Protein AF-A0A924DGE6-F1 (afdb_monomer_lite)

Radius of gyration: 25.22 Å; chains: 1; bounding box: 65×56×65 Å

pLDDT: mean 83.7, std 12.79, range [40.59, 98.69]

Sequence (486 aa):
MSNLIYTFLFAPDWMQLTNEISLIDRFDASWGTIEKREGQTLKQLKSIATVRSVGASTRIEGSKMTDDEVAILIKNLTISKLEERDQQEVAGYYETLEQVAESFRDIEVTENNLKHLHNLLMKYSEKDAWHRGNYKQHSNVVEAQNPDGSKHVIFQTTDPGFPTEVAMANLVAWYKSDKQTHPLIKSAVFIYDFLSIHPFQDGNGRLSRLLGTLLLLKSGYSWIQYMSFEHEIESRKSEYYSILMQCQRQKPGEDVYPWVMFFLDCMKNIQKLLMDKLEVQTKSEKLSQREKKIYSFIENHPGSKSGEIAEKLNIPLSTVKRTLTDMVKNKLLALNGAGAGTSYNIEGTASIKKDVAMRFTNAERKKEFVIKNQSAFIQIKKIILTPLFDWSHPDEWGGRLARTGLYLQVTCSNNKGTMVKSSPYPISAGPHHYQPVFILSQPIDIPANFWDDTPYKSEYPIQVTIELLSSTPDFDFDVMLVYDEG

Secondary structure (DSSP, 8-state):
---EETTEE----HHHHHHHHHHHHHHHHHHHHHHHHHTHHHHHHHHHHHHHHHHHHHHHTT----HHHHHHHHHTTTT----SHHHHHHHHHHHHHHHHHHHTTT----HHHHHHHHHHHTTT-GGGTTTTTSB-SS--EEEEEPTTS-EEEEEEPPPTTHHHHHHHHHHHHHHHH--SS-HHHHHHHHHHHHHHH--BSS-HHHHHHHHHHHHHHHTT-GGGGGS-HHHHHHHTHHHHHHHHHHHHTT-SS-B-HHHHHHHHHHHHHHHHHHHHHHHHHHHHHTS-HHHHHHHHHHHHSTTB-HHHHHHHHT--HHHHHHHHHHHHHTTSEEEESSGGG-EEEETTTS--EEEEEEEE-SS--EEEEEE-STT--EEEEEEEEEESS---STTHHHHHHHHHTEEEEEEEE-TTS-EEEPPPEEE---TT--SSEEEEEEEEEETTTSSSSPPPGGGPSEEEEEEEE-SSSS-SEEEEEEEEE-

Structure (mmCIF, N/CA/C/O backbone):
data_AF-A0A924DGE6-F1
#
_entry.id   AF-A0A924DGE6-F1
#
loop_
_atom_site.group_PDB
_atom_site.id
_atom_site.type_symbol
_atom_site.label_atom_id
_atom_site.label_alt_id
_atom_site.label_comp_id
_atom_site.label_asym_id
_atom_site.label_entity_id
_atom_site.label_seq_id
_atom_site.pdbx_PDB_ins_code
_atom_site.Cartn_x
_atom_site.Cartn_y
_atom_site.Cartn_z
_atom_site.occupancy
_atom_site.B_iso_or_equiv
_atom_site.auth_seq_id
_atom_site.auth_comp_id
_atom_site.auth_asym_id
_atom_site.auth_atom_id
_atom_site.pdbx_PDB_model_num
ATOM 1 N N . MET A 1 1 ? 27.767 -17.157 -1.877 1.00 48.47 1 MET A N 1
ATOM 2 C CA . MET A 1 1 ? 26.411 -17.255 -2.460 1.00 48.47 1 MET A CA 1
ATOM 3 C C . MET A 1 1 ? 26.116 -15.911 -3.091 1.00 48.47 1 MET A C 1
ATOM 5 O O . MET A 1 1 ? 26.537 -14.915 -2.518 1.00 48.47 1 MET A O 1
ATOM 9 N N . SER A 1 2 ? 25.524 -15.858 -4.282 1.00 58.16 2 SER A N 1
ATOM 10 C CA . SER A 1 2 ? 25.160 -14.571 -4.882 1.00 58.16 2 SER A CA 1
ATOM 11 C C . SER A 1 2 ? 24.107 -13.897 -4.001 1.00 58.16 2 SER A C 1
ATOM 13 O O . SER A 1 2 ? 23.057 -14.489 -3.767 1.00 58.16 2 SER A O 1
ATOM 15 N N . ASN A 1 3 ? 24.371 -12.675 -3.534 1.00 83.50 3 ASN A N 1
ATOM 16 C CA . ASN A 1 3 ? 23.405 -11.839 -2.808 1.00 83.50 3 ASN A CA 1
ATOM 17 C C . ASN A 1 3 ? 22.381 -11.231 -3.783 1.00 83.50 3 ASN A C 1
ATOM 19 O O . ASN A 1 3 ? 22.140 -10.029 -3.753 1.00 83.50 3 ASN A O 1
ATOM 23 N N . LEU A 1 4 ? 21.869 -12.035 -4.717 1.00 91.44 4 LEU A N 1
ATOM 24 C CA . LEU A 1 4 ? 20.958 -11.591 -5.763 1.00 91.44 4 LEU A CA 1
ATOM 25 C C . LEU A 1 4 ? 19.598 -12.256 -5.598 1.00 91.44 4 LEU A C 1
ATOM 27 O O . LEU A 1 4 ? 19.518 -13.474 -5.433 1.00 91.44 4 LEU A O 1
ATOM 31 N N . ILE A 1 5 ? 18.543 -11.456 -5.717 1.00 92.38 5 ILE A N 1
ATOM 32 C CA . ILE A 1 5 ? 17.179 -11.925 -5.964 1.00 92.38 5 ILE A CA 1
ATOM 33 C C . ILE A 1 5 ? 16.762 -11.343 -7.310 1.00 92.38 5 ILE A C 1
ATOM 35 O O . ILE A 1 5 ? 16.781 -10.127 -7.488 1.00 92.38 5 ILE A O 1
ATOM 39 N N . TYR A 1 6 ? 16.408 -12.215 -8.260 1.00 93.06 6 TYR A N 1
ATOM 40 C CA . TYR A 1 6 ? 16.222 -11.845 -9.668 1.00 93.06 6 TYR A CA 1
ATOM 41 C C . TYR A 1 6 ? 17.490 -11.196 -10.253 1.00 93.06 6 TYR A C 1
ATOM 43 O O . TYR A 1 6 ? 18.483 -11.889 -10.465 1.00 93.06 6 TYR A O 1
ATOM 51 N N . THR A 1 7 ? 17.473 -9.884 -10.482 1.00 92.50 7 THR A N 1
ATOM 52 C CA . THR A 1 7 ? 18.604 -9.078 -10.961 1.00 92.50 7 THR A CA 1
ATOM 53 C C . THR A 1 7 ? 19.099 -8.074 -9.919 1.00 92.50 7 THR A C 1
ATOM 55 O O . THR A 1 7 ? 20.013 -7.308 -10.212 1.00 92.50 7 THR A O 1
ATOM 58 N N . PHE A 1 8 ? 18.514 -8.057 -8.718 1.00 95.00 8 PHE A N 1
ATOM 59 C CA . PHE A 1 8 ? 18.764 -7.035 -7.701 1.00 95.00 8 PHE A CA 1
ATOM 60 C C . PHE A 1 8 ? 19.683 -7.517 -6.598 1.00 95.00 8 PHE A C 1
ATOM 62 O O . PHE A 1 8 ? 19.608 -8.678 -6.189 1.00 95.00 8 PHE A O 1
ATOM 69 N N . LEU A 1 9 ? 20.490 -6.597 -6.068 1.00 93.81 9 LEU A N 1
ATOM 70 C CA . LEU A 1 9 ? 21.215 -6.829 -4.830 1.00 93.81 9 LEU A CA 1
ATOM 71 C C . LEU A 1 9 ? 20.210 -6.987 -3.685 1.00 93.81 9 LEU A C 1
ATOM 73 O O . LEU A 1 9 ? 19.231 -6.251 -3.566 1.00 93.81 9 LEU A O 1
ATOM 77 N N . PHE A 1 10 ? 20.464 -7.982 -2.847 1.00 93.00 10 PHE A N 1
ATOM 78 C CA . PHE A 1 10 ? 19.692 -8.259 -1.652 1.00 93.00 10 PHE A CA 1
ATOM 79 C C . PHE A 1 10 ? 20.643 -8.735 -0.558 1.00 93.00 10 PHE A C 1
ATOM 81 O O . PHE A 1 10 ? 20.986 -9.917 -0.466 1.00 93.00 10 PHE A O 1
ATOM 88 N N . ALA A 1 11 ? 21.109 -7.786 0.252 1.00 87.81 11 ALA A N 1
ATOM 89 C CA . ALA A 1 11 ? 22.023 -8.021 1.366 1.00 87.81 11 ALA A CA 1
ATOM 90 C C . ALA A 1 11 ? 21.324 -7.691 2.699 1.00 87.81 11 ALA A C 1
ATOM 92 O O . ALA A 1 11 ? 21.617 -6.664 3.311 1.00 87.81 11 ALA A O 1
ATOM 93 N N . PRO A 1 12 ? 20.364 -8.523 3.138 1.00 91.94 12 PRO A N 1
ATOM 94 C CA . PRO A 1 12 ? 19.537 -8.203 4.290 1.00 91.94 12 PRO A CA 1
ATOM 95 C C . PRO A 1 12 ? 20.300 -8.344 5.610 1.00 91.94 12 PRO A C 1
ATOM 97 O O . PRO A 1 12 ? 21.205 -9.174 5.745 1.00 91.94 12 PRO A O 1
ATOM 100 N N . ASP A 1 13 ? 19.827 -7.636 6.636 1.00 92.62 13 ASP A N 1
ATOM 101 C CA . ASP A 1 13 ? 19.986 -8.120 8.005 1.00 92.62 13 ASP A CA 1
ATOM 102 C C . ASP A 1 13 ? 19.075 -9.346 8.166 1.00 92.62 13 ASP A C 1
ATOM 104 O O . ASP A 1 13 ? 17.855 -9.237 8.306 1.00 92.62 13 ASP A O 1
ATOM 108 N N . TRP A 1 14 ? 19.669 -10.538 8.098 1.00 92.25 14 TRP A N 1
ATOM 109 C CA . TRP A 1 14 ? 18.931 -11.801 8.147 1.00 92.25 14 TRP A CA 1
ATOM 110 C C . TRP A 1 14 ? 18.116 -11.979 9.424 1.00 92.25 14 TRP A C 1
ATOM 112 O O . TRP A 1 14 ? 17.042 -12.581 9.375 1.00 92.25 14 TRP A O 1
ATOM 122 N N . MET A 1 15 ? 18.604 -11.475 10.560 1.00 92.81 15 MET A N 1
ATOM 123 C CA . MET A 1 15 ? 17.888 -11.585 11.827 1.00 92.81 15 MET A CA 1
ATOM 124 C C . MET A 1 15 ? 16.646 -10.700 11.797 1.00 92.81 15 MET A C 1
ATOM 126 O O . MET A 1 15 ? 15.553 -11.165 12.124 1.00 92.81 15 MET A O 1
ATOM 130 N N . GLN A 1 16 ? 16.801 -9.450 11.357 1.00 93.75 16 GLN A N 1
ATOM 131 C CA . GLN A 1 16 ? 15.684 -8.528 11.204 1.00 93.75 16 GLN A CA 1
ATOM 132 C C . GLN A 1 16 ? 14.656 -9.081 10.210 1.00 93.75 16 GLN A C 1
ATOM 134 O O . GLN A 1 16 ? 13.503 -9.290 10.579 1.00 93.75 16 GLN A O 1
ATOM 139 N N . LEU A 1 17 ? 15.079 -9.414 8.989 1.00 95.19 17 LEU A N 1
ATOM 140 C CA . LEU A 1 17 ? 14.206 -9.920 7.929 1.00 95.19 17 LEU A CA 1
ATOM 141 C C . LEU A 1 17 ? 13.421 -11.168 8.361 1.00 95.19 17 LEU A C 1
ATOM 143 O O . LEU A 1 17 ? 12.212 -11.254 8.141 1.00 95.19 17 LEU A O 1
ATOM 147 N N . THR A 1 18 ? 14.091 -12.128 9.006 1.00 94.88 18 THR A N 1
ATOM 148 C CA . THR A 1 18 ? 13.443 -13.363 9.474 1.00 94.88 18 THR A CA 1
ATOM 149 C C . THR A 1 18 ? 12.412 -13.070 10.562 1.00 94.88 18 THR A C 1
ATOM 151 O O . THR A 1 18 ? 11.341 -13.680 10.562 1.00 94.88 18 THR A O 1
ATOM 154 N N . ASN A 1 19 ? 12.692 -12.128 11.468 1.00 94.25 19 ASN A N 1
ATOM 155 C CA . ASN A 1 19 ? 11.744 -11.717 12.504 1.00 94.25 19 ASN A CA 1
ATOM 156 C C . ASN A 1 19 ? 10.493 -11.060 11.907 1.00 94.25 19 ASN A C 1
ATOM 158 O O . ASN A 1 19 ? 9.380 -11.396 12.316 1.00 94.25 19 ASN A O 1
ATOM 162 N N . GLU A 1 20 ? 10.671 -10.167 10.932 1.00 93.31 20 GLU A N 1
ATOM 163 C CA . GLU A 1 20 ? 9.579 -9.483 10.233 1.00 93.31 20 GLU A CA 1
ATOM 164 C C . GLU A 1 20 ? 8.658 -10.476 9.511 1.00 93.31 20 GLU A C 1
ATOM 166 O O . GLU A 1 20 ? 7.447 -10.485 9.740 1.00 93.31 20 GLU A O 1
ATOM 171 N N . ILE A 1 21 ? 9.235 -11.383 8.716 1.00 97.25 21 ILE A N 1
ATOM 172 C CA . ILE A 1 21 ? 8.487 -12.431 8.007 1.00 97.25 21 ILE A CA 1
ATOM 173 C C . ILE A 1 21 ? 7.773 -13.355 8.997 1.00 97.25 21 ILE A C 1
ATOM 175 O O . ILE A 1 21 ? 6.578 -13.606 8.862 1.00 97.25 21 ILE A O 1
ATOM 179 N N . SER A 1 22 ? 8.469 -13.795 10.050 1.00 95.56 22 SER A N 1
ATOM 180 C CA . SER A 1 22 ? 7.895 -14.699 11.054 1.00 95.56 22 SER A CA 1
ATOM 181 C C . SER A 1 22 ? 6.698 -14.089 11.786 1.00 95.56 22 SER A C 1
ATOM 183 O O . SER A 1 22 ? 5.782 -14.812 12.173 1.00 95.56 22 SER A O 1
ATOM 185 N N . LEU A 1 23 ? 6.691 -12.773 12.031 1.00 93.56 23 LEU A N 1
ATOM 186 C CA . LEU A 1 23 ? 5.531 -12.091 12.612 1.00 93.56 23 LEU A CA 1
ATOM 187 C C . LEU A 1 23 ? 4.331 -12.156 11.668 1.00 93.56 23 LEU A C 1
ATOM 189 O O . LEU A 1 23 ? 3.236 -12.512 12.111 1.00 93.56 23 LEU A O 1
ATOM 193 N N . ILE A 1 24 ? 4.566 -11.879 10.385 1.00 96.25 24 ILE A N 1
ATOM 194 C CA . ILE A 1 24 ? 3.520 -11.864 9.367 1.00 96.25 24 ILE A CA 1
ATOM 195 C C . ILE A 1 24 ? 2.929 -13.263 9.168 1.00 96.25 24 ILE A C 1
ATOM 197 O O . ILE A 1 24 ? 1.708 -13.415 9.195 1.00 96.25 24 ILE A O 1
ATOM 201 N N . ASP A 1 25 ? 3.776 -14.284 9.054 1.00 95.81 25 ASP A N 1
ATOM 202 C CA . ASP A 1 25 ? 3.349 -15.667 8.828 1.00 95.81 25 ASP A CA 1
ATOM 203 C C . ASP A 1 25 ? 2.638 -16.272 10.042 1.00 95.81 25 ASP A C 1
ATOM 205 O O . ASP A 1 25 ? 1.681 -17.029 9.892 1.00 95.81 25 ASP A O 1
ATOM 209 N N . ARG A 1 26 ? 3.051 -15.924 11.271 1.00 93.00 26 ARG A N 1
ATOM 210 C CA . ARG A 1 26 ? 2.330 -16.365 12.479 1.00 93.00 26 ARG A CA 1
ATOM 211 C C . ARG A 1 26 ? 0.905 -15.830 12.512 1.00 93.00 26 ARG A C 1
ATOM 213 O O . ARG A 1 26 ? -0.012 -16.558 12.895 1.00 93.00 26 ARG A O 1
ATOM 220 N N . PHE A 1 27 ? 0.722 -14.569 12.134 1.00 92.31 27 PHE A N 1
ATOM 221 C CA . PHE A 1 27 ? -0.608 -13.988 12.026 1.00 92.31 27 PHE A CA 1
ATOM 222 C C . PHE A 1 27 ? -1.422 -14.693 10.936 1.00 92.31 27 PHE A C 1
ATOM 224 O O . PHE A 1 27 ? -2.554 -15.098 11.202 1.00 92.31 27 PHE A O 1
ATOM 231 N N . ASP A 1 28 ? -0.835 -14.920 9.760 1.00 92.56 28 ASP A N 1
ATOM 232 C CA . ASP A 1 28 ? -1.485 -15.634 8.658 1.00 92.56 28 ASP A CA 1
ATOM 233 C C . ASP A 1 28 ? -1.937 -17.048 9.061 1.00 92.56 28 ASP A C 1
ATOM 235 O O . ASP A 1 28 ? -3.098 -17.416 8.884 1.00 92.56 28 ASP A O 1
ATOM 239 N N . ALA A 1 29 ? -1.076 -17.803 9.748 1.00 91.31 29 ALA A N 1
ATOM 240 C CA . ALA A 1 29 ? -1.413 -19.126 10.269 1.00 91.31 29 ALA A CA 1
ATOM 241 C C . ALA A 1 29 ? -2.596 -19.098 11.260 1.00 91.31 29 ALA A C 1
ATOM 243 O O . ALA A 1 29 ? -3.381 -20.047 11.336 1.00 91.31 29 ALA A O 1
ATOM 244 N N . SER A 1 30 ? -2.752 -18.006 12.016 1.00 89.88 30 SER A N 1
ATOM 245 C CA . SER A 1 30 ? -3.887 -17.804 12.926 1.00 89.88 30 SER A CA 1
ATOM 246 C C . SER A 1 30 ? -5.170 -17.356 12.211 1.00 89.88 30 SER A C 1
ATOM 248 O O . SER A 1 30 ? -6.276 -17.581 12.721 1.00 89.88 30 SER A O 1
ATOM 250 N N . TRP A 1 31 ? -5.040 -16.774 11.012 1.00 91.12 31 TRP A N 1
ATOM 251 C CA . TRP A 1 31 ? -6.129 -16.122 10.293 1.00 91.12 31 TRP A CA 1
ATOM 252 C C . TRP A 1 31 ? -7.283 -17.071 9.990 1.00 91.12 31 TRP A C 1
ATOM 254 O O . TRP A 1 31 ? -8.433 -16.718 10.222 1.00 91.12 31 TRP A O 1
ATOM 264 N N . GLY A 1 32 ? -7.006 -18.313 9.580 1.00 85.69 32 GLY A N 1
ATOM 265 C CA . GLY A 1 32 ? -8.062 -19.281 9.257 1.00 85.69 32 GLY A CA 1
ATOM 266 C C . GLY A 1 32 ? -9.019 -19.583 10.423 1.00 85.69 32 GLY A C 1
ATOM 267 O O . GLY A 1 32 ? -10.165 -19.979 10.201 1.00 85.69 32 GLY A O 1
ATOM 268 N N . THR A 1 33 ? -8.584 -19.381 11.672 1.00 86.31 33 THR A N 1
ATOM 269 C CA . THR A 1 33 ? -9.457 -19.488 12.856 1.00 86.31 33 THR A CA 1
ATOM 270 C C . THR A 1 33 ? -10.269 -18.211 13.069 1.00 86.31 33 THR A C 1
ATOM 272 O O . THR A 1 33 ? -11.462 -18.286 13.367 1.00 86.31 33 THR A O 1
ATOM 275 N N . ILE A 1 34 ? -9.640 -17.047 12.890 1.00 85.62 34 ILE A N 1
ATOM 276 C CA . ILE A 1 34 ? -10.291 -15.733 12.976 1.00 85.62 34 ILE A CA 1
ATOM 277 C C . ILE A 1 34 ? -11.382 -15.624 11.908 1.00 85.62 34 ILE A C 1
ATOM 279 O O . ILE A 1 34 ? -12.519 -15.287 12.219 1.00 85.62 34 ILE A O 1
ATOM 283 N N . GLU A 1 35 ? -11.079 -16.013 10.672 1.00 85.12 35 GLU A N 1
ATOM 284 C CA . GLU A 1 35 ? -12.003 -15.942 9.545 1.00 85.12 35 GLU A CA 1
ATOM 285 C C . GLU A 1 35 ? -13.293 -16.729 9.790 1.00 85.12 35 GLU A C 1
ATOM 287 O O . GLU A 1 35 ? -14.397 -16.221 9.585 1.00 85.12 35 GLU A O 1
ATOM 292 N N . LYS A 1 36 ? -13.164 -17.946 10.330 1.00 82.75 36 LYS A N 1
ATOM 293 C CA . LYS A 1 36 ? -14.313 -18.782 10.705 1.00 82.75 36 LYS A CA 1
ATOM 294 C C . LYS A 1 36 ? -15.138 -18.184 11.843 1.00 82.75 36 LYS A C 1
ATOM 296 O O . LYS A 1 36 ? -16.351 -18.379 11.864 1.00 82.75 36 LYS A O 1
ATOM 301 N N . ARG A 1 37 ? -14.494 -17.500 12.793 1.00 82.56 37 ARG A N 1
ATOM 302 C CA . ARG A 1 37 ? -15.157 -16.879 13.948 1.00 82.56 37 ARG A CA 1
ATOM 303 C C . ARG A 1 37 ? -15.943 -15.630 13.548 1.00 82.56 37 ARG A C 1
ATOM 305 O O . ARG A 1 37 ? -17.061 -15.455 14.014 1.00 82.56 37 ARG A O 1
ATOM 312 N N . GLU A 1 38 ? -15.356 -14.784 12.706 1.00 75.81 38 GLU A N 1
ATOM 313 C CA . GLU A 1 38 ? -15.843 -13.425 12.438 1.00 75.81 38 GLU A CA 1
ATOM 314 C C . GLU A 1 38 ? -16.861 -13.345 11.288 1.00 75.81 38 GLU A C 1
ATOM 316 O O . GLU A 1 38 ? -17.673 -12.428 11.261 1.00 75.81 38 GLU A O 1
ATOM 321 N N . GLY A 1 39 ? -16.871 -14.296 10.344 1.00 74.75 39 GLY A N 1
ATOM 322 C CA . GLY A 1 39 ? -17.947 -14.513 9.360 1.00 74.75 39 GLY A CA 1
ATOM 323 C C . GLY A 1 39 ? -18.608 -13.256 8.753 1.00 74.75 39 GLY A C 1
ATOM 324 O O . GLY A 1 39 ? -18.173 -12.743 7.724 1.00 74.75 39 GLY A O 1
ATOM 325 N N . GLN A 1 40 ? -19.719 -12.792 9.343 1.00 65.06 40 GLN A N 1
ATOM 326 C CA . GLN A 1 40 ? -20.481 -11.623 8.863 1.00 65.06 40 GLN A CA 1
ATOM 327 C C . GLN A 1 40 ? -19.739 -10.292 9.051 1.00 65.06 40 GLN A C 1
ATOM 329 O O . GLN A 1 40 ? -19.820 -9.421 8.184 1.00 65.06 40 GLN A O 1
ATOM 334 N N . THR A 1 41 ? -18.982 -10.149 10.135 1.00 69.06 41 THR A N 1
ATOM 335 C CA . THR A 1 41 ? -18.161 -8.973 10.455 1.00 69.06 41 THR A CA 1
ATOM 336 C C . THR A 1 41 ? -17.142 -8.699 9.354 1.00 69.06 41 THR A C 1
ATOM 338 O O . THR A 1 41 ? -16.959 -7.564 8.909 1.00 69.06 41 THR A O 1
ATOM 341 N N . LEU A 1 42 ? -16.563 -9.768 8.807 1.00 76.75 42 LEU A N 1
ATOM 342 C CA . LEU A 1 42 ? -15.616 -9.694 7.701 1.00 76.75 42 LEU A CA 1
ATOM 343 C C . LEU A 1 42 ? -16.238 -9.195 6.396 1.00 76.75 42 LEU A C 1
ATOM 345 O O . LEU A 1 42 ? -15.551 -8.536 5.623 1.00 76.75 42 LEU A O 1
ATOM 349 N N . LYS A 1 43 ? -17.537 -9.416 6.154 1.00 73.56 43 LYS A N 1
ATOM 350 C CA . LYS A 1 43 ? -18.208 -8.846 4.972 1.00 73.56 43 LYS A CA 1
ATOM 351 C C . LYS A 1 43 ? -18.295 -7.325 5.052 1.00 73.56 43 LYS A C 1
ATOM 353 O O . LYS A 1 43 ? -18.059 -6.645 4.057 1.00 73.56 43 LYS A O 1
ATOM 358 N N . GLN A 1 44 ? -18.613 -6.796 6.233 1.00 68.88 44 GLN A N 1
ATOM 359 C CA . GLN A 1 44 ? -18.654 -5.350 6.457 1.00 68.88 44 GLN A CA 1
ATOM 360 C C . GLN A 1 44 ? -17.254 -4.743 6.356 1.00 68.88 44 GLN A C 1
ATOM 362 O O . GLN A 1 44 ? -17.071 -3.747 5.659 1.00 68.88 44 GLN A O 1
ATOM 367 N N . LEU A 1 45 ? -16.256 -5.375 6.986 1.00 77.38 45 LEU A N 1
ATOM 368 C CA . LEU A 1 45 ? -14.864 -4.936 6.886 1.00 77.38 45 LEU A CA 1
ATOM 369 C C . LEU A 1 45 ? -14.356 -4.967 5.447 1.00 77.38 45 LEU A C 1
ATOM 371 O O . LEU A 1 45 ? -13.737 -3.997 5.026 1.00 77.38 45 LEU A O 1
ATOM 375 N N . LYS A 1 46 ? -14.682 -6.012 4.677 1.00 81.88 46 LYS A N 1
ATOM 376 C CA . LYS A 1 46 ? -14.349 -6.093 3.252 1.00 81.88 46 LYS A CA 1
ATOM 377 C C . LYS A 1 46 ? -14.967 -4.932 2.473 1.00 81.88 46 LYS A C 1
ATOM 379 O O . LYS A 1 46 ? -14.250 -4.246 1.763 1.00 81.88 46 LYS A O 1
ATOM 384 N N . SER A 1 47 ? -16.254 -4.633 2.669 1.00 75.38 47 SER A N 1
ATOM 385 C CA . SER A 1 47 ? -16.902 -3.496 1.996 1.00 75.38 47 SER A CA 1
ATOM 386 C C . SER A 1 47 ? -16.240 -2.151 2.326 1.00 75.38 47 SER A C 1
ATOM 388 O O . SER A 1 47 ? -16.035 -1.338 1.426 1.00 75.38 47 SER A O 1
ATOM 390 N N . ILE A 1 48 ? -15.888 -1.915 3.594 1.00 74.88 48 ILE A N 1
ATOM 391 C CA . ILE A 1 48 ? -15.193 -0.690 4.025 1.00 74.88 48 ILE A CA 1
ATOM 392 C C . ILE A 1 48 ? -13.776 -0.641 3.442 1.00 74.88 48 ILE A C 1
ATOM 394 O O . ILE A 1 48 ? -13.330 0.411 2.984 1.00 74.88 48 ILE A O 1
ATOM 398 N N . ALA A 1 49 ? -13.066 -1.770 3.460 1.00 79.25 49 ALA A N 1
ATOM 399 C CA . ALA A 1 49 ? -11.725 -1.890 2.908 1.00 79.25 49 ALA A CA 1
ATOM 400 C C . ALA A 1 49 ? -11.719 -1.616 1.403 1.00 79.25 49 ALA A C 1
ATOM 402 O O . ALA A 1 49 ? -10.880 -0.844 0.958 1.00 79.25 49 ALA A O 1
ATOM 403 N N . THR A 1 50 ? -12.692 -2.138 0.649 1.00 84.69 50 THR A N 1
ATOM 404 C CA . THR A 1 50 ? -12.837 -1.870 -0.787 1.00 84.69 50 THR A CA 1
ATOM 405 C C . THR A 1 50 ? -12.975 -0.375 -1.069 1.00 84.69 50 THR A C 1
ATOM 407 O O . THR A 1 50 ? -12.208 0.161 -1.866 1.00 84.69 50 THR A O 1
ATOM 410 N N . VAL A 1 51 ? -13.888 0.328 -0.384 1.00 77.31 51 VAL A N 1
ATOM 411 C CA . VAL A 1 51 ? -14.056 1.787 -0.553 1.00 77.31 51 VAL A CA 1
ATOM 412 C C . VAL A 1 51 ? -12.748 2.524 -0.258 1.00 77.31 51 VAL A C 1
ATOM 414 O O . VAL A 1 51 ? -12.306 3.341 -1.066 1.00 77.31 51 VAL A O 1
ATOM 417 N N . ARG A 1 52 ? -12.095 2.195 0.865 1.00 77.94 52 ARG A N 1
ATOM 418 C CA . ARG A 1 52 ? -10.823 2.815 1.260 1.00 77.94 52 ARG A CA 1
ATOM 419 C C . ARG A 1 52 ? -9.699 2.532 0.271 1.00 77.94 52 ARG A C 1
ATOM 421 O O . ARG A 1 52 ? -8.952 3.445 -0.046 1.00 77.94 52 ARG A O 1
ATOM 428 N N . SER A 1 53 ? -9.595 1.310 -0.245 1.00 90.38 53 SER A N 1
ATOM 429 C CA . SER A 1 53 ? -8.597 0.934 -1.251 1.00 90.38 53 SER A CA 1
ATOM 430 C C . SER A 1 53 ? -8.788 1.688 -2.554 1.00 90.38 53 SER A C 1
ATOM 432 O O . SER A 1 53 ? -7.824 2.230 -3.091 1.00 90.38 53 SER A O 1
ATOM 434 N N . VAL A 1 54 ? -10.027 1.785 -3.034 1.00 89.62 54 VAL A N 1
ATOM 435 C CA . VAL A 1 54 ? -10.345 2.525 -4.258 1.00 89.62 54 VAL A CA 1
ATOM 436 C C . VAL A 1 54 ? -10.033 4.016 -4.090 1.00 89.62 54 VAL A C 1
ATOM 438 O O . VAL A 1 54 ? -9.341 4.603 -4.927 1.00 89.62 54 VAL A O 1
ATOM 441 N N . GLY A 1 55 ? -10.483 4.621 -2.988 1.00 79.88 55 GLY A N 1
ATOM 442 C CA . GLY A 1 55 ? -10.211 6.023 -2.678 1.00 79.88 55 GLY A CA 1
ATOM 443 C C . GLY A 1 55 ? -8.717 6.305 -2.528 1.00 79.88 55 GLY A C 1
ATOM 444 O O . GLY A 1 55 ? -8.171 7.143 -3.239 1.00 79.88 55 GLY A O 1
ATOM 445 N N . ALA A 1 56 ? -8.024 5.557 -1.670 1.00 81.81 56 ALA A N 1
ATOM 446 C CA . ALA A 1 56 ? -6.605 5.766 -1.398 1.00 81.81 56 ALA A CA 1
ATOM 447 C C . ALA A 1 56 ? -5.738 5.576 -2.645 1.00 81.81 56 ALA A C 1
ATOM 449 O O . ALA A 1 56 ? -4.887 6.409 -2.961 1.00 81.81 56 ALA A O 1
ATOM 450 N N . SER A 1 57 ? -5.987 4.508 -3.407 1.00 94.69 57 SER A N 1
ATOM 451 C CA . SER A 1 57 ? -5.227 4.233 -4.621 1.00 94.69 57 SER A CA 1
ATOM 452 C C . SER A 1 57 ? -5.377 5.342 -5.658 1.00 94.69 57 SER A C 1
ATOM 454 O O . SER A 1 57 ? -4.396 5.710 -6.298 1.00 94.69 57 SER A O 1
ATOM 456 N N . THR A 1 58 ? -6.576 5.896 -5.834 1.00 89.75 58 THR A N 1
ATOM 457 C CA . THR A 1 58 ? -6.797 6.982 -6.801 1.00 89.75 58 THR A CA 1
ATOM 458 C C . THR A 1 58 ? -6.258 8.324 -6.295 1.00 89.75 58 THR A C 1
ATOM 460 O O . THR A 1 58 ? -5.686 9.086 -7.075 1.00 89.75 58 THR A O 1
ATOM 463 N N . ARG A 1 59 ? -6.326 8.611 -4.988 1.00 88.94 59 ARG A N 1
ATOM 464 C CA . ARG A 1 59 ? -5.745 9.828 -4.382 1.00 88.94 59 ARG A CA 1
ATOM 465 C C . ARG A 1 59 ? -4.215 9.845 -4.392 1.00 88.94 59 ARG A C 1
ATOM 467 O O . ARG A 1 59 ? -3.610 10.912 -4.541 1.00 88.94 59 ARG A O 1
ATOM 474 N N . ILE A 1 60 ? -3.554 8.684 -4.341 1.00 84.19 60 ILE A N 1
ATOM 475 C CA . ILE A 1 60 ? -2.103 8.596 -4.590 1.00 84.19 60 ILE A CA 1
ATOM 476 C C . ILE A 1 60 ? -1.753 9.176 -5.975 1.00 84.19 60 ILE A C 1
ATOM 478 O O . ILE A 1 60 ? -0.744 9.876 -6.086 1.00 84.19 60 ILE A O 1
ATOM 482 N N . GLU A 1 61 ? -2.622 8.988 -6.974 1.00 86.12 61 GLU A N 1
ATOM 483 C CA . GLU A 1 61 ? -2.480 9.515 -8.344 1.00 86.12 61 GLU A CA 1
ATOM 484 C C . GLU A 1 61 ? -3.109 10.913 -8.550 1.00 86.12 61 GLU A C 1
ATOM 486 O O . GLU A 1 61 ? -3.151 11.430 -9.671 1.00 86.12 61 GLU A O 1
ATOM 491 N N . GLY A 1 62 ? -3.591 11.546 -7.473 1.00 83.19 62 GLY A N 1
ATOM 492 C CA . GLY A 1 62 ? -4.077 12.928 -7.473 1.00 83.19 62 GLY A CA 1
ATOM 493 C C . GLY A 1 62 ? -5.594 13.119 -7.566 1.00 83.19 62 GLY A C 1
ATOM 494 O O . GLY A 1 62 ? -6.019 14.265 -7.715 1.00 83.19 62 GLY A O 1
ATOM 495 N N . SER A 1 63 ? -6.398 12.053 -7.460 1.00 82.19 63 SER A N 1
ATOM 496 C CA . SER A 1 63 ? -7.855 12.180 -7.270 1.00 82.19 63 SER A CA 1
ATOM 497 C C . SER A 1 63 ? -8.178 13.026 -6.035 1.00 82.19 63 SER A C 1
ATOM 499 O O . SER A 1 63 ? -7.414 13.049 -5.066 1.00 82.19 63 SER A O 1
ATOM 501 N N . LYS A 1 64 ? -9.319 13.718 -6.058 1.00 79.44 64 LYS A N 1
ATOM 502 C CA . LYS A 1 64 ? -9.812 14.535 -4.938 1.00 79.44 64 LYS A CA 1
ATOM 503 C C . LYS A 1 64 ? -11.013 13.922 -4.222 1.00 79.44 64 LYS A C 1
ATOM 505 O O . LYS A 1 64 ? -11.469 14.495 -3.236 1.00 79.44 64 LYS A O 1
ATOM 510 N N . MET A 1 65 ? -11.511 12.779 -4.694 1.00 78.56 65 MET A N 1
ATOM 511 C CA . MET A 1 65 ? -12.695 12.147 -4.117 1.00 78.56 65 MET A CA 1
ATOM 512 C C . MET A 1 65 ? -12.436 11.626 -2.697 1.00 78.56 65 MET A C 1
ATOM 514 O O . MET A 1 65 ? -11.474 10.898 -2.423 1.00 78.56 65 MET A O 1
ATOM 518 N N . THR A 1 66 ? -13.342 11.980 -1.793 1.00 74.75 66 THR A N 1
ATOM 519 C CA . THR A 1 66 ? -13.415 11.463 -0.424 1.00 74.75 66 THR A CA 1
ATOM 520 C C . THR A 1 66 ? -13.949 10.031 -0.398 1.00 74.75 66 THR A C 1
ATOM 522 O O . THR A 1 66 ? -14.591 9.573 -1.343 1.00 74.75 66 THR A O 1
ATOM 525 N N . ASP A 1 67 ? -13.716 9.306 0.698 1.00 73.25 67 ASP A N 1
ATOM 526 C CA . ASP A 1 67 ? -14.222 7.933 0.843 1.00 73.25 67 ASP A CA 1
ATOM 527 C C . ASP A 1 67 ? -15.764 7.866 0.768 1.00 73.25 67 ASP A C 1
ATOM 529 O O . ASP A 1 67 ? -16.306 6.910 0.214 1.00 73.25 67 ASP A O 1
ATOM 533 N N . ASP A 1 68 ? -16.476 8.895 1.244 1.00 64.25 68 ASP A N 1
ATOM 534 C CA . ASP A 1 68 ? -17.942 8.973 1.160 1.00 64.25 68 ASP A CA 1
ATOM 535 C C . ASP A 1 68 ? -18.423 9.137 -0.289 1.00 64.25 68 ASP A C 1
ATOM 537 O O . ASP A 1 68 ? -19.356 8.457 -0.726 1.00 64.25 68 ASP A O 1
ATOM 541 N N . GLU A 1 69 ? -17.762 9.997 -1.069 1.00 70.62 69 GLU A N 1
ATOM 542 C CA . GLU A 1 69 ? -18.059 10.177 -2.495 1.00 70.62 69 GLU A CA 1
ATOM 543 C C . GLU A 1 69 ? -17.758 8.904 -3.293 1.00 70.62 69 GLU A C 1
ATOM 545 O O . GLU A 1 69 ? -18.551 8.510 -4.151 1.00 70.62 69 GLU A O 1
ATOM 550 N N . VAL A 1 70 ? -16.653 8.220 -2.977 1.00 77.19 70 VAL A N 1
ATOM 551 C CA . VAL A 1 70 ? -16.304 6.917 -3.563 1.00 77.19 70 VAL A CA 1
ATOM 552 C C . VAL A 1 70 ? -17.376 5.875 -3.237 1.00 77.19 70 VAL A C 1
ATOM 554 O O . VAL A 1 70 ? -17.836 5.171 -4.137 1.00 77.19 70 VAL A O 1
ATOM 557 N N . ALA A 1 71 ? -17.834 5.797 -1.984 1.00 71.44 71 ALA A N 1
ATOM 558 C CA . ALA A 1 71 ? -18.885 4.866 -1.576 1.00 71.44 71 ALA A CA 1
ATOM 559 C C . ALA A 1 71 ? -20.213 5.124 -2.310 1.00 71.44 71 ALA A C 1
ATOM 561 O O . ALA A 1 71 ? -20.864 4.182 -2.773 1.00 71.44 71 ALA A O 1
ATOM 562 N N . ILE A 1 72 ? -20.611 6.395 -2.448 1.00 72.94 72 ILE A N 1
ATOM 563 C CA . ILE A 1 72 ? -21.812 6.794 -3.195 1.00 72.94 72 ILE A CA 1
ATOM 564 C C . ILE A 1 72 ? -21.678 6.422 -4.675 1.00 72.94 72 ILE A C 1
ATOM 566 O O . ILE A 1 72 ? -22.642 5.922 -5.262 1.00 72.94 72 ILE A O 1
ATOM 570 N N . LEU A 1 73 ? -20.504 6.641 -5.274 1.00 78.56 73 LEU A N 1
ATOM 571 C CA . LEU A 1 73 ? -20.263 6.320 -6.677 1.00 78.56 73 LEU A CA 1
ATOM 572 C C . LEU A 1 73 ? -20.330 4.811 -6.928 1.00 78.56 73 LEU A C 1
ATOM 574 O O . LEU A 1 73 ? -21.077 4.384 -7.805 1.00 78.56 73 LEU A O 1
ATOM 578 N N . ILE A 1 74 ? -19.624 4.008 -6.125 1.00 80.75 74 ILE A N 1
ATOM 579 C CA . ILE A 1 74 ? -19.627 2.540 -6.227 1.00 80.75 74 ILE A CA 1
ATOM 580 C C . ILE A 1 74 ? -21.055 1.994 -6.109 1.00 80.75 74 ILE A C 1
ATOM 582 O O . ILE A 1 74 ? -21.478 1.169 -6.917 1.00 80.75 74 ILE A O 1
ATOM 586 N N . LYS A 1 75 ? -21.842 2.499 -5.150 1.00 74.06 75 LYS A N 1
ATOM 587 C CA . LYS A 1 75 ? -23.231 2.064 -4.944 1.00 74.06 75 LYS A CA 1
ATOM 588 C C . LYS A 1 75 ? -24.137 2.335 -6.152 1.00 74.06 75 LYS A C 1
ATOM 590 O O . LYS A 1 75 ? -25.084 1.585 -6.376 1.00 74.06 75 LYS A O 1
ATOM 595 N N . ASN A 1 76 ? -23.870 3.402 -6.903 1.00 72.69 76 ASN A N 1
ATOM 596 C CA . ASN A 1 76 ? -24.697 3.844 -8.029 1.00 72.69 76 ASN A CA 1
ATOM 597 C C . ASN A 1 76 ? -24.052 3.570 -9.399 1.00 72.69 76 ASN A C 1
ATOM 599 O O . ASN A 1 76 ? -24.552 4.059 -10.411 1.00 72.69 76 ASN A O 1
ATOM 603 N N . LEU A 1 77 ? -22.964 2.794 -9.452 1.00 77.56 77 LEU A N 1
ATOM 604 C CA . LEU A 1 77 ? -22.098 2.683 -10.628 1.00 77.56 77 LEU A CA 1
ATOM 605 C C . LEU A 1 77 ? -22.844 2.278 -11.911 1.00 77.56 77 LEU A C 1
ATOM 607 O O . LEU A 1 77 ? -22.564 2.809 -12.978 1.00 77.56 77 LEU A O 1
ATOM 611 N N . THR A 1 78 ? -23.844 1.400 -11.802 1.00 68.56 78 THR A N 1
ATOM 612 C CA . THR A 1 78 ? -24.645 0.903 -12.936 1.00 68.56 78 THR A CA 1
ATOM 613 C C . THR A 1 78 ? -25.544 1.968 -13.579 1.00 68.56 78 THR A C 1
ATOM 615 O O . THR A 1 78 ? -26.029 1.769 -14.690 1.00 68.56 78 THR A O 1
ATOM 618 N N . ILE A 1 79 ? -25.821 3.072 -12.879 1.00 56.47 79 ILE A N 1
ATOM 619 C CA . ILE A 1 79 ? -26.792 4.102 -13.294 1.00 56.47 79 ILE A CA 1
ATOM 620 C C . ILE A 1 79 ? -26.104 5.466 -13.483 1.00 56.47 79 ILE A C 1
ATOM 622 O O . ILE A 1 79 ? -26.602 6.319 -14.218 1.00 56.47 79 ILE A O 1
ATOM 626 N N . SER A 1 80 ? -24.953 5.678 -12.847 1.00 67.56 80 SER A N 1
ATOM 627 C CA . SER A 1 80 ? -24.179 6.913 -12.945 1.00 67.56 80 SER A CA 1
ATOM 628 C C . SER A 1 80 ? -23.538 7.083 -14.321 1.00 67.56 80 SER A C 1
ATOM 630 O O . SER A 1 80 ? -22.865 6.188 -14.831 1.00 67.56 80 SER A O 1
ATOM 632 N N . LYS A 1 81 ? -23.670 8.281 -14.897 1.00 72.12 81 LYS A N 1
ATOM 633 C CA . LYS A 1 81 ? -22.831 8.706 -16.020 1.00 72.12 81 LYS A CA 1
ATOM 634 C C . LYS A 1 81 ? -21.484 9.182 -15.466 1.00 72.12 81 LYS A C 1
ATOM 636 O O . LYS A 1 81 ? -21.461 10.046 -14.596 1.00 72.12 81 LYS A O 1
ATOM 641 N N . LEU A 1 82 ? -20.385 8.597 -15.943 1.00 82.00 82 LEU A N 1
ATOM 642 C CA . LEU A 1 82 ? -19.024 8.908 -15.490 1.00 82.00 82 LEU A CA 1
ATOM 643 C C . LEU A 1 82 ? -18.430 10.020 -16.361 1.00 82.00 82 LEU A C 1
ATOM 645 O O . LEU A 1 82 ? -17.833 9.747 -17.402 1.00 82.00 82 LEU A O 1
ATOM 649 N N . GLU A 1 83 ? -18.644 11.271 -15.963 1.00 76.44 83 GLU A N 1
ATOM 650 C CA . GLU A 1 83 ? -18.199 12.440 -16.739 1.00 76.44 83 GLU A CA 1
ATOM 651 C C . GLU A 1 83 ? -16.806 12.914 -16.312 1.00 76.44 83 GLU A C 1
ATOM 653 O O . GLU A 1 83 ? -15.987 13.275 -17.154 1.00 76.44 83 GLU A O 1
ATOM 658 N N . GLU A 1 84 ? -16.516 12.861 -15.012 1.00 83.25 84 GLU A N 1
ATOM 659 C CA . GLU A 1 84 ? -15.263 13.367 -14.455 1.00 83.25 84 GLU A CA 1
ATOM 660 C C . GLU A 1 84 ? -14.166 12.298 -14.435 1.00 83.25 84 GLU A C 1
ATOM 662 O O . GLU A 1 84 ? -14.421 11.125 -14.144 1.00 83.25 84 GLU A O 1
ATOM 667 N N . ARG A 1 85 ? -12.913 12.726 -14.650 1.00 86.75 85 ARG A N 1
ATOM 668 C CA . ARG A 1 85 ? -11.726 11.852 -14.597 1.00 86.75 85 ARG A CA 1
ATOM 669 C C . ARG A 1 85 ? -11.701 11.022 -13.311 1.00 86.75 85 ARG A C 1
ATOM 671 O O . ARG A 1 85 ? -11.556 9.807 -13.377 1.00 86.75 85 ARG A O 1
ATOM 678 N N . ASP A 1 86 ? -11.864 11.663 -12.154 1.00 84.38 86 ASP A N 1
ATOM 679 C CA . ASP A 1 86 ? -11.770 10.990 -10.853 1.00 84.38 86 ASP A CA 1
ATOM 680 C C . ASP A 1 86 ? -12.829 9.880 -10.713 1.00 84.38 86 ASP A C 1
ATOM 682 O O . ASP A 1 86 ? -12.530 8.799 -10.206 1.00 84.38 86 ASP A O 1
ATOM 686 N N . GLN A 1 87 ? -14.039 10.093 -11.247 1.00 85.62 87 GLN A N 1
ATOM 687 C CA . GLN A 1 87 ? -15.109 9.090 -11.243 1.00 85.62 87 GLN A CA 1
ATOM 688 C C . GLN A 1 87 ? -14.762 7.888 -12.131 1.00 85.62 87 GLN A C 1
ATOM 690 O O . GLN A 1 87 ? -14.985 6.742 -11.739 1.00 85.62 87 GLN A O 1
ATOM 695 N N . GLN A 1 88 ? -14.197 8.138 -13.317 1.00 91.31 88 GLN A N 1
ATOM 696 C CA . GLN A 1 88 ? -13.749 7.092 -14.241 1.00 91.31 88 GLN A CA 1
ATOM 697 C C . GLN A 1 88 ? -12.621 6.248 -13.631 1.00 91.31 88 GLN A C 1
ATOM 699 O O . GLN A 1 88 ? -12.634 5.021 -13.742 1.00 91.31 88 GLN A O 1
ATOM 704 N N . GLU A 1 89 ? -11.666 6.890 -12.950 1.00 92.88 89 GLU A N 1
ATOM 705 C CA . GLU A 1 89 ? -10.564 6.200 -12.274 1.00 92.88 89 GLU A CA 1
ATOM 706 C C . GLU A 1 89 ? -11.050 5.358 -11.088 1.00 92.88 89 GLU A C 1
ATOM 708 O O . GLU A 1 89 ? -10.622 4.212 -10.943 1.00 92.88 89 GLU A O 1
ATOM 713 N N . VAL A 1 90 ? -11.971 5.890 -10.276 1.00 91.19 90 VAL A N 1
ATOM 714 C CA . VAL A 1 90 ? -12.611 5.158 -9.170 1.00 91.19 90 VAL A CA 1
ATOM 715 C C . VAL A 1 90 ? -13.366 3.935 -9.689 1.00 91.19 90 VAL A C 1
ATOM 717 O O . VAL A 1 90 ? -13.186 2.837 -9.162 1.00 91.19 90 VAL A O 1
ATOM 720 N N . ALA A 1 91 ? -14.156 4.095 -10.753 1.00 92.25 91 ALA A N 1
ATOM 721 C CA . ALA A 1 91 ? -14.916 3.013 -11.371 1.00 92.25 91 ALA A CA 1
ATOM 722 C C . ALA A 1 91 ? -14.016 1.888 -11.903 1.00 92.25 91 ALA A C 1
ATOM 724 O O . ALA A 1 91 ? -14.231 0.715 -11.592 1.00 92.25 91 ALA A O 1
ATOM 725 N N . GLY A 1 92 ? -12.990 2.242 -12.684 1.00 96.38 92 GLY A N 1
ATOM 726 C CA . GLY A 1 92 ? -12.072 1.268 -13.276 1.00 96.38 92 GLY A CA 1
ATOM 727 C C . GLY A 1 92 ? -11.249 0.531 -12.221 1.00 96.38 92 GLY A C 1
ATOM 728 O O . GLY A 1 92 ? -11.071 -0.688 -12.303 1.00 96.38 92 GLY A O 1
ATOM 729 N N . TYR A 1 93 ? -10.798 1.245 -11.186 1.00 97.81 93 TYR A N 1
ATOM 730 C CA . TYR A 1 93 ? -10.072 0.632 -10.079 1.00 97.81 93 TYR A CA 1
ATOM 731 C C . TYR A 1 93 ? -10.960 -0.322 -9.273 1.00 97.81 93 TYR A C 1
ATOM 733 O O . TYR A 1 93 ? -10.537 -1.442 -8.996 1.00 97.81 93 TYR A O 1
ATOM 741 N N . TYR A 1 94 ? -12.190 0.087 -8.941 1.00 96.12 94 TYR A N 1
ATOM 742 C CA . TYR A 1 94 ? -13.150 -0.750 -8.219 1.00 96.12 94 TYR A CA 1
ATOM 743 C C . TYR A 1 94 ? -13.456 -2.054 -8.965 1.00 96.12 94 TYR A C 1
ATOM 745 O O . TYR A 1 94 ? -13.280 -3.125 -8.391 1.00 96.12 94 TYR A O 1
ATOM 753 N N . GLU A 1 95 ? -13.828 -1.991 -10.250 1.00 95.56 95 GLU A N 1
ATOM 754 C CA . GLU A 1 95 ? -14.133 -3.201 -11.032 1.00 95.56 95 GLU A CA 1
ATOM 755 C C . GLU A 1 95 ? -12.934 -4.153 -11.120 1.00 95.56 95 GLU A C 1
ATOM 757 O O . GLU A 1 95 ? -13.089 -5.372 -11.039 1.00 95.56 95 GLU A O 1
ATOM 762 N N . THR A 1 96 ? -11.725 -3.604 -11.254 1.00 98.19 96 THR A N 1
ATOM 763 C CA . THR A 1 96 ? -10.508 -4.418 -11.332 1.00 98.19 96 THR A CA 1
ATOM 764 C C . THR A 1 96 ? -10.161 -5.042 -9.979 1.00 98.19 96 THR A C 1
ATOM 766 O O . THR A 1 96 ? -9.764 -6.207 -9.930 1.00 98.19 96 THR A O 1
ATOM 769 N N . LEU A 1 97 ? -10.334 -4.305 -8.876 1.00 97.25 97 LEU A N 1
ATOM 770 C CA . LEU A 1 97 ? -10.127 -4.820 -7.521 1.00 97.25 97 LEU A CA 1
ATOM 771 C C . LEU A 1 97 ? -11.105 -5.953 -7.199 1.00 97.25 97 LEU A C 1
ATOM 773 O O . LEU A 1 97 ? -10.675 -6.983 -6.684 1.00 97.25 97 LEU A O 1
ATOM 777 N N . GLU A 1 98 ? -12.385 -5.800 -7.542 1.00 94.12 98 GLU A N 1
ATOM 778 C CA . GLU A 1 98 ? -13.385 -6.856 -7.352 1.00 94.12 98 GLU A CA 1
ATOM 779 C C . GLU A 1 98 ? -13.029 -8.095 -8.180 1.00 94.12 98 GLU A C 1
ATOM 781 O O . GLU A 1 98 ? -13.017 -9.204 -7.646 1.00 94.12 98 GLU A O 1
ATOM 786 N N . GLN A 1 99 ? -12.618 -7.923 -9.444 1.00 96.25 99 GLN A N 1
ATOM 787 C CA . GLN A 1 99 ? -12.185 -9.053 -10.266 1.00 96.25 99 GLN A CA 1
ATOM 788 C C . GLN A 1 99 ? -10.982 -9.786 -9.651 1.00 96.25 99 GLN A C 1
ATOM 790 O O . GLN A 1 99 ? -10.957 -11.019 -9.618 1.00 96.25 99 GLN A O 1
ATOM 795 N N . VAL A 1 100 ? -9.991 -9.047 -9.139 1.00 96.94 100 VAL A N 1
ATOM 796 C CA . VAL A 1 100 ? -8.853 -9.632 -8.417 1.00 96.94 100 VAL A CA 1
ATOM 797 C C . VAL A 1 100 ? -9.343 -10.377 -7.177 1.00 96.94 100 VAL A C 1
ATOM 799 O O . VAL A 1 100 ? -9.000 -11.543 -7.005 1.00 96.94 100 VAL A O 1
ATOM 802 N N . ALA A 1 101 ? -10.169 -9.758 -6.336 1.00 91.62 101 ALA A N 1
ATOM 803 C CA . ALA A 1 101 ? -10.634 -10.354 -5.087 1.00 91.62 101 ALA A CA 1
ATOM 804 C C . ALA A 1 101 ? -11.481 -11.623 -5.299 1.00 91.62 101 ALA A C 1
ATOM 806 O O . ALA A 1 101 ? -11.384 -12.563 -4.509 1.00 91.62 101 ALA A O 1
ATOM 807 N N . GLU A 1 102 ? -12.295 -11.672 -6.354 1.00 93.38 102 GLU A N 1
ATOM 808 C CA . GLU A 1 102 ? -13.173 -12.809 -6.653 1.00 93.38 102 GLU A CA 1
ATOM 809 C C . GLU A 1 102 ? -12.462 -13.933 -7.413 1.00 93.38 102 GLU A C 1
ATOM 811 O O . GLU A 1 102 ? -12.730 -15.108 -7.165 1.00 93.38 102 GLU A O 1
ATOM 816 N N . SER A 1 103 ? -11.539 -13.587 -8.316 1.00 96.06 103 SER A N 1
ATOM 817 C CA . SER A 1 103 ? -10.956 -14.530 -9.283 1.00 96.06 103 SER A CA 1
ATOM 818 C C . SER A 1 103 ? -9.443 -14.740 -9.124 1.00 96.06 103 SER A C 1
ATOM 820 O O . SER A 1 103 ? -8.819 -15.351 -9.991 1.00 96.06 103 SER A O 1
ATOM 822 N N . PHE A 1 104 ? -8.810 -14.287 -8.029 1.00 96.75 104 PHE A N 1
ATOM 823 C CA . PHE A 1 104 ? -7.345 -14.379 -7.844 1.00 96.75 104 PHE A CA 1
ATOM 824 C C . PHE A 1 104 ? -6.765 -15.789 -8.036 1.00 96.75 104 PHE A C 1
ATOM 826 O O . PHE A 1 104 ? -5.599 -15.940 -8.416 1.00 96.75 104 PHE A O 1
ATOM 833 N N . ARG A 1 105 ? -7.548 -16.837 -7.747 1.00 96.19 105 ARG A N 1
ATOM 834 C CA . ARG A 1 105 ? -7.122 -18.235 -7.910 1.00 96.19 105 ARG A CA 1
ATOM 835 C C . ARG A 1 105 ? -6.861 -18.558 -9.380 1.00 96.19 105 ARG A C 1
ATOM 837 O O . ARG A 1 105 ? -5.806 -19.116 -9.682 1.00 96.19 105 ARG A O 1
ATOM 844 N N . ASP A 1 106 ? -7.741 -18.093 -10.260 1.00 96.62 106 ASP A N 1
ATOM 845 C CA . ASP A 1 106 ? -7.729 -18.370 -11.699 1.00 96.62 106 ASP A CA 1
ATOM 846 C C . ASP A 1 106 ? -6.883 -17.363 -12.495 1.00 96.62 106 ASP A C 1
ATOM 848 O O . ASP A 1 106 ? -6.420 -17.654 -13.597 1.00 96.62 106 ASP A O 1
ATOM 852 N N . ILE A 1 107 ? -6.613 -16.180 -11.932 1.00 97.25 107 ILE A N 1
ATOM 853 C CA . ILE A 1 107 ? -5.738 -15.184 -12.561 1.00 97.25 107 ILE A CA 1
ATOM 854 C C . ILE A 1 107 ? -4.275 -15.624 -12.418 1.00 97.25 107 ILE A C 1
ATOM 856 O O . ILE A 1 107 ? -3.631 -15.420 -11.386 1.00 97.25 107 ILE A O 1
ATOM 860 N N . GLU A 1 108 ? -3.712 -16.241 -13.454 1.00 97.44 108 GLU A N 1
ATOM 861 C CA . GLU A 1 108 ? -2.272 -16.510 -13.520 1.00 97.44 108 GLU A CA 1
ATOM 862 C C . GLU A 1 108 ? -1.458 -15.222 -13.711 1.00 97.44 108 GLU A C 1
ATOM 864 O O . GLU A 1 108 ? -1.867 -14.317 -14.438 1.00 97.44 108 GLU A O 1
ATOM 869 N N . VAL A 1 109 ? -0.259 -15.154 -13.128 1.00 97.88 109 VAL A N 1
ATOM 870 C CA . VAL A 1 109 ? 0.665 -14.029 -13.346 1.00 97.88 109 VAL A CA 1
ATOM 871 C C . VAL A 1 109 ? 1.334 -14.210 -14.708 1.00 97.88 109 VAL A C 1
ATOM 873 O O . VAL A 1 109 ? 2.361 -14.873 -14.831 1.00 97.88 109 VAL A O 1
ATOM 876 N N . THR A 1 110 ? 0.697 -13.694 -15.757 1.00 98.50 110 THR A N 1
ATOM 877 C CA . THR A 1 110 ? 1.168 -13.718 -17.150 1.00 98.50 110 THR A CA 1
ATOM 878 C C . THR A 1 110 ? 1.100 -12.316 -17.744 1.00 98.50 110 THR A C 1
ATOM 880 O O . THR A 1 110 ? 0.257 -11.523 -17.330 1.00 98.50 110 THR A O 1
ATOM 883 N N . GLU A 1 111 ? 1.923 -12.004 -18.747 1.00 98.44 111 GLU A N 1
ATOM 884 C CA . GLU A 1 111 ? 1.847 -10.704 -19.431 1.00 98.44 111 GLU A CA 1
ATOM 885 C C . GLU A 1 111 ? 0.440 -10.417 -19.976 1.00 98.44 111 GLU A C 1
ATOM 887 O O . GLU A 1 111 ? -0.059 -9.304 -19.834 1.00 98.44 111 GLU A O 1
ATOM 892 N N . ASN A 1 112 ? -0.238 -11.436 -20.516 1.00 98.31 112 ASN A N 1
ATOM 893 C CA . ASN A 1 112 ? -1.609 -11.315 -21.013 1.00 98.31 112 ASN A CA 1
ATOM 894 C C . ASN A 1 112 ? -2.596 -10.930 -19.907 1.00 98.31 112 ASN A C 1
ATOM 896 O O . ASN A 1 112 ? -3.401 -10.025 -20.104 1.00 98.31 112 ASN A O 1
ATOM 900 N N . ASN A 1 113 ? -2.517 -11.563 -18.734 1.00 98.44 113 ASN A N 1
ATOM 901 C CA . ASN A 1 113 ? -3.406 -11.223 -17.622 1.00 98.44 113 ASN A CA 1
ATOM 902 C C . ASN A 1 113 ? -3.075 -9.851 -17.027 1.00 98.44 113 ASN A C 1
ATOM 904 O O . ASN A 1 113 ? -3.985 -9.113 -16.670 1.00 98.44 113 ASN A O 1
ATOM 908 N N . LEU A 1 114 ? -1.799 -9.464 -16.979 1.00 98.56 114 LEU A N 1
ATOM 909 C CA . LEU A 1 114 ? -1.389 -8.117 -16.570 1.00 98.56 114 LEU A CA 1
ATOM 910 C C . LEU A 1 114 ? -1.954 -7.050 -17.522 1.00 98.56 114 LEU A C 1
ATOM 912 O O . LEU A 1 114 ? -2.502 -6.047 -17.073 1.00 98.56 114 LEU A O 1
ATOM 916 N N . LYS A 1 115 ? -1.876 -7.290 -18.836 1.00 98.62 115 LYS A N 1
ATOM 917 C CA . LYS A 1 115 ? -2.483 -6.443 -19.874 1.00 98.62 115 LYS A CA 1
ATOM 918 C C . LYS A 1 115 ? -4.011 -6.416 -19.777 1.00 98.62 115 LYS A C 1
ATOM 920 O O . LYS A 1 115 ? -4.609 -5.354 -19.923 1.00 98.62 115 LYS A O 1
ATOM 925 N N . HIS A 1 116 ? -4.647 -7.548 -19.479 1.00 98.31 116 HIS A N 1
ATOM 926 C CA . HIS A 1 116 ? -6.095 -7.632 -19.262 1.00 98.31 116 HIS A CA 1
ATOM 927 C C . HIS A 1 116 ? -6.545 -6.807 -18.051 1.00 98.31 116 HIS A C 1
ATOM 929 O O . HIS A 1 116 ? -7.462 -5.996 -18.170 1.00 98.31 116 HIS A O 1
ATOM 935 N N . LEU A 1 117 ? -5.861 -6.948 -16.912 1.00 98.56 117 LEU A N 1
ATOM 936 C CA . LEU A 1 117 ? -6.126 -6.144 -15.717 1.00 98.56 117 LEU A CA 1
ATOM 937 C C . LEU A 1 117 ? -5.902 -4.652 -15.991 1.00 98.56 117 LEU A C 1
ATOM 939 O O . LEU A 1 117 ? -6.717 -3.831 -15.584 1.00 98.56 117 LEU A O 1
ATOM 943 N N . HIS A 1 118 ? -4.857 -4.292 -16.746 1.00 98.62 118 HIS A N 1
ATOM 944 C CA . HIS A 1 118 ? -4.653 -2.911 -17.188 1.00 98.62 118 HIS A CA 1
ATOM 945 C C . HIS A 1 118 ? -5.809 -2.402 -18.067 1.00 98.62 118 HIS A C 1
ATOM 947 O O . HIS A 1 118 ? -6.280 -1.279 -17.902 1.00 98.62 118 HIS A O 1
ATOM 953 N N . ASN A 1 119 ? -6.291 -3.224 -19.001 1.00 97.81 119 ASN A N 1
ATOM 954 C CA . ASN A 1 119 ? -7.414 -2.869 -19.863 1.00 97.81 119 ASN A CA 1
ATOM 955 C C . ASN A 1 119 ? -8.703 -2.612 -19.063 1.00 97.81 119 ASN A C 1
ATOM 957 O O . ASN A 1 119 ? -9.430 -1.673 -19.380 1.00 97.81 119 ASN A O 1
ATOM 961 N N . LEU A 1 120 ? -8.970 -3.406 -18.023 1.00 97.44 120 LEU A N 1
ATOM 962 C CA . LEU A 1 120 ? -10.105 -3.184 -17.124 1.00 97.44 120 LEU A CA 1
ATOM 963 C C . LEU A 1 120 ? -9.930 -1.935 -16.263 1.00 97.44 120 LEU A C 1
ATOM 965 O O . LEU A 1 120 ? -10.845 -1.116 -16.191 1.00 97.44 120 LEU A O 1
ATOM 969 N N . LEU A 1 121 ? -8.737 -1.738 -15.702 1.00 97.88 121 LEU A N 1
ATOM 970 C CA . LEU A 1 121 ? -8.408 -0.570 -14.889 1.00 97.88 121 LEU A CA 1
ATOM 971 C C . LEU A 1 121 ? -8.660 0.740 -15.646 1.00 97.88 121 LEU A C 1
ATOM 973 O O . LEU A 1 121 ? -9.177 1.698 -15.078 1.00 97.88 121 LEU A O 1
ATOM 977 N N . MET A 1 122 ? -8.323 0.767 -16.936 1.00 96.12 122 MET A N 1
ATOM 978 C CA . MET A 1 122 ? -8.437 1.955 -17.785 1.00 96.12 122 MET A CA 1
ATOM 979 C C . MET A 1 122 ? -9.740 2.001 -18.599 1.00 96.12 122 MET A C 1
ATOM 981 O O . MET A 1 122 ? -9.907 2.889 -19.433 1.00 96.12 122 MET A O 1
ATOM 985 N N . LYS A 1 123 ? -10.675 1.063 -18.384 1.00 94.56 123 LYS A N 1
ATOM 986 C CA . LYS A 1 123 ? -11.890 0.866 -19.201 1.00 94.56 123 LYS A CA 1
ATOM 987 C C . LYS A 1 123 ? -12.701 2.144 -19.420 1.00 94.56 123 LYS A C 1
ATOM 989 O O . LYS A 1 123 ? -13.190 2.353 -20.530 1.00 94.56 123 LYS A O 1
ATOM 994 N N . TYR A 1 124 ? -12.829 2.967 -18.380 1.00 93.12 124 TYR A N 1
ATOM 995 C CA . TYR A 1 124 ? -13.649 4.180 -18.375 1.00 93.12 124 TYR A CA 1
ATOM 996 C C . TYR A 1 124 ? -12.884 5.457 -18.726 1.00 93.12 124 TYR A C 1
ATOM 998 O O . TYR A 1 124 ? -13.514 6.489 -18.919 1.00 93.12 124 TYR A O 1
ATOM 1006 N N . SER A 1 125 ? -11.552 5.407 -18.820 1.00 90.12 125 SER A N 1
ATOM 1007 C CA . SER A 1 125 ? -10.748 6.586 -19.139 1.00 90.12 125 SER A CA 1
ATOM 1008 C C . SER A 1 125 ? -10.690 6.800 -20.651 1.00 90.12 125 SER A C 1
ATOM 1010 O O . SER A 1 125 ? -9.938 6.131 -21.365 1.00 90.12 125 SER A O 1
ATOM 1012 N N . GLU A 1 126 ? -11.480 7.747 -21.159 1.00 83.69 126 GLU A N 1
ATOM 1013 C CA . GLU A 1 126 ? -11.544 8.042 -22.598 1.00 83.69 126 GLU A CA 1
ATOM 1014 C C . GLU A 1 126 ? -10.191 8.516 -23.151 1.00 83.69 126 GLU A C 1
ATOM 1016 O O . GLU A 1 126 ? -9.776 8.086 -24.230 1.00 83.69 126 GLU A O 1
ATOM 1021 N N . LYS A 1 127 ? -9.453 9.332 -22.380 1.00 87.06 127 LYS A N 1
ATOM 1022 C CA . LYS A 1 127 ? -8.121 9.842 -22.761 1.00 87.06 127 LYS A CA 1
ATOM 1023 C C . LYS A 1 127 ? -7.081 8.725 -22.946 1.00 87.06 127 LYS A C 1
ATOM 1025 O O . LYS A 1 127 ? -6.115 8.902 -23.685 1.00 87.06 127 LYS A O 1
ATOM 1030 N N . ASP A 1 128 ? -7.278 7.587 -22.281 1.00 89.94 128 ASP A N 1
ATOM 1031 C CA . ASP A 1 128 ? -6.326 6.472 -22.220 1.00 89.94 128 ASP A CA 1
ATOM 1032 C C . ASP A 1 128 ? -6.725 5.296 -23.124 1.00 89.94 128 ASP A C 1
ATOM 1034 O O . ASP A 1 128 ? -6.012 4.292 -23.215 1.00 89.94 128 ASP A O 1
ATOM 1038 N N . ALA A 1 129 ? -7.847 5.415 -23.841 1.00 90.44 129 ALA A N 1
ATOM 1039 C CA . ALA A 1 129 ? -8.391 4.347 -24.674 1.00 90.44 129 ALA A CA 1
ATOM 1040 C C . ALA A 1 129 ? -7.420 3.859 -25.764 1.00 90.44 129 ALA A C 1
ATOM 1042 O O . ALA A 1 129 ? -7.488 2.699 -26.166 1.00 90.44 129 ALA A O 1
ATOM 1043 N N . TRP A 1 130 ? -6.509 4.717 -26.230 1.00 92.69 130 TRP A N 1
ATOM 1044 C CA . TRP A 1 130 ? -5.552 4.392 -27.290 1.00 92.69 130 TRP A CA 1
ATOM 1045 C C . TRP A 1 130 ? -4.403 3.478 -26.832 1.00 92.69 130 TRP A C 1
ATOM 1047 O O . TRP A 1 130 ? -3.820 2.787 -27.665 1.00 92.69 130 TRP A O 1
ATOM 1057 N N . HIS A 1 131 ? -4.078 3.449 -25.532 1.00 92.62 131 HIS A N 1
ATOM 1058 C CA . HIS A 1 131 ? -2.964 2.651 -24.990 1.00 92.62 131 HIS A CA 1
ATOM 1059 C C . HIS A 1 131 ? -3.397 1.547 -24.026 1.00 92.62 131 HIS A C 1
ATOM 1061 O O . HIS A 1 131 ? -2.596 0.657 -23.732 1.00 92.62 131 HIS A O 1
ATOM 1067 N N . ARG A 1 132 ? -4.648 1.563 -23.544 1.00 93.75 132 ARG A N 1
ATOM 1068 C CA . ARG A 1 132 ? -5.140 0.572 -22.577 1.00 93.75 132 ARG A CA 1
ATOM 1069 C C . ARG A 1 132 ? -4.841 -0.864 -23.022 1.00 93.75 132 ARG A C 1
ATOM 1071 O O . ARG A 1 132 ? -4.962 -1.224 -24.190 1.00 93.75 132 ARG A O 1
ATOM 1078 N N . GLY A 1 133 ? -4.418 -1.684 -22.065 1.00 96.44 133 GLY A N 1
ATOM 1079 C CA . GLY A 1 133 ? -3.982 -3.064 -22.295 1.00 96.44 133 GLY A CA 1
ATOM 1080 C C . GLY A 1 133 ? -2.678 -3.260 -23.085 1.00 96.44 133 GLY A C 1
ATOM 1081 O O . GLY A 1 133 ? -2.258 -4.402 -23.240 1.00 96.44 133 GLY A O 1
ATOM 1082 N N . ASN A 1 134 ? -1.997 -2.206 -23.545 1.00 97.56 134 ASN A N 1
ATOM 1083 C CA . ASN A 1 134 ? -0.769 -2.322 -24.336 1.00 97.56 134 ASN A CA 1
ATOM 1084 C C . ASN A 1 134 ? 0.420 -1.651 -23.645 1.00 97.56 134 ASN A C 1
ATOM 1086 O O . ASN A 1 134 ? 0.266 -0.651 -22.947 1.00 97.56 134 ASN A O 1
ATOM 1090 N N . TYR A 1 135 ? 1.622 -2.196 -23.847 1.00 98.19 135 TYR A N 1
ATOM 1091 C CA . TYR A 1 135 ? 2.835 -1.572 -23.324 1.00 98.19 135 TYR A CA 1
ATOM 1092 C C . TYR A 1 135 ? 3.134 -0.250 -24.028 1.00 98.19 135 TYR A C 1
ATOM 1094 O O . TYR A 1 135 ? 2.787 -0.047 -25.197 1.00 98.19 135 TYR A O 1
ATOM 1102 N N . LYS A 1 136 ? 3.784 0.648 -23.290 1.00 96.69 136 LYS A N 1
ATOM 1103 C CA . LYS A 1 136 ? 4.079 2.009 -23.724 1.00 96.69 136 LYS A CA 1
ATOM 1104 C C . LYS A 1 136 ? 4.910 2.024 -25.008 1.00 96.69 136 LYS A C 1
ATOM 1106 O O . LYS A 1 136 ? 5.891 1.295 -25.160 1.00 96.69 136 LYS A O 1
ATOM 1111 N N . GLN A 1 137 ? 4.510 2.912 -25.911 1.00 92.62 137 GLN A N 1
ATOM 1112 C CA . GLN A 1 137 ? 5.228 3.221 -27.153 1.00 92.62 137 GLN A CA 1
ATOM 1113 C C . GLN A 1 137 ? 5.945 4.575 -27.072 1.00 92.62 137 GLN A C 1
ATOM 1115 O O . GLN A 1 137 ? 6.766 4.906 -27.925 1.00 92.62 137 GLN A O 1
ATOM 1120 N N . HIS A 1 138 ? 5.671 5.349 -26.021 1.00 91.25 138 HIS A N 1
ATOM 1121 C CA . HIS A 1 138 ? 6.333 6.611 -25.729 1.00 91.25 138 HIS A CA 1
ATOM 1122 C C . HIS A 1 138 ? 7.002 6.544 -24.362 1.00 91.25 138 HIS A C 1
ATOM 1124 O O . HIS A 1 138 ? 6.566 5.808 -23.473 1.00 91.25 138 HIS A O 1
ATOM 1130 N N . SER A 1 139 ? 8.081 7.309 -24.204 1.00 89.56 139 SER A N 1
ATOM 1131 C CA . SER A 1 139 ? 8.751 7.415 -22.913 1.00 89.56 139 SER A CA 1
ATOM 1132 C C . SER A 1 139 ? 7.796 8.012 -21.881 1.00 89.56 139 SER A C 1
ATOM 1134 O O . SER A 1 139 ? 7.003 8.906 -22.187 1.00 89.56 139 SER A O 1
ATOM 1136 N N . ASN A 1 140 ? 7.864 7.496 -20.661 1.00 86.69 140 ASN A N 1
ATOM 1137 C CA . ASN A 1 140 ? 7.189 8.065 -19.513 1.00 86.69 140 ASN A CA 1
ATOM 1138 C C . ASN A 1 140 ? 8.144 8.106 -18.325 1.00 86.69 140 ASN A C 1
ATOM 1140 O O . ASN A 1 140 ? 9.071 7.307 -18.204 1.00 86.69 140 ASN A O 1
ATOM 1144 N N . VAL A 1 141 ? 7.914 9.065 -17.449 1.00 80.38 141 VAL A N 1
ATOM 1145 C CA . VAL A 1 141 ? 8.664 9.236 -16.210 1.00 80.38 141 VAL A CA 1
ATOM 1146 C C . VAL A 1 141 ? 7.667 9.315 -15.074 1.00 80.38 141 VAL A C 1
ATOM 1148 O O . VAL A 1 141 ? 6.534 9.765 -15.258 1.00 80.38 141 VAL A O 1
ATOM 1151 N N . VAL A 1 142 ? 8.079 8.856 -13.901 1.00 74.06 142 VAL A N 1
ATOM 1152 C CA . VAL A 1 142 ? 7.301 9.100 -12.691 1.00 74.06 142 VAL A CA 1
ATOM 1153 C C . VAL A 1 142 ? 7.752 10.452 -12.158 1.00 74.06 142 VAL A C 1
ATOM 1155 O O . VAL A 1 142 ? 8.924 10.618 -11.830 1.00 74.06 142 VAL A O 1
ATOM 1158 N N . GLU A 1 143 ? 6.846 11.422 -12.097 1.00 72.25 143 GLU A N 1
ATOM 1159 C CA . GLU A 1 143 ? 7.136 12.789 -11.655 1.00 72.25 143 GLU A CA 1
ATOM 1160 C C . GLU A 1 143 ? 6.384 13.090 -10.357 1.00 72.25 143 GLU A C 1
ATOM 1162 O O . GLU A 1 143 ? 5.188 12.817 -10.248 1.00 72.25 143 GLU A O 1
ATOM 1167 N N . ALA A 1 144 ? 7.067 13.691 -9.385 1.00 59.03 144 ALA A N 1
ATOM 1168 C CA . ALA A 1 144 ? 6.427 14.308 -8.232 1.00 59.03 144 ALA A CA 1
ATOM 1169 C C . ALA A 1 144 ? 6.307 15.799 -8.506 1.00 59.03 144 ALA A C 1
ATOM 1171 O O . ALA A 1 144 ? 7.277 16.452 -8.896 1.00 59.03 144 ALA A O 1
ATOM 1172 N N . GLN A 1 145 ? 5.114 16.334 -8.268 1.00 48.88 145 GLN A N 1
ATOM 1173 C CA . GLN A 1 145 ? 4.897 17.767 -8.257 1.00 48.88 145 GLN A CA 1
ATOM 1174 C C . GLN A 1 145 ? 5.119 18.291 -6.838 1.00 48.88 145 GLN A C 1
ATOM 1176 O O . GLN A 1 145 ? 4.464 17.860 -5.888 1.00 48.88 145 GLN A O 1
ATOM 1181 N N . ASN A 1 146 ? 6.060 19.213 -6.700 1.00 53.25 146 ASN A N 1
ATOM 1182 C CA . ASN A 1 146 ? 6.294 19.953 -5.475 1.00 53.25 146 ASN A CA 1
ATOM 1183 C C . ASN A 1 146 ? 5.132 20.938 -5.223 1.00 53.25 146 ASN A C 1
ATOM 1185 O O . ASN A 1 146 ? 4.435 21.327 -6.164 1.00 53.25 146 ASN A O 1
ATOM 1189 N N . PRO A 1 147 ? 4.922 21.396 -3.973 1.00 42.44 147 PRO A N 1
ATOM 1190 C CA . PRO A 1 147 ? 3.880 22.378 -3.650 1.00 42.44 147 PRO A CA 1
ATOM 1191 C C . PRO A 1 147 ? 3.996 23.709 -4.411 1.00 42.44 147 PRO A C 1
ATOM 1193 O O . PRO A 1 147 ? 3.008 24.422 -4.547 1.00 42.44 147 PRO A O 1
ATOM 1196 N N . ASP A 1 148 ? 5.189 24.037 -4.911 1.00 47.00 148 ASP A N 1
ATOM 1197 C CA . ASP A 1 148 ? 5.468 25.215 -5.741 1.00 47.00 148 ASP A CA 1
ATOM 1198 C C . ASP A 1 148 ? 5.154 25.003 -7.238 1.00 47.00 148 ASP A C 1
ATOM 1200 O O . ASP A 1 148 ? 5.340 25.905 -8.053 1.00 47.00 148 ASP A O 1
ATOM 1204 N N . GLY A 1 149 ? 4.675 23.811 -7.610 1.00 46.72 149 GLY A N 1
ATOM 1205 C CA . GLY A 1 149 ? 4.347 23.426 -8.979 1.00 46.72 149 GLY A CA 1
ATOM 1206 C C . GLY A 1 149 ? 5.521 22.874 -9.789 1.00 46.72 149 GLY A C 1
ATOM 1207 O O . GLY A 1 149 ? 5.279 22.364 -10.887 1.00 46.72 149 GLY A O 1
ATOM 1208 N N . SER A 1 150 ? 6.755 22.920 -9.271 1.00 56.59 150 SER A N 1
ATOM 1209 C CA . SER A 1 150 ? 7.923 22.318 -9.921 1.00 56.59 150 SER A CA 1
ATOM 1210 C C . SER A 1 150 ? 7.817 20.794 -9.933 1.00 56.59 150 SER A C 1
ATOM 1212 O O . SER A 1 150 ? 7.216 20.181 -9.050 1.00 56.59 150 SER A O 1
ATOM 1214 N N . LYS A 1 151 ? 8.376 20.164 -10.966 1.00 55.06 151 LYS A N 1
ATOM 1215 C CA . LYS A 1 151 ? 8.371 18.711 -11.120 1.00 55.06 151 LYS A CA 1
ATOM 1216 C C . LYS A 1 151 ? 9.784 18.181 -10.973 1.00 55.06 151 LYS A C 1
ATOM 1218 O O . LYS A 1 151 ? 10.696 18.710 -11.601 1.00 55.06 151 LYS A O 1
ATOM 1223 N N . HIS A 1 152 ? 9.953 17.125 -10.190 1.00 66.19 152 HIS A N 1
ATOM 1224 C CA . HIS A 1 152 ? 11.190 16.354 -10.184 1.00 66.19 152 HIS A CA 1
ATOM 1225 C C . HIS A 1 152 ? 10.902 14.904 -10.561 1.00 66.19 152 HIS A C 1
ATOM 1227 O O . HIS A 1 152 ? 9.857 14.344 -10.215 1.00 66.19 152 HIS A O 1
ATOM 1233 N N . VAL A 1 153 ? 11.830 14.311 -11.311 1.00 68.00 153 VAL A N 1
ATOM 1234 C CA . VAL A 1 153 ? 11.753 12.909 -11.717 1.00 68.00 153 VAL A CA 1
ATOM 1235 C C . VAL A 1 153 ? 11.983 12.046 -10.479 1.00 68.00 153 VAL A C 1
ATOM 1237 O O . VAL A 1 153 ? 13.049 12.099 -9.870 1.00 68.00 153 VAL A O 1
ATOM 1240 N N . ILE A 1 154 ? 10.971 11.266 -10.106 1.00 66.38 154 ILE A N 1
ATOM 1241 C CA . ILE A 1 154 ? 11.050 10.244 -9.058 1.00 66.38 154 ILE A CA 1
ATOM 1242 C C . ILE A 1 154 ? 11.750 9.004 -9.621 1.00 66.38 154 ILE A C 1
ATOM 1244 O O . ILE A 1 154 ? 12.601 8.422 -8.960 1.00 66.38 154 ILE A O 1
ATOM 1248 N N . PHE A 1 155 ? 11.414 8.606 -10.854 1.00 72.81 155 PHE A N 1
ATOM 1249 C CA . PHE A 1 155 ? 11.968 7.405 -11.476 1.00 72.81 155 PHE A CA 1
ATOM 1250 C C . PHE A 1 155 ? 12.320 7.588 -12.946 1.00 72.81 155 PHE A C 1
ATOM 1252 O O . PHE A 1 155 ? 11.500 8.065 -13.738 1.00 72.81 155 PHE A O 1
ATOM 1259 N N . GLN A 1 156 ? 13.484 7.060 -13.321 1.00 82.25 156 GLN A N 1
ATOM 1260 C CA . GLN A 1 156 ? 13.804 6.747 -14.706 1.00 82.25 156 GLN A CA 1
ATOM 1261 C C . GLN A 1 156 ? 13.236 5.368 -15.051 1.00 82.25 156 GLN A C 1
ATOM 1263 O O . GLN A 1 156 ? 13.601 4.358 -14.444 1.00 82.25 156 GLN A O 1
ATOM 1268 N N . THR A 1 157 ? 12.336 5.314 -16.026 1.00 91.81 157 THR A N 1
ATOM 1269 C CA . THR A 1 157 ? 11.679 4.064 -16.418 1.00 91.81 157 THR A CA 1
ATOM 1270 C C . THR A 1 157 ? 12.410 3.393 -17.580 1.00 91.81 157 THR A C 1
ATOM 1272 O O . THR A 1 157 ? 13.266 4.003 -18.224 1.00 91.81 157 THR A O 1
ATOM 1275 N N . THR A 1 158 ? 12.100 2.123 -17.843 1.00 93.50 158 THR A N 1
ATOM 1276 C CA . THR A 1 158 ? 12.639 1.404 -19.007 1.00 93.50 158 THR A CA 1
ATOM 1277 C C . THR A 1 158 ? 12.181 2.060 -20.310 1.00 93.50 158 THR A C 1
ATOM 1279 O O . THR A 1 158 ? 11.044 2.520 -20.403 1.00 93.50 158 THR A O 1
ATOM 1282 N N . ASP A 1 159 ? 13.037 2.076 -21.331 1.00 95.25 159 ASP A N 1
ATOM 1283 C CA . ASP A 1 159 ? 12.694 2.632 -22.643 1.00 95.25 159 ASP A CA 1
ATOM 1284 C C . ASP A 1 159 ? 11.471 1.930 -23.277 1.00 95.25 159 ASP A C 1
ATOM 1286 O O . ASP A 1 159 ? 11.267 0.722 -23.084 1.00 95.25 159 ASP A O 1
ATOM 1290 N N . PRO A 1 160 ? 10.631 2.664 -24.033 1.00 96.69 160 PRO A N 1
ATOM 1291 C CA . PRO A 1 160 ? 9.442 2.105 -24.673 1.00 96.69 160 PRO A CA 1
ATOM 1292 C C . PRO A 1 160 ? 9.778 1.062 -25.750 1.00 96.69 160 PRO A C 1
ATOM 1294 O O . PRO A 1 160 ? 10.880 1.032 -26.296 1.00 96.69 160 PRO A O 1
ATOM 1297 N N . GLY A 1 161 ? 8.793 0.229 -26.098 1.00 96.06 161 GLY A N 1
ATOM 1298 C CA . GLY A 1 161 ? 8.941 -0.818 -27.113 1.00 96.06 161 GLY A CA 1
ATOM 1299 C C . GLY A 1 161 ? 9.728 -2.034 -26.615 1.00 96.06 161 GLY A C 1
ATOM 1300 O O . GLY A 1 161 ? 9.500 -2.518 -25.504 1.00 96.06 161 GLY A O 1
ATOM 1301 N N . PHE A 1 162 ? 10.660 -2.526 -27.437 1.00 97.25 162 PHE A N 1
ATOM 1302 C CA . PHE A 1 162 ? 11.382 -3.783 -27.199 1.00 97.25 162 PHE A CA 1
ATOM 1303 C C . PHE A 1 162 ? 12.047 -3.895 -25.808 1.00 97.25 162 PHE A C 1
ATOM 1305 O O . PHE A 1 162 ? 11.915 -4.950 -25.187 1.00 97.25 162 PHE A O 1
ATOM 1312 N N . PRO A 1 163 ? 12.698 -2.852 -25.247 1.00 97.50 163 PRO A N 1
ATOM 1313 C CA . PRO A 1 163 ? 13.272 -2.935 -23.902 1.00 97.50 163 PRO A CA 1
ATOM 1314 C C . PRO A 1 163 ? 12.225 -3.206 -22.811 1.00 97.50 163 PRO A C 1
ATOM 1316 O O . PRO A 1 163 ? 12.456 -4.032 -21.929 1.00 97.50 163 PRO A O 1
ATOM 1319 N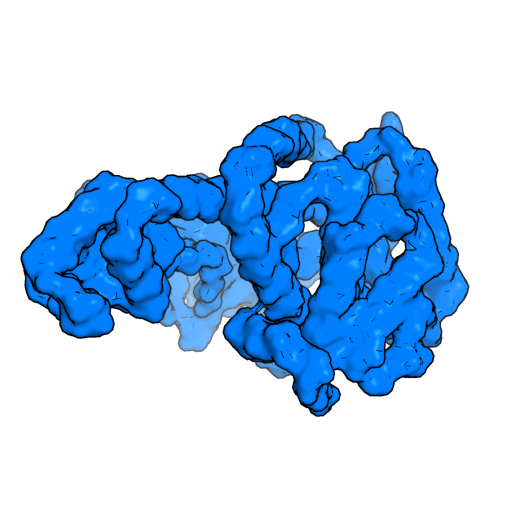 N . THR A 1 164 ? 11.057 -2.556 -22.888 1.00 98.12 164 THR A N 1
ATOM 1320 C CA . THR A 1 164 ? 9.942 -2.785 -21.955 1.00 98.12 164 THR A CA 1
ATOM 1321 C C . THR A 1 164 ? 9.368 -4.195 -22.102 1.00 98.12 164 THR A C 1
ATOM 1323 O O . THR A 1 164 ? 9.120 -4.856 -21.095 1.00 98.12 164 THR A O 1
ATOM 1326 N N . GLU A 1 165 ? 9.192 -4.681 -23.335 1.00 98.12 165 GLU A N 1
ATOM 1327 C CA . GLU A 1 165 ? 8.705 -6.043 -23.606 1.00 98.12 165 GLU A CA 1
ATOM 1328 C C . GLU A 1 165 ? 9.633 -7.106 -23.009 1.00 98.12 165 GLU A C 1
ATOM 1330 O O . GLU A 1 165 ? 9.181 -7.990 -22.283 1.00 98.12 165 GLU A O 1
ATOM 1335 N N . VAL A 1 166 ? 10.943 -6.984 -23.241 1.00 98.38 166 VAL A N 1
ATOM 1336 C CA . VAL A 1 166 ? 11.941 -7.912 -22.694 1.00 98.38 166 VAL A CA 1
ATOM 1337 C C . VAL A 1 166 ? 11.971 -7.859 -21.167 1.00 98.38 166 VAL A C 1
ATOM 1339 O O . VAL A 1 166 ? 12.010 -8.906 -20.519 1.00 98.38 166 VAL A O 1
ATOM 1342 N N . ALA A 1 167 ? 11.930 -6.663 -20.574 1.00 98.19 167 ALA A N 1
ATOM 1343 C CA . ALA A 1 167 ? 11.944 -6.515 -19.121 1.00 98.19 167 ALA A CA 1
ATOM 1344 C C . ALA A 1 167 ? 10.713 -7.169 -18.469 1.00 98.19 167 ALA A C 1
ATOM 1346 O O . ALA A 1 167 ? 10.855 -7.916 -17.501 1.00 98.19 167 ALA A O 1
ATOM 1347 N N . MET A 1 168 ? 9.519 -6.965 -19.036 1.00 98.69 168 MET A N 1
ATOM 1348 C CA . MET A 1 168 ? 8.289 -7.589 -18.543 1.00 98.69 168 MET A CA 1
ATOM 1349 C C . MET A 1 168 ? 8.280 -9.108 -18.718 1.00 98.69 168 MET A C 1
ATOM 1351 O O . MET A 1 168 ? 7.882 -9.821 -17.792 1.00 98.69 168 MET A O 1
ATOM 1355 N N . ALA A 1 169 ? 8.754 -9.611 -19.861 1.00 98.62 169 ALA A N 1
ATOM 1356 C CA . ALA A 1 169 ? 8.884 -11.044 -20.102 1.00 98.62 169 ALA A CA 1
ATOM 1357 C C . ALA A 1 169 ? 9.824 -11.699 -19.075 1.00 98.62 169 ALA A C 1
ATOM 1359 O O . ALA A 1 169 ? 9.481 -12.727 -18.486 1.00 98.62 169 ALA A O 1
ATOM 1360 N N . ASN A 1 170 ? 10.972 -11.072 -18.795 1.00 98.56 170 ASN A N 1
ATOM 1361 C CA . ASN A 1 170 ? 11.934 -11.556 -17.805 1.00 98.56 170 ASN A CA 1
ATOM 1362 C C . ASN A 1 170 ? 11.362 -11.536 -16.381 1.00 98.56 170 ASN A C 1
ATOM 1364 O O . ASN A 1 170 ? 11.486 -12.533 -15.666 1.00 98.56 170 ASN A O 1
ATOM 1368 N N . LEU A 1 171 ? 10.684 -10.452 -15.991 1.00 98.69 171 LEU A N 1
ATOM 1369 C CA . LEU A 1 171 ? 10.059 -10.318 -14.675 1.00 98.69 171 LEU A CA 1
ATOM 1370 C C . LEU A 1 171 ? 8.996 -11.404 -14.443 1.00 98.69 171 LEU A C 1
ATOM 1372 O O . LEU A 1 171 ? 8.998 -12.091 -13.416 1.00 98.69 171 LEU A O 1
ATOM 1376 N N . VAL A 1 172 ? 8.104 -11.610 -15.416 1.00 98.62 172 VAL A N 1
ATOM 1377 C CA . VAL A 1 172 ? 7.065 -12.649 -15.345 1.00 98.62 172 VAL A CA 1
ATOM 1378 C C . VAL A 1 172 ? 7.684 -14.050 -15.353 1.00 98.62 172 VAL A C 1
ATOM 1380 O O . VAL A 1 172 ? 7.250 -14.914 -14.585 1.00 98.62 172 VAL A O 1
ATOM 1383 N N . ALA A 1 173 ? 8.707 -14.292 -16.178 1.00 98.50 173 ALA A N 1
ATOM 1384 C CA . ALA A 1 173 ? 9.402 -15.576 -16.229 1.00 98.50 173 ALA A CA 1
ATOM 1385 C C . ALA A 1 173 ? 10.085 -15.908 -14.896 1.00 98.50 173 ALA A C 1
ATOM 1387 O O . ALA A 1 173 ? 9.917 -17.022 -14.391 1.00 98.50 173 ALA A O 1
ATOM 1388 N N . TRP A 1 174 ? 10.787 -14.944 -14.292 1.00 98.31 174 TRP A N 1
ATOM 1389 C CA . TRP A 1 174 ? 11.386 -15.089 -12.965 1.00 98.31 174 TRP A CA 1
ATOM 1390 C C . TRP A 1 174 ? 10.327 -15.367 -11.898 1.00 98.31 174 TRP A C 1
ATOM 1392 O O . TRP A 1 174 ? 10.454 -16.329 -11.137 1.00 98.31 174 TRP A O 1
ATOM 1402 N N . TYR A 1 175 ? 9.233 -14.598 -11.879 1.00 98.00 175 TYR A N 1
ATOM 1403 C CA . TYR A 1 175 ? 8.161 -14.825 -10.914 1.00 98.00 175 TYR A CA 1
ATOM 1404 C C . TYR A 1 175 ? 7.565 -16.234 -11.041 1.00 98.00 175 TYR A C 1
ATOM 1406 O O . TYR A 1 175 ? 7.208 -16.858 -10.043 1.00 98.00 175 TYR A O 1
ATOM 1414 N N . LYS A 1 176 ? 7.471 -16.799 -12.245 1.00 96.69 176 LYS A N 1
ATOM 1415 C CA . LYS A 1 176 ? 6.975 -18.172 -12.414 1.00 96.69 176 LYS A CA 1
ATOM 1416 C C . LYS A 1 176 ? 7.987 -19.232 -11.975 1.00 96.69 176 LYS A C 1
ATOM 1418 O O . LYS A 1 176 ? 7.589 -20.206 -11.324 1.00 96.69 176 LYS A O 1
ATOM 1423 N N . SER A 1 177 ? 9.257 -19.064 -12.341 1.00 97.06 177 SER A N 1
ATOM 1424 C CA . SER A 1 177 ? 10.293 -20.092 -12.189 1.00 97.06 177 SER A CA 1
ATOM 1425 C C . SER A 1 177 ? 10.877 -20.161 -10.781 1.00 97.06 177 SER A C 1
ATOM 1427 O O . SER A 1 177 ? 11.148 -21.258 -10.298 1.00 97.06 177 SER A O 1
ATOM 1429 N N . ASP A 1 178 ? 11.016 -19.027 -10.096 1.00 96.75 178 ASP A N 1
ATOM 1430 C CA . ASP A 1 178 ? 11.647 -18.986 -8.784 1.00 96.75 178 ASP A CA 1
ATOM 1431 C C . ASP A 1 178 ? 10.778 -19.667 -7.716 1.00 96.75 178 ASP A C 1
ATOM 1433 O O . ASP A 1 178 ? 9.603 -19.341 -7.536 1.00 96.75 178 ASP A O 1
ATOM 1437 N N . LYS A 1 179 ? 11.349 -20.632 -6.996 1.00 94.00 179 LYS A N 1
ATOM 1438 C CA . LYS A 1 179 ? 10.694 -21.348 -5.886 1.00 94.00 179 LYS A CA 1
ATOM 1439 C C . LYS A 1 179 ? 11.438 -21.177 -4.563 1.00 94.00 179 LYS A C 1
ATOM 1441 O O . LYS A 1 179 ? 11.007 -21.745 -3.567 1.00 94.00 179 LYS A O 1
ATOM 1446 N N . GLN A 1 180 ? 12.554 -20.447 -4.565 1.00 93.38 180 GLN A N 1
ATOM 1447 C CA . GLN A 1 180 ? 13.427 -20.314 -3.402 1.00 93.38 180 GLN A CA 1
ATOM 1448 C C . GLN A 1 180 ? 13.115 -19.048 -2.605 1.00 93.38 180 GLN A C 1
ATOM 1450 O O . GLN A 1 180 ? 13.175 -19.075 -1.378 1.00 93.38 180 GLN A O 1
ATOM 1455 N N . THR A 1 181 ? 12.752 -17.951 -3.277 1.00 96.12 181 THR A N 1
ATOM 1456 C CA . THR A 1 181 ? 12.426 -16.699 -2.586 1.00 96.12 181 THR A CA 1
ATOM 1457 C C . THR A 1 181 ? 11.108 -16.814 -1.828 1.00 96.12 181 THR A C 1
ATOM 1459 O O . THR A 1 181 ? 10.095 -17.265 -2.369 1.00 96.12 181 THR A O 1
ATOM 1462 N N . HIS A 1 182 ? 11.109 -16.339 -0.580 1.00 97.19 182 HIS A N 1
ATOM 1463 C CA . HIS A 1 182 ? 9.911 -16.267 0.252 1.00 97.19 182 HIS A CA 1
ATOM 1464 C C . HIS A 1 182 ? 8.785 -15.482 -0.455 1.00 97.19 182 HIS A C 1
ATOM 1466 O O . HIS A 1 182 ? 9.069 -14.413 -1.004 1.00 97.19 182 HIS A O 1
ATOM 1472 N N . PRO A 1 183 ? 7.511 -15.925 -0.418 1.00 97.56 183 PRO A N 1
ATOM 1473 C CA . PRO A 1 183 ? 6.422 -15.286 -1.165 1.00 97.56 183 PRO A CA 1
ATOM 1474 C C . PRO A 1 183 ? 6.240 -13.782 -0.908 1.00 97.56 183 PRO A C 1
ATOM 1476 O O . PRO A 1 183 ? 5.982 -13.033 -1.852 1.00 97.56 183 PRO A O 1
ATOM 1479 N N . LEU A 1 184 ? 6.432 -13.315 0.333 1.00 98.00 184 LEU A N 1
ATOM 1480 C CA . LEU A 1 184 ? 6.382 -11.881 0.669 1.00 98.00 184 LEU A CA 1
ATOM 1481 C C . LEU A 1 184 ? 7.494 -11.082 -0.021 1.00 98.00 184 LEU A C 1
ATOM 1483 O O . LEU A 1 184 ? 7.215 -10.070 -0.660 1.00 98.00 184 LEU A O 1
ATOM 1487 N N . ILE A 1 185 ? 8.740 -11.565 0.053 1.00 98.25 185 ILE A N 1
ATOM 1488 C CA . ILE A 1 185 ? 9.893 -10.926 -0.601 1.00 98.25 185 ILE A CA 1
ATOM 1489 C C . ILE A 1 185 ? 9.678 -10.929 -2.113 1.00 98.25 185 ILE A C 1
ATOM 1491 O O . ILE A 1 185 ? 9.852 -9.913 -2.776 1.00 98.25 185 ILE A O 1
ATOM 1495 N N . LYS A 1 186 ? 9.239 -12.063 -2.658 1.00 98.12 186 LYS A N 1
ATOM 1496 C CA . LYS A 1 186 ? 8.994 -12.232 -4.085 1.00 98.12 186 LYS A CA 1
ATOM 1497 C C . LYS A 1 186 ? 7.909 -11.291 -4.605 1.00 98.12 186 LYS A C 1
ATOM 1499 O O . LYS A 1 186 ? 8.069 -10.713 -5.676 1.00 98.12 186 LYS A O 1
ATOM 1504 N N . SER A 1 187 ? 6.831 -11.115 -3.840 1.00 98.38 187 SER A N 1
ATOM 1505 C CA . SER A 1 187 ? 5.764 -10.162 -4.159 1.00 98.38 187 SER A CA 1
ATOM 1506 C C . SER A 1 187 ? 6.287 -8.729 -4.109 1.00 98.38 187 SER A C 1
ATOM 1508 O O . SER A 1 187 ? 6.104 -7.991 -5.071 1.00 98.38 187 SER A O 1
ATOM 1510 N N . ALA A 1 188 ? 7.014 -8.357 -3.051 1.00 98.31 188 ALA A N 1
ATOM 1511 C CA . ALA A 1 188 ? 7.614 -7.033 -2.932 1.00 98.31 188 ALA A CA 1
ATOM 1512 C C . ALA A 1 188 ? 8.556 -6.730 -4.110 1.00 98.31 188 ALA A C 1
ATOM 1514 O O . ALA A 1 188 ? 8.389 -5.710 -4.775 1.00 98.31 188 ALA A O 1
ATOM 1515 N N . VAL A 1 189 ? 9.494 -7.627 -4.426 1.00 98.19 189 VAL A N 1
ATOM 1516 C CA . VAL A 1 189 ? 10.441 -7.457 -5.542 1.00 98.19 189 VAL A CA 1
ATOM 1517 C C . VAL A 1 189 ? 9.718 -7.368 -6.887 1.00 98.19 189 VAL A C 1
ATOM 1519 O O . VAL A 1 189 ? 10.076 -6.528 -7.707 1.00 98.19 189 VAL A O 1
ATOM 1522 N N . PHE A 1 190 ? 8.661 -8.160 -7.099 1.00 98.69 190 PHE A N 1
ATOM 1523 C CA . PHE A 1 190 ? 7.860 -8.064 -8.320 1.00 98.69 190 PHE A CA 1
ATOM 1524 C C . PHE A 1 190 ? 7.214 -6.684 -8.481 1.00 98.69 190 PHE A C 1
ATOM 1526 O O . PHE A 1 190 ? 7.252 -6.109 -9.565 1.00 98.69 190 PHE A O 1
ATOM 1533 N N . ILE A 1 191 ? 6.636 -6.140 -7.405 1.00 98.31 191 ILE A N 1
ATOM 1534 C CA . ILE A 1 191 ? 6.017 -4.809 -7.423 1.00 98.31 191 ILE A CA 1
ATOM 1535 C C . ILE A 1 191 ? 7.054 -3.710 -7.645 1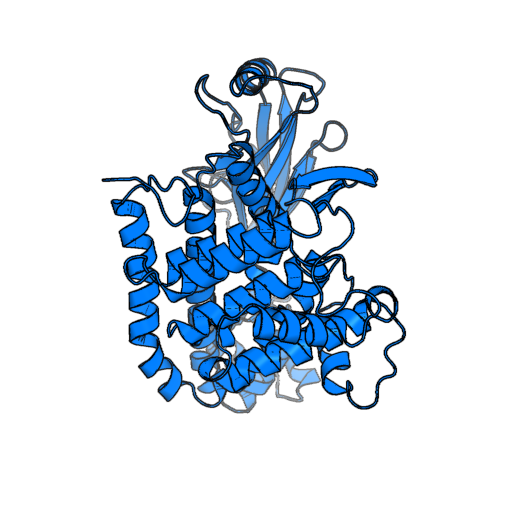.00 98.31 191 ILE A C 1
ATOM 1537 O O . ILE A 1 191 ? 6.793 -2.792 -8.423 1.00 98.31 191 ILE A O 1
ATOM 1541 N N . TYR A 1 192 ? 8.227 -3.818 -7.018 1.00 97.38 192 TYR A N 1
ATOM 1542 C CA . TYR A 1 192 ? 9.324 -2.880 -7.246 1.00 97.38 192 TYR A CA 1
ATOM 1543 C C . TYR A 1 192 ? 9.750 -2.854 -8.711 1.00 97.38 192 TYR A C 1
ATOM 1545 O O . TYR A 1 192 ? 9.781 -1.786 -9.319 1.00 97.38 192 TYR A O 1
ATOM 1553 N N . ASP A 1 193 ? 10.042 -4.017 -9.296 1.00 97.19 193 ASP A N 1
ATOM 1554 C CA . ASP A 1 193 ? 10.527 -4.068 -10.674 1.00 97.19 193 ASP A CA 1
ATOM 1555 C C . ASP A 1 193 ? 9.442 -3.658 -11.669 1.00 97.19 193 ASP A C 1
ATOM 1557 O O . ASP A 1 193 ? 9.704 -2.887 -12.584 1.00 97.19 193 ASP A O 1
ATOM 1561 N N . PHE A 1 194 ? 8.186 -4.054 -11.441 1.00 98.31 194 PHE A N 1
ATOM 1562 C CA . PHE A 1 194 ? 7.061 -3.578 -12.246 1.00 98.31 194 PHE A CA 1
ATOM 1563 C C . PHE A 1 194 ? 6.973 -2.041 -12.259 1.00 98.31 194 PHE A C 1
ATOM 1565 O O . PHE A 1 194 ? 6.775 -1.438 -13.316 1.00 98.31 194 PHE A O 1
ATOM 1572 N N . LEU A 1 195 ? 7.151 -1.396 -11.101 1.00 95.69 195 LEU A N 1
ATOM 1573 C CA . LEU A 1 195 ? 7.184 0.065 -10.988 1.00 95.69 195 LEU A CA 1
ATOM 1574 C C . LEU A 1 195 ? 8.438 0.679 -11.630 1.00 95.69 195 LEU A C 1
ATOM 1576 O O . LEU A 1 195 ? 8.328 1.728 -12.258 1.00 95.69 195 LEU A O 1
ATOM 1580 N N . SER A 1 196 ? 9.599 0.025 -11.519 1.00 94.38 196 SER A N 1
ATOM 1581 C CA . SER A 1 196 ? 10.863 0.456 -12.144 1.00 94.38 196 SER A CA 1
ATOM 1582 C C . SER A 1 196 ? 10.817 0.353 -13.675 1.00 94.38 196 SER A C 1
ATOM 1584 O O . SER A 1 196 ? 11.329 1.229 -14.376 1.00 94.38 196 SER A O 1
ATOM 1586 N N . ILE A 1 197 ? 10.172 -0.687 -14.213 1.00 96.44 197 ILE A N 1
ATOM 1587 C CA . ILE A 1 197 ? 9.925 -0.864 -15.650 1.00 96.44 197 ILE A CA 1
ATOM 1588 C C . ILE A 1 197 ? 8.896 0.160 -16.136 1.00 96.44 197 ILE A C 1
ATOM 1590 O O . ILE A 1 197 ? 9.097 0.800 -17.173 1.00 96.44 197 ILE A O 1
ATOM 1594 N N . HIS A 1 198 ? 7.811 0.327 -15.374 1.00 96.81 198 HIS A N 1
ATOM 1595 C CA . HIS A 1 198 ? 6.689 1.214 -15.678 1.00 96.81 198 HIS A CA 1
ATOM 1596 C C . HIS A 1 198 ? 6.107 0.937 -17.083 1.00 96.81 198 HIS A C 1
ATOM 1598 O O . HIS A 1 198 ? 6.230 1.770 -17.988 1.00 96.81 198 HIS A O 1
ATOM 1604 N N . PRO A 1 199 ? 5.558 -0.271 -17.316 1.00 98.00 199 PRO A N 1
ATOM 1605 C CA . PRO A 1 199 ? 5.368 -0.814 -18.661 1.00 98.00 199 PRO A CA 1
ATOM 1606 C C . PRO A 1 199 ? 4.208 -0.211 -19.462 1.00 98.00 199 PRO A C 1
ATOM 1608 O O . PRO A 1 199 ? 4.199 -0.331 -20.684 1.00 98.00 199 PRO A O 1
ATOM 1611 N N . PHE A 1 200 ? 3.226 0.419 -18.820 1.00 97.94 200 PHE A N 1
ATOM 1612 C CA . PHE A 1 200 ? 2.065 1.034 -19.475 1.00 97.94 200 PHE A CA 1
ATOM 1613 C C . PHE A 1 200 ? 2.231 2.550 -19.589 1.00 97.94 200 PHE A C 1
ATOM 1615 O O . PHE A 1 200 ? 3.057 3.129 -18.886 1.00 97.94 200 PHE A O 1
ATOM 1622 N N . GLN A 1 201 ? 1.467 3.212 -20.463 1.00 96.06 201 GLN A N 1
ATOM 1623 C CA . GLN A 1 201 ? 1.592 4.663 -20.650 1.00 96.06 201 GLN A CA 1
ATOM 1624 C C . GLN A 1 201 ? 1.123 5.457 -19.414 1.00 96.06 201 GLN A C 1
ATOM 1626 O O . GLN A 1 201 ? 1.811 6.393 -19.011 1.00 96.06 201 GLN A O 1
ATOM 1631 N N . ASP A 1 202 ? 0.004 5.051 -18.808 1.00 94.50 202 ASP A N 1
ATOM 1632 C CA . ASP A 1 202 ? -0.567 5.544 -17.541 1.00 94.50 202 ASP A CA 1
ATOM 1633 C C . ASP A 1 202 ? -1.074 4.322 -16.739 1.00 94.50 202 ASP A C 1
ATOM 1635 O O . ASP A 1 202 ? -1.094 3.207 -17.251 1.00 94.50 202 ASP A O 1
ATOM 1639 N N . GLY A 1 203 ? -1.454 4.496 -15.475 1.00 95.62 203 GLY A N 1
ATOM 1640 C CA . GLY A 1 203 ? -2.102 3.464 -14.663 1.00 95.62 203 GLY A CA 1
ATOM 1641 C C . GLY A 1 203 ? -1.150 2.512 -13.937 1.00 95.62 203 GLY A C 1
ATOM 1642 O O . GLY A 1 203 ? -1.618 1.691 -13.151 1.00 95.62 203 GLY A O 1
ATOM 1643 N N . ASN A 1 204 ? 0.170 2.633 -14.116 1.00 97.00 204 ASN A N 1
ATOM 1644 C CA . ASN A 1 204 ? 1.147 1.718 -13.509 1.00 97.00 204 ASN A CA 1
ATOM 1645 C C . ASN A 1 204 ? 1.086 1.698 -11.977 1.00 97.00 204 ASN A C 1
ATOM 1647 O O . ASN A 1 204 ? 1.082 0.619 -11.399 1.00 97.00 204 ASN A O 1
ATOM 1651 N N . GLY A 1 205 ? 1.000 2.856 -11.310 1.00 95.44 205 GLY A N 1
ATOM 1652 C CA . GLY A 1 205 ? 0.901 2.908 -9.845 1.00 95.44 205 GLY A CA 1
ATOM 1653 C C . GLY A 1 205 ? -0.353 2.201 -9.320 1.00 95.44 205 GLY A C 1
ATOM 1654 O O . GLY A 1 205 ? -0.291 1.387 -8.402 1.00 95.44 205 GLY A O 1
ATOM 1655 N N . ARG A 1 206 ? -1.500 2.447 -9.959 1.00 97.50 206 ARG A N 1
ATOM 1656 C CA . ARG A 1 206 ? -2.773 1.785 -9.632 1.00 97.50 206 ARG A CA 1
ATOM 1657 C C . ARG A 1 206 ? -2.699 0.280 -9.874 1.00 97.50 206 ARG A C 1
ATOM 1659 O O . ARG A 1 206 ? -3.073 -0.502 -9.000 1.00 97.50 206 ARG A O 1
ATOM 1666 N N . LEU A 1 207 ? -2.180 -0.130 -11.028 1.00 98.50 207 LEU A N 1
ATOM 1667 C CA . LEU A 1 207 ? -2.056 -1.540 -11.370 1.00 98.50 207 LEU A CA 1
ATOM 1668 C C . LEU A 1 207 ? -1.052 -2.263 -10.471 1.00 98.50 207 LEU A C 1
ATOM 1670 O O . LEU A 1 207 ? -1.315 -3.396 -10.092 1.00 98.50 207 LEU A O 1
ATOM 1674 N N . SER A 1 208 ? 0.053 -1.630 -10.073 1.00 98.06 208 SER A N 1
ATOM 1675 C CA . SER A 1 208 ? 1.030 -2.253 -9.175 1.00 98.06 208 SER A CA 1
ATOM 1676 C C . SER A 1 208 ? 0.412 -2.575 -7.814 1.00 98.06 208 SER A C 1
ATOM 1678 O O . SER A 1 208 ? 0.625 -3.662 -7.291 1.00 98.06 208 SER A O 1
ATOM 1680 N N . ARG A 1 209 ? -0.435 -1.695 -7.271 1.00 97.69 209 ARG A N 1
ATOM 1681 C CA . ARG A 1 209 ? -1.151 -1.948 -6.009 1.00 97.69 209 ARG A CA 1
ATOM 1682 C C . ARG A 1 209 ? -2.162 -3.096 -6.138 1.00 97.69 209 ARG A C 1
ATOM 1684 O O . ARG A 1 209 ? -2.172 -3.998 -5.303 1.00 97.69 209 ARG A O 1
ATOM 1691 N N . LEU A 1 210 ? -2.909 -3.144 -7.247 1.00 98.44 210 LEU A N 1
ATOM 1692 C CA . LEU A 1 210 ? -3.805 -4.268 -7.572 1.00 98.44 210 LEU A CA 1
ATOM 1693 C C . LEU A 1 210 ? -3.045 -5.592 -7.731 1.00 98.44 210 LEU A C 1
ATOM 1695 O O . LEU A 1 210 ? -3.480 -6.626 -7.224 1.00 98.44 210 LEU A O 1
ATOM 1699 N N . LEU A 1 211 ? -1.890 -5.562 -8.401 1.00 98.56 211 LEU A N 1
ATOM 1700 C CA . LEU A 1 211 ? -1.002 -6.714 -8.520 1.00 98.56 211 LEU A CA 1
ATOM 1701 C C . LEU A 1 211 ? -0.452 -7.113 -7.150 1.00 98.56 211 LEU A C 1
ATOM 1703 O O . LEU A 1 211 ? -0.424 -8.299 -6.857 1.00 98.56 211 LEU A O 1
ATOM 1707 N N . GLY A 1 212 ? -0.098 -6.166 -6.280 1.00 97.69 212 GLY A N 1
ATOM 1708 C CA . GLY A 1 212 ? 0.346 -6.445 -4.913 1.00 97.69 212 GLY A CA 1
ATOM 1709 C C . GLY A 1 212 ? -0.694 -7.268 -4.156 1.00 97.69 212 GLY A C 1
ATOM 1710 O O . GLY A 1 212 ? -0.385 -8.347 -3.650 1.00 97.69 212 GLY A O 1
ATOM 1711 N N . THR A 1 213 ? -1.951 -6.823 -4.198 1.00 97.06 213 THR A N 1
ATOM 1712 C CA . THR A 1 213 ? -3.097 -7.555 -3.644 1.00 97.06 213 THR A CA 1
ATOM 1713 C C . THR A 1 213 ? -3.257 -8.940 -4.279 1.00 97.06 213 THR A C 1
ATOM 1715 O O . THR A 1 213 ? -3.363 -9.933 -3.558 1.00 97.06 213 THR A O 1
ATOM 1718 N N . LEU A 1 214 ? -3.201 -9.051 -5.612 1.00 98.25 214 LEU A N 1
ATOM 1719 C CA . LEU A 1 214 ? -3.271 -10.335 -6.318 1.00 98.25 214 LEU A CA 1
ATOM 1720 C C . LEU A 1 214 ? -2.171 -11.304 -5.854 1.00 98.25 214 LEU A C 1
ATOM 1722 O O . LEU A 1 214 ? -2.458 -12.458 -5.543 1.00 98.25 214 LEU A O 1
ATOM 1726 N N . LEU A 1 215 ? -0.916 -10.853 -5.802 1.00 98.44 215 LEU A N 1
ATOM 1727 C CA . LEU A 1 215 ? 0.227 -11.691 -5.441 1.00 98.44 215 LEU A CA 1
ATOM 1728 C C . LEU A 1 215 ? 0.152 -12.167 -3.986 1.00 98.44 215 LEU A C 1
ATOM 1730 O O . LEU A 1 215 ? 0.434 -13.337 -3.712 1.00 98.44 215 LEU A O 1
ATOM 1734 N N . LEU A 1 216 ? -0.280 -11.298 -3.070 1.00 97.44 216 LEU A N 1
ATOM 1735 C CA . LEU A 1 216 ? -0.498 -11.645 -1.665 1.00 97.44 216 LEU A CA 1
ATOM 1736 C C . LEU A 1 216 ? -1.619 -12.677 -1.510 1.00 97.44 216 LEU A C 1
ATOM 1738 O O . LEU A 1 216 ? -1.424 -13.693 -0.842 1.00 97.44 216 LEU A O 1
ATOM 1742 N N . LEU A 1 217 ? -2.745 -12.480 -2.202 1.00 96.75 217 LEU A N 1
ATOM 1743 C CA . LEU A 1 217 ? -3.859 -13.428 -2.209 1.00 96.75 217 LEU A CA 1
ATOM 1744 C C . LEU A 1 217 ? -3.451 -14.798 -2.754 1.00 96.75 217 LEU A C 1
ATOM 1746 O O . LEU A 1 217 ? -3.748 -15.825 -2.143 1.00 96.75 217 LEU A O 1
ATOM 1750 N N . LYS A 1 218 ? -2.721 -14.827 -3.876 1.00 95.81 218 LYS A N 1
ATOM 1751 C CA . LYS A 1 218 ? -2.187 -16.071 -4.453 1.00 95.81 218 LYS A CA 1
ATOM 1752 C C . LYS A 1 218 ? -1.179 -16.767 -3.539 1.00 95.81 218 LYS A C 1
ATOM 1754 O O . LYS A 1 218 ? -1.027 -17.981 -3.637 1.00 95.81 218 LYS A O 1
ATOM 1759 N N . SER A 1 219 ? -0.519 -16.015 -2.662 1.00 95.62 219 SER A N 1
ATOM 1760 C CA . SER A 1 219 ? 0.448 -16.533 -1.690 1.00 95.62 219 SER A CA 1
ATOM 1761 C C . SER A 1 219 ? -0.192 -17.004 -0.379 1.00 95.62 219 SER A C 1
ATOM 1763 O O . SER A 1 219 ? 0.522 -17.505 0.480 1.00 95.62 219 SER A O 1
ATOM 1765 N N . GLY A 1 220 ? -1.517 -16.885 -0.226 1.00 94.75 220 GLY A N 1
ATOM 1766 C CA . GLY A 1 220 ? -2.256 -17.369 0.946 1.00 94.75 220 GLY A CA 1
ATOM 1767 C C . GLY A 1 220 ? -2.646 -16.290 1.958 1.00 94.75 220 GLY A C 1
ATOM 1768 O O . GLY A 1 220 ? -3.535 -16.547 2.770 1.00 94.75 220 GLY A O 1
ATOM 1769 N N . TYR A 1 221 ? -2.102 -15.071 1.838 1.00 96.12 221 TYR A N 1
ATOM 1770 C CA . TYR A 1 221 ? -2.359 -13.934 2.736 1.00 96.12 221 TYR A CA 1
ATOM 1771 C C . TYR A 1 221 ? -3.740 -13.303 2.498 1.00 96.12 221 TYR A C 1
ATOM 1773 O O . TYR A 1 221 ? -3.881 -12.140 2.124 1.00 96.12 221 TYR A O 1
ATOM 1781 N N . SER A 1 222 ? -4.791 -14.097 2.689 1.00 93.38 222 SER A N 1
ATOM 1782 C CA . SER A 1 222 ? -6.186 -13.762 2.370 1.00 93.38 222 SER A CA 1
ATOM 1783 C C . SER A 1 222 ? -6.755 -12.604 3.188 1.00 93.38 222 SER A C 1
ATOM 1785 O O . SER A 1 222 ? -7.687 -11.934 2.732 1.00 93.38 222 SER A O 1
ATOM 1787 N N . TRP A 1 223 ? -6.169 -12.335 4.356 1.00 92.88 223 TRP A N 1
ATOM 1788 C CA . TRP A 1 223 ? -6.563 -11.255 5.255 1.00 92.88 223 TRP A CA 1
ATOM 1789 C C . TRP A 1 223 ? -6.366 -9.857 4.664 1.00 92.88 223 TRP A C 1
ATOM 1791 O O . TRP A 1 223 ? -7.011 -8.910 5.117 1.00 92.88 223 TRP A O 1
ATOM 1801 N N . ILE A 1 224 ? -5.540 -9.725 3.618 1.00 93.25 224 ILE A N 1
ATOM 1802 C CA . ILE A 1 224 ? -5.323 -8.456 2.913 1.00 93.25 224 ILE A CA 1
ATOM 1803 C C . ILE A 1 224 ? -6.619 -7.887 2.311 1.00 93.25 224 ILE A C 1
ATOM 1805 O O . ILE A 1 224 ? -6.718 -6.693 2.092 1.00 93.25 224 ILE A O 1
ATOM 1809 N N . GLN A 1 225 ? -7.654 -8.708 2.099 1.00 89.56 225 GLN A N 1
ATOM 1810 C CA . GLN A 1 225 ? -8.951 -8.249 1.581 1.00 89.56 225 GLN A CA 1
ATOM 1811 C C . GLN A 1 225 ? -9.771 -7.423 2.582 1.00 89.56 225 GLN A C 1
ATOM 1813 O O . GLN A 1 225 ? -10.752 -6.792 2.193 1.00 89.56 225 GLN A O 1
ATOM 1818 N N . TYR A 1 226 ? -9.434 -7.468 3.872 1.00 86.25 226 TYR A N 1
ATOM 1819 C CA . TYR A 1 226 ? -10.233 -6.842 4.933 1.00 86.25 226 TYR A CA 1
ATOM 1820 C C . TYR A 1 226 ? -9.642 -5.519 5.423 1.00 86.25 226 TYR A C 1
ATOM 1822 O O . TYR A 1 226 ? -10.205 -4.878 6.311 1.00 86.25 226 TYR A O 1
ATOM 1830 N N . MET A 1 227 ? -8.519 -5.102 4.842 1.00 84.88 227 MET A N 1
ATOM 1831 C CA . MET A 1 227 ? -7.845 -3.845 5.125 1.00 84.88 227 MET A CA 1
ATOM 1832 C C . MET A 1 227 ? -7.257 -3.271 3.846 1.00 84.88 227 MET A C 1
ATOM 1834 O O . MET A 1 227 ? -6.828 -4.002 2.966 1.00 84.88 227 MET A O 1
ATOM 1838 N N . SER A 1 228 ? -7.203 -1.948 3.759 1.00 83.19 228 SER A N 1
ATOM 1839 C CA . SER A 1 228 ? -6.666 -1.292 2.575 1.00 83.19 228 SER A CA 1
ATOM 1840 C C . SER A 1 228 ? -5.142 -1.187 2.640 1.00 83.19 228 SER A C 1
ATOM 1842 O O . SER A 1 228 ? -4.612 -0.397 3.423 1.00 83.19 228 SER A O 1
ATOM 1844 N N . PHE A 1 229 ? -4.446 -1.960 1.799 1.00 87.19 229 PHE A N 1
ATOM 1845 C CA . PHE A 1 229 ? -2.998 -1.823 1.595 1.00 87.19 229 PHE A CA 1
ATOM 1846 C C . PHE A 1 229 ? -2.656 -0.467 0.970 1.00 87.19 229 PHE A C 1
ATOM 1848 O O . PHE A 1 229 ? -1.664 0.171 1.309 1.00 87.19 229 PHE A O 1
ATOM 1855 N N . GLU A 1 230 ? -3.525 0.020 0.091 1.00 89.62 230 GLU A N 1
ATOM 1856 C CA . GLU A 1 230 ? -3.353 1.295 -0.588 1.00 89.62 230 GLU A CA 1
ATOM 1857 C C . GLU A 1 230 ? -3.478 2.480 0.363 1.00 89.62 230 GLU A C 1
ATOM 1859 O O . GLU A 1 230 ? -2.744 3.448 0.208 1.00 89.62 230 GLU A O 1
ATOM 1864 N N . HIS A 1 231 ? -4.345 2.396 1.374 1.00 80.25 231 HIS A N 1
ATOM 1865 C CA . HIS A 1 231 ? -4.456 3.424 2.406 1.00 80.25 231 HIS A CA 1
ATOM 1866 C C . HIS A 1 231 ? -3.213 3.503 3.299 1.00 80.25 231 HIS A C 1
ATOM 1868 O O . HIS A 1 231 ? -2.797 4.598 3.665 1.00 80.25 231 HIS A O 1
ATOM 1874 N N . GLU A 1 232 ? -2.591 2.362 3.608 1.00 86.31 232 GLU A N 1
ATOM 1875 C CA . GLU A 1 232 ? -1.304 2.323 4.317 1.00 86.31 232 GLU A CA 1
ATOM 1876 C C . GLU A 1 232 ? -0.186 2.977 3.490 1.00 86.31 232 GLU A C 1
ATOM 1878 O O . GLU A 1 232 ? 0.651 3.705 4.021 1.00 86.31 232 GLU A O 1
ATOM 1883 N N . ILE A 1 233 ? -0.186 2.773 2.170 1.00 83.56 233 ILE A N 1
ATOM 1884 C CA . ILE A 1 233 ? 0.746 3.472 1.278 1.00 83.56 233 ILE A CA 1
ATOM 1885 C C . ILE A 1 233 ? 0.412 4.967 1.199 1.00 83.56 233 ILE A C 1
ATOM 1887 O O . ILE A 1 233 ? 1.319 5.794 1.192 1.00 83.56 233 ILE A O 1
ATOM 1891 N N . GLU A 1 234 ? -0.869 5.331 1.126 1.00 82.44 234 GLU A N 1
ATOM 1892 C CA . GLU A 1 234 ? -1.326 6.721 1.040 1.00 82.44 234 GLU A CA 1
ATOM 1893 C C . GLU A 1 234 ? -0.890 7.538 2.263 1.00 82.44 234 GLU A C 1
ATOM 1895 O O . GLU A 1 234 ? -0.333 8.626 2.096 1.00 82.44 234 GLU A O 1
ATOM 1900 N N . SER A 1 235 ? -1.080 7.015 3.479 1.00 75.06 235 SER A N 1
ATOM 1901 C CA . SER A 1 235 ? -0.664 7.691 4.718 1.00 75.06 235 SER A CA 1
ATOM 1902 C C . SER A 1 235 ? 0.854 7.892 4.792 1.00 75.06 235 SER A C 1
ATOM 1904 O O . SER A 1 235 ? 1.330 8.860 5.382 1.00 75.06 235 SER A O 1
ATOM 1906 N N . ARG A 1 236 ? 1.618 7.023 4.121 1.00 81.06 236 ARG A N 1
ATOM 1907 C CA . ARG A 1 236 ? 3.086 7.032 4.066 1.00 81.06 236 ARG A CA 1
ATOM 1908 C C . ARG A 1 236 ? 3.625 7.409 2.685 1.00 81.06 236 ARG A C 1
ATOM 1910 O O . ARG A 1 236 ? 4.764 7.078 2.359 1.00 81.06 236 ARG A O 1
ATOM 1917 N N . LYS A 1 237 ? 2.851 8.141 1.873 1.00 77.88 237 LYS A N 1
ATOM 1918 C CA . LYS A 1 237 ? 3.157 8.432 0.456 1.00 77.88 237 LYS A CA 1
ATOM 1919 C C . LYS A 1 237 ? 4.565 8.995 0.240 1.00 77.88 237 LYS A C 1
ATOM 1921 O O . LYS A 1 237 ? 5.265 8.578 -0.681 1.00 77.88 237 LYS A O 1
ATOM 1926 N N . SER A 1 238 ? 4.997 9.922 1.095 1.00 78.19 238 SER A N 1
ATOM 1927 C CA . SER A 1 238 ? 6.342 10.509 1.018 1.00 78.19 238 SER A CA 1
ATOM 1928 C C . SER A 1 238 ? 7.441 9.477 1.275 1.00 78.19 238 SER A C 1
ATOM 1930 O O . SER A 1 238 ? 8.445 9.458 0.569 1.00 78.19 238 SER A O 1
ATOM 1932 N N . GLU A 1 239 ? 7.246 8.599 2.262 1.00 83.38 239 GLU A N 1
ATOM 1933 C CA . GLU A 1 239 ? 8.187 7.522 2.572 1.00 83.38 239 GLU A CA 1
ATOM 1934 C C . GLU A 1 239 ? 8.229 6.489 1.443 1.00 83.38 239 GLU A C 1
ATOM 1936 O O . GLU A 1 239 ? 9.315 6.167 0.963 1.00 83.38 239 GLU A O 1
ATOM 1941 N N . TYR A 1 240 ? 7.059 6.073 0.950 1.00 84.62 240 TYR A N 1
ATOM 1942 C CA . TYR A 1 240 ? 6.901 5.178 -0.195 1.00 84.62 240 TYR A CA 1
ATOM 1943 C C . TYR A 1 240 ? 7.743 5.631 -1.395 1.00 84.62 240 TYR A C 1
ATOM 1945 O O . TYR A 1 240 ? 8.593 4.878 -1.871 1.00 84.62 240 TYR A O 1
ATOM 1953 N N . TYR A 1 241 ? 7.581 6.883 -1.843 1.00 82.62 241 TYR A N 1
ATOM 1954 C CA . TYR A 1 241 ? 8.371 7.408 -2.960 1.00 82.62 241 TYR A CA 1
ATOM 1955 C C . TYR A 1 241 ? 9.853 7.579 -2.611 1.00 82.62 241 TYR A C 1
ATOM 1957 O O . TYR A 1 241 ? 10.705 7.338 -3.462 1.00 82.62 241 TYR A O 1
ATOM 1965 N N . SER A 1 242 ? 10.187 7.949 -1.371 1.00 85.88 242 SER A N 1
ATOM 1966 C CA . SER A 1 242 ? 11.586 8.103 -0.949 1.00 85.88 242 SER A CA 1
ATOM 1967 C C . SER A 1 242 ? 12.376 6.793 -1.003 1.00 85.88 242 SER A C 1
ATOM 1969 O O . SER A 1 242 ? 13.514 6.786 -1.468 1.00 85.88 242 SER A O 1
ATOM 1971 N N . ILE A 1 243 ? 11.761 5.681 -0.594 1.00 88.81 243 ILE A N 1
ATOM 1972 C CA . ILE A 1 243 ? 12.393 4.356 -0.561 1.00 88.81 243 ILE A CA 1
ATOM 1973 C C . ILE A 1 243 ? 12.547 3.809 -1.975 1.00 88.81 243 ILE A C 1
ATOM 1975 O O . ILE A 1 243 ? 13.599 3.301 -2.354 1.00 88.81 243 ILE A O 1
ATOM 1979 N N . LEU A 1 244 ? 11.512 3.991 -2.782 1.00 89.94 244 LEU A N 1
ATOM 1980 C CA . LEU A 1 244 ? 11.532 3.694 -4.200 1.00 89.94 244 LEU A CA 1
ATOM 1981 C C . LEU A 1 244 ? 12.669 4.424 -4.942 1.00 89.94 244 LEU A C 1
ATOM 1983 O O . LEU A 1 244 ? 13.445 3.791 -5.661 1.00 89.94 244 LEU A O 1
ATOM 1987 N N . MET A 1 245 ? 12.830 5.730 -4.696 1.00 86.19 245 MET A N 1
ATOM 1988 C CA . MET A 1 245 ? 13.960 6.511 -5.214 1.00 86.19 245 MET A CA 1
ATOM 1989 C C . MET A 1 245 ? 15.302 6.005 -4.684 1.00 86.19 245 MET A C 1
ATOM 1991 O O . MET A 1 245 ? 16.268 5.914 -5.440 1.00 86.19 245 MET A O 1
ATOM 1995 N N . GLN A 1 246 ? 15.382 5.689 -3.388 1.00 88.38 246 GLN A N 1
ATOM 1996 C CA . GLN A 1 246 ? 16.605 5.194 -2.760 1.00 88.38 246 GLN A CA 1
ATOM 1997 C C . GLN A 1 246 ? 17.117 3.930 -3.455 1.00 88.38 246 GLN A C 1
ATOM 1999 O O . GLN A 1 246 ? 18.303 3.868 -3.776 1.00 88.38 246 GLN A O 1
ATOM 2004 N N . CYS A 1 247 ? 16.239 2.961 -3.715 1.00 90.44 247 CYS A N 1
ATOM 2005 C CA . CYS A 1 247 ? 16.600 1.726 -4.406 1.00 90.44 247 CYS A CA 1
ATOM 2006 C C . CYS A 1 247 ? 17.056 1.999 -5.850 1.00 90.44 247 CYS A C 1
ATOM 2008 O O . CYS A 1 247 ? 18.081 1.470 -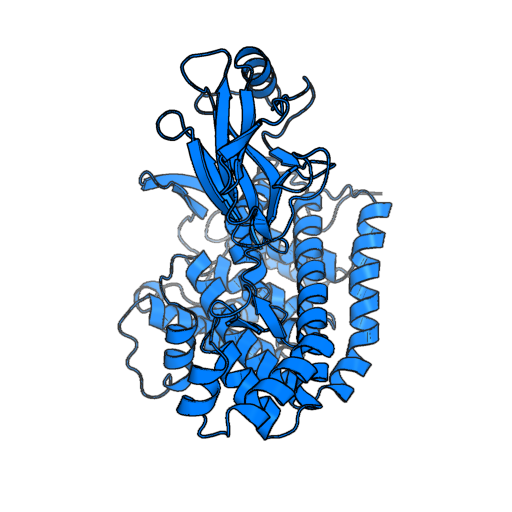6.282 1.00 90.44 247 CYS A O 1
ATOM 2010 N N . GLN A 1 248 ? 16.359 2.873 -6.590 1.00 87.00 248 GLN A N 1
ATOM 2011 C CA . GLN A 1 248 ? 16.674 3.104 -8.005 1.00 87.00 248 GLN A CA 1
ATOM 2012 C C . GLN A 1 248 ? 17.978 3.886 -8.236 1.00 87.00 248 GLN A C 1
ATOM 2014 O O . GLN A 1 248 ? 18.612 3.720 -9.277 1.00 87.00 248 GLN A O 1
ATOM 2019 N N . ARG A 1 249 ? 18.438 4.704 -7.278 1.00 84.25 249 ARG A N 1
ATOM 2020 C CA . ARG A 1 249 ? 19.686 5.492 -7.409 1.00 84.25 249 ARG A CA 1
ATOM 2021 C C . ARG A 1 249 ? 20.916 4.669 -7.798 1.00 84.25 249 ARG A C 1
ATOM 2023 O O . ARG A 1 249 ? 21.873 5.231 -8.319 1.00 84.25 249 ARG A O 1
ATOM 2030 N N . GLN A 1 250 ? 20.904 3.367 -7.530 1.00 79.44 250 GLN A N 1
ATOM 2031 C CA . GLN A 1 250 ? 22.011 2.458 -7.809 1.00 79.44 250 GLN A CA 1
ATOM 2032 C C . GLN A 1 250 ? 21.846 1.679 -9.125 1.00 79.44 250 GLN A C 1
ATOM 2034 O O . GLN A 1 250 ? 22.556 0.707 -9.328 1.00 79.44 250 GLN A O 1
ATOM 2039 N N . LYS A 1 251 ? 20.932 2.067 -10.024 1.00 83.25 251 LYS A N 1
ATOM 2040 C CA . LYS A 1 251 ? 20.679 1.357 -11.290 1.00 83.25 251 LYS A CA 1
ATOM 2041 C C . LYS A 1 251 ? 21.833 1.543 -12.307 1.00 83.25 251 LYS A C 1
ATOM 2043 O O . LYS A 1 251 ? 22.131 2.690 -12.643 1.00 83.25 251 LYS A O 1
ATOM 2048 N N . PRO A 1 252 ? 22.442 0.468 -12.868 1.00 80.94 252 PRO A N 1
ATOM 2049 C CA . PRO A 1 252 ? 22.227 -0.946 -12.547 1.00 80.94 252 PRO A CA 1
ATOM 2050 C C . PRO A 1 252 ? 22.972 -1.368 -11.273 1.00 80.94 252 PRO A C 1
ATOM 2052 O O . PRO A 1 252 ? 24.142 -1.027 -11.094 1.00 80.94 252 PRO A O 1
ATOM 2055 N N . GLY A 1 253 ? 22.315 -2.175 -10.438 1.00 84.88 253 GLY A N 1
ATOM 2056 C CA . GLY A 1 253 ? 22.856 -2.595 -9.138 1.00 84.88 253 GLY A CA 1
ATOM 2057 C C . GLY A 1 253 ? 21.987 -2.168 -7.961 1.00 84.88 253 GLY A C 1
ATOM 2058 O O . GLY A 1 253 ? 22.499 -1.987 -6.861 1.00 84.88 253 GLY A O 1
ATOM 2059 N N . GLU A 1 254 ? 20.686 -1.994 -8.193 1.00 91.75 254 GLU A N 1
ATOM 2060 C CA . GLU A 1 254 ? 19.730 -1.609 -7.164 1.00 91.75 254 GLU A CA 1
ATOM 2061 C C . GLU A 1 254 ? 19.734 -2.596 -5.988 1.00 91.75 254 GLU A C 1
ATOM 2063 O O . GLU A 1 254 ? 19.603 -3.810 -6.180 1.00 91.75 254 GLU A O 1
ATOM 2068 N N . ASP A 1 255 ? 19.837 -2.062 -4.768 1.00 93.06 255 ASP A N 1
ATOM 2069 C CA . ASP A 1 255 ? 19.540 -2.786 -3.534 1.00 93.06 255 ASP A CA 1
ATOM 2070 C C . ASP A 1 255 ? 18.059 -2.627 -3.182 1.00 93.06 255 ASP A C 1
ATOM 2072 O O . ASP A 1 255 ? 17.585 -1.532 -2.864 1.00 93.06 255 ASP A O 1
ATOM 2076 N N . VAL A 1 256 ? 17.320 -3.736 -3.239 1.00 95.81 256 VAL A N 1
ATOM 2077 C CA . VAL A 1 256 ? 15.874 -3.769 -2.970 1.00 95.81 256 VAL A CA 1
ATOM 2078 C C . VAL A 1 256 ? 15.537 -4.097 -1.516 1.00 95.81 256 VAL A C 1
ATOM 2080 O O . VAL A 1 256 ? 14.358 -4.128 -1.161 1.00 95.81 256 VAL A O 1
ATOM 2083 N N . TYR A 1 257 ? 16.530 -4.309 -0.645 1.00 96.06 257 TYR A N 1
ATOM 2084 C CA . TYR A 1 257 ? 16.283 -4.581 0.772 1.00 96.06 257 TYR A CA 1
ATOM 2085 C C . TYR A 1 257 ? 15.458 -3.480 1.473 1.00 96.06 257 TYR A C 1
ATOM 2087 O O . TYR A 1 257 ? 14.475 -3.837 2.131 1.00 96.06 257 TYR A O 1
ATOM 2095 N N . PRO A 1 258 ? 15.729 -2.166 1.295 1.00 95.50 258 PRO A N 1
ATOM 2096 C CA . PRO A 1 258 ? 14.913 -1.108 1.903 1.00 95.50 258 PRO A CA 1
ATOM 2097 C C . PRO A 1 258 ? 13.441 -1.160 1.477 1.00 95.50 258 PRO A C 1
ATOM 2099 O O . PRO A 1 258 ? 12.544 -1.000 2.306 1.00 95.50 258 PRO A O 1
ATOM 2102 N N . TRP A 1 259 ? 13.185 -1.442 0.197 1.00 96.44 259 TRP A N 1
ATOM 2103 C CA . TRP A 1 259 ? 11.833 -1.606 -0.332 1.00 96.44 259 TRP A CA 1
ATOM 2104 C C . TRP A 1 259 ? 11.120 -2.824 0.264 1.00 96.44 259 TRP A C 1
ATOM 2106 O O . TRP A 1 259 ? 9.965 -2.723 0.677 1.00 96.44 259 TRP A O 1
ATOM 2116 N N . VAL A 1 260 ? 11.805 -3.968 0.350 1.00 98.31 260 VAL A N 1
ATOM 2117 C CA . VAL A 1 260 ? 11.243 -5.178 0.966 1.00 98.31 260 VAL A CA 1
ATOM 2118 C C . VAL A 1 260 ? 10.880 -4.909 2.426 1.00 98.31 260 VAL A C 1
ATOM 2120 O O . VAL A 1 260 ? 9.785 -5.264 2.850 1.00 98.31 260 VAL A O 1
ATOM 2123 N N . MET A 1 261 ? 11.744 -4.231 3.180 1.00 97.69 261 MET A N 1
ATOM 2124 C CA . MET A 1 261 ? 11.472 -3.890 4.578 1.00 97.69 261 MET A CA 1
ATOM 2125 C C . MET A 1 261 ? 10.285 -2.937 4.734 1.00 97.69 261 MET A C 1
ATOM 2127 O O . MET A 1 261 ? 9.447 -3.166 5.602 1.00 97.69 261 MET A O 1
ATOM 2131 N N . PHE A 1 262 ? 10.155 -1.927 3.868 1.00 95.88 262 PHE A N 1
ATOM 2132 C CA . PHE A 1 262 ? 8.971 -1.063 3.830 1.00 95.88 262 PHE A CA 1
ATOM 2133 C C . PHE A 1 262 ? 7.691 -1.858 3.560 1.00 95.88 262 PHE A C 1
ATOM 2135 O O . PHE A 1 262 ? 6.703 -1.709 4.275 1.00 95.88 262 PHE A O 1
ATOM 2142 N N . PHE A 1 263 ? 7.723 -2.753 2.570 1.00 97.81 263 PHE A N 1
ATOM 2143 C CA . PHE A 1 263 ? 6.583 -3.600 2.233 1.00 97.81 263 PHE A CA 1
ATOM 2144 C C . PHE A 1 263 ? 6.155 -4.483 3.420 1.00 97.81 263 PHE A C 1
ATOM 2146 O O . PHE A 1 263 ? 4.966 -4.575 3.724 1.00 97.81 263 PHE A O 1
ATOM 2153 N N . LEU A 1 264 ? 7.110 -5.108 4.121 1.00 97.69 264 LEU A N 1
ATOM 2154 C CA . LEU A 1 264 ? 6.834 -5.925 5.312 1.00 97.69 264 LEU A CA 1
ATOM 2155 C C . LEU A 1 264 ? 6.308 -5.084 6.486 1.00 97.69 264 LEU A C 1
ATOM 2157 O O . LEU A 1 264 ? 5.409 -5.522 7.205 1.00 97.69 264 LEU A O 1
ATOM 2161 N N . ASP A 1 265 ? 6.821 -3.869 6.664 1.00 94.44 265 ASP A N 1
ATOM 2162 C CA . ASP A 1 265 ? 6.361 -2.957 7.709 1.00 94.44 265 ASP A CA 1
ATOM 2163 C C . ASP A 1 265 ? 4.907 -2.507 7.480 1.00 94.44 265 ASP A C 1
ATOM 2165 O O . ASP A 1 265 ? 4.087 -2.585 8.399 1.00 94.44 265 ASP A O 1
ATOM 2169 N N . CYS A 1 266 ? 4.540 -2.168 6.237 1.00 91.25 266 CYS A N 1
ATOM 2170 C CA . CYS A 1 266 ? 3.145 -1.927 5.856 1.00 91.25 266 CYS A CA 1
ATOM 2171 C C . CYS A 1 266 ? 2.254 -3.133 6.195 1.00 91.25 266 CYS A C 1
ATOM 2173 O O . CYS A 1 266 ? 1.191 -2.983 6.801 1.00 91.25 266 CYS A O 1
ATOM 2175 N N . MET A 1 267 ? 2.701 -4.349 5.861 1.00 95.19 267 MET A N 1
ATOM 2176 C CA . MET A 1 267 ? 1.961 -5.583 6.151 1.00 95.19 267 MET A CA 1
ATOM 2177 C C . MET A 1 267 ? 1.732 -5.774 7.654 1.00 95.19 267 MET A C 1
ATOM 2179 O O . MET A 1 267 ? 0.612 -6.069 8.072 1.00 95.19 267 MET A O 1
ATOM 2183 N N . LYS A 1 268 ? 2.749 -5.549 8.490 1.00 93.25 268 LYS A N 1
ATOM 2184 C CA . LYS A 1 268 ? 2.605 -5.619 9.952 1.00 93.25 268 LYS A CA 1
ATOM 2185 C C . LYS A 1 268 ? 1.653 -4.576 10.507 1.00 93.25 268 LYS A C 1
ATOM 2187 O O . LYS A 1 268 ? 0.861 -4.894 11.398 1.00 93.25 268 LYS A O 1
ATOM 2192 N N . ASN A 1 269 ? 1.723 -3.340 10.015 1.00 84.69 269 ASN A N 1
ATOM 2193 C CA . ASN A 1 269 ? 0.806 -2.305 10.474 1.00 84.69 269 ASN A CA 1
ATOM 2194 C C . ASN A 1 269 ? -0.640 -2.682 10.136 1.00 84.69 269 ASN A C 1
ATOM 2196 O O . ASN A 1 269 ? -1.524 -2.589 10.987 1.00 84.69 269 ASN A O 1
ATOM 2200 N N . ILE A 1 270 ? -0.870 -3.229 8.942 1.00 87.06 270 ILE A N 1
ATOM 2201 C CA . ILE A 1 270 ? -2.183 -3.733 8.535 1.00 87.06 270 ILE A CA 1
ATOM 2202 C C . ILE A 1 270 ? -2.671 -4.858 9.453 1.00 87.06 270 ILE A C 1
ATOM 2204 O O . ILE A 1 270 ? -3.829 -4.827 9.869 1.00 87.06 270 ILE A O 1
ATOM 2208 N N . GLN A 1 271 ? -1.812 -5.816 9.821 1.00 88.75 271 GLN A N 1
ATOM 2209 C CA . GLN A 1 271 ? -2.172 -6.886 10.763 1.00 88.75 271 GLN A CA 1
ATOM 2210 C C . GLN A 1 271 ? -2.614 -6.331 12.115 1.00 88.75 271 GLN A C 1
ATOM 2212 O O . GLN A 1 271 ? -3.646 -6.737 12.654 1.00 88.75 271 GLN A O 1
ATOM 2217 N N . LYS A 1 272 ? -1.863 -5.360 12.643 1.00 84.62 272 LYS A N 1
ATOM 2218 C CA . LYS A 1 272 ? -2.200 -4.677 13.892 1.00 84.62 272 LYS A CA 1
ATOM 2219 C C . LYS A 1 272 ? -3.549 -3.960 13.789 1.00 84.62 272 LYS A C 1
ATOM 2221 O O . LYS A 1 272 ? -4.418 -4.182 14.624 1.00 84.62 272 LYS A O 1
ATOM 2226 N N . LEU A 1 273 ? -3.751 -3.156 12.746 1.00 78.56 273 LEU A N 1
ATOM 2227 C CA . LEU A 1 273 ? -4.994 -2.410 12.534 1.00 78.56 273 L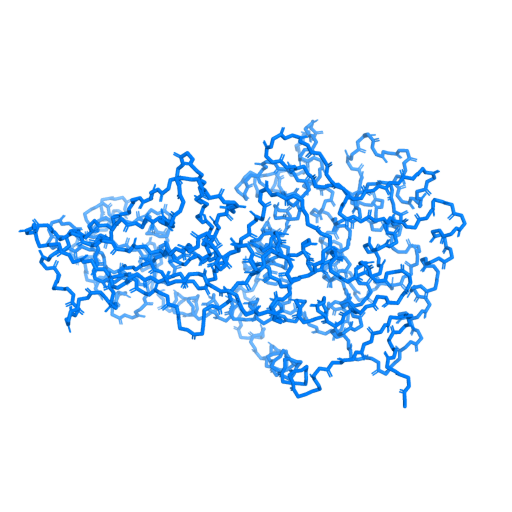EU A CA 1
ATOM 2228 C C . LEU A 1 273 ? -6.209 -3.328 12.341 1.00 78.56 273 LEU A C 1
ATOM 2230 O O . LEU A 1 273 ? -7.306 -3.003 12.797 1.00 78.56 273 LEU A O 1
ATOM 2234 N N . LEU A 1 274 ? -6.026 -4.470 11.674 1.00 83.50 274 LEU A N 1
ATOM 2235 C CA . LEU A 1 274 ? -7.071 -5.474 11.512 1.00 83.50 274 LEU A CA 1
ATOM 2236 C C . LEU A 1 274 ? -7.457 -6.085 12.862 1.00 83.50 274 LEU A C 1
ATOM 2238 O O . LEU A 1 274 ? -8.643 -6.162 13.173 1.00 83.50 274 LEU A O 1
ATOM 2242 N N . MET A 1 275 ? -6.477 -6.458 13.690 1.00 82.12 275 MET A N 1
ATOM 2243 C CA . MET A 1 275 ? -6.742 -6.970 15.039 1.00 82.12 275 MET A CA 1
ATOM 2244 C C . MET A 1 275 ? -7.445 -5.941 15.916 1.00 82.12 275 MET A C 1
ATOM 2246 O O . MET A 1 275 ? -8.457 -6.272 16.532 1.00 82.12 275 MET A O 1
ATOM 2250 N N . ASP A 1 276 ? -6.976 -4.692 15.909 1.00 75.12 276 ASP A N 1
ATOM 2251 C CA . ASP A 1 276 ? -7.595 -3.601 16.663 1.00 75.12 276 ASP A CA 1
ATOM 2252 C C . ASP A 1 276 ? -9.077 -3.438 16.263 1.00 75.12 276 ASP A C 1
ATOM 2254 O O . ASP A 1 276 ? -9.959 -3.349 17.122 1.00 75.12 276 ASP A O 1
ATOM 2258 N N . LYS A 1 277 ? -9.389 -3.479 14.958 1.00 69.88 277 LYS A N 1
ATOM 2259 C CA . LYS A 1 277 ? -10.774 -3.413 14.453 1.00 69.88 277 LYS A CA 1
ATOM 2260 C C . LYS A 1 277 ? -11.622 -4.607 14.891 1.00 69.88 277 LYS A C 1
ATOM 2262 O O . LYS A 1 277 ? -12.760 -4.412 15.322 1.00 69.88 277 LYS A O 1
ATOM 2267 N N . LEU A 1 278 ? -11.081 -5.822 14.803 1.00 74.75 278 LEU A N 1
ATOM 2268 C CA . LEU A 1 278 ? -11.786 -7.043 15.202 1.00 74.75 278 LEU A CA 1
ATOM 2269 C C . LEU A 1 278 ? -12.059 -7.080 16.711 1.00 74.75 278 LEU A C 1
ATOM 2271 O O . LEU A 1 278 ? -13.139 -7.496 17.135 1.00 74.75 278 LEU A O 1
ATOM 2275 N N . GLU A 1 279 ? -11.128 -6.600 17.537 1.00 70.75 279 GLU A N 1
ATOM 2276 C CA . GLU A 1 279 ? -11.327 -6.491 18.983 1.00 70.75 279 GLU A CA 1
ATOM 2277 C C . GLU A 1 279 ? -12.424 -5.487 19.342 1.00 70.75 279 GLU A C 1
ATOM 2279 O O . GLU A 1 279 ? -13.275 -5.775 20.191 1.00 70.75 279 GLU A O 1
ATOM 2284 N N . VAL A 1 280 ? -12.433 -4.318 18.695 1.00 62.56 280 VAL A N 1
ATOM 2285 C CA . VAL A 1 280 ? -13.470 -3.296 18.899 1.00 62.56 280 VAL A CA 1
ATOM 2286 C C . VAL A 1 280 ? -14.843 -3.828 18.476 1.00 62.56 280 VAL A C 1
ATOM 2288 O O . VAL A 1 280 ? -15.807 -3.709 19.237 1.00 62.56 280 VAL A O 1
ATOM 2291 N N . GLN A 1 281 ? -14.941 -4.487 17.318 1.00 60.34 281 GLN A N 1
ATOM 2292 C CA . GLN A 1 281 ? -16.200 -5.069 16.847 1.00 60.34 281 GLN A CA 1
ATOM 2293 C C . GLN A 1 281 ? -16.682 -6.221 17.730 1.00 60.34 281 GLN A C 1
ATOM 2295 O O . GLN A 1 281 ? -17.850 -6.226 18.106 1.00 60.34 281 GLN A O 1
ATOM 2300 N N . THR A 1 282 ? -15.804 -7.123 18.179 1.00 59.47 282 THR A N 1
ATOM 2301 C CA . THR A 1 282 ? -16.174 -8.205 19.115 1.00 59.47 282 THR A CA 1
ATOM 2302 C C . THR A 1 282 ? -16.758 -7.653 20.422 1.00 59.47 282 THR A C 1
ATOM 2304 O O . THR A 1 282 ? -17.706 -8.208 20.987 1.00 59.47 282 THR A O 1
ATOM 2307 N N . LYS A 1 283 ? -16.207 -6.542 20.929 1.00 60.59 283 LYS A N 1
ATOM 2308 C CA . LYS A 1 283 ? -16.751 -5.856 22.111 1.00 60.59 283 LYS A CA 1
ATOM 2309 C C . LYS A 1 283 ? -18.096 -5.182 21.795 1.00 60.59 283 LYS A C 1
ATOM 2311 O O . LYS A 1 283 ? -18.984 -5.198 22.645 1.00 60.59 283 LYS A O 1
ATOM 2316 N N . SER A 1 284 ? -18.266 -4.650 20.582 1.00 54.50 284 SER A N 1
ATOM 2317 C CA . SER A 1 284 ? -19.503 -4.016 20.100 1.00 54.50 284 SER A CA 1
ATOM 2318 C C . SER A 1 284 ? -20.631 -5.017 19.793 1.00 54.50 284 SER A C 1
ATOM 2320 O O . SER A 1 284 ? -21.806 -4.730 20.001 1.00 54.50 284 SER A O 1
ATOM 2322 N N . GLU A 1 285 ? -20.338 -6.244 19.364 1.00 54.12 285 GLU A N 1
ATOM 2323 C CA . GLU A 1 285 ? -21.371 -7.244 19.059 1.00 54.12 285 GLU A CA 1
ATOM 2324 C C . GLU A 1 285 ? -22.075 -7.802 20.299 1.00 54.12 285 GLU A C 1
ATOM 2326 O O . GLU A 1 285 ? -23.254 -8.157 20.220 1.00 54.12 285 GLU A O 1
ATOM 2331 N N . LYS A 1 286 ? -21.392 -7.796 21.452 1.00 58.66 286 LYS A N 1
ATOM 2332 C CA . LYS A 1 286 ? -21.966 -8.131 22.768 1.00 58.66 286 LYS A CA 1
ATOM 2333 C C . LYS A 1 286 ? -22.923 -7.062 23.305 1.00 58.66 286 LYS A C 1
ATOM 2335 O O . LYS A 1 286 ? -23.547 -7.275 24.343 1.00 58.66 286 LYS A O 1
ATOM 2340 N N . LEU A 1 287 ? -23.048 -5.934 22.610 1.00 65.56 287 LEU A N 1
ATOM 2341 C CA . LEU A 1 287 ? -23.959 -4.861 22.970 1.00 65.56 287 LEU A CA 1
ATOM 2342 C C . LEU A 1 287 ? -25.412 -5.221 22.629 1.00 65.56 287 LEU A C 1
ATOM 2344 O O . LEU A 1 287 ? -25.738 -5.699 21.540 1.00 65.56 287 LEU A O 1
ATOM 2348 N N . SER A 1 288 ? -26.322 -4.923 23.548 1.00 74.81 288 SER A N 1
ATOM 2349 C CA . SER A 1 288 ? -27.765 -4.924 23.315 1.00 74.81 288 SER A CA 1
ATOM 2350 C C . SER A 1 288 ? -28.159 -3.962 22.183 1.00 74.81 288 SER A C 1
ATOM 2352 O O . SER A 1 288 ? -27.437 -3.026 21.844 1.00 74.81 288 SER A O 1
ATOM 2354 N N . GLN A 1 289 ? -29.361 -4.122 21.617 1.00 68.62 289 GLN A N 1
ATOM 2355 C CA . GLN A 1 289 ? -29.852 -3.235 20.546 1.00 68.62 289 GLN A CA 1
ATOM 2356 C C . GLN A 1 289 ? -29.866 -1.747 20.931 1.00 68.62 289 GLN A C 1
ATOM 2358 O O . GLN A 1 289 ? -29.684 -0.872 20.086 1.00 68.62 289 GLN A O 1
ATOM 2363 N N . ARG A 1 290 ? -30.068 -1.444 22.217 1.00 80.56 290 ARG A N 1
ATOM 2364 C CA . ARG A 1 290 ? -29.997 -0.075 22.737 1.00 80.56 290 ARG A CA 1
ATOM 2365 C C . ARG A 1 290 ? -28.567 0.446 22.720 1.00 80.56 290 ARG A C 1
ATOM 2367 O O . ARG A 1 290 ? -28.327 1.574 22.306 1.00 80.56 290 ARG A O 1
ATOM 2374 N N . GLU A 1 291 ? -27.643 -0.383 23.178 1.00 81.81 291 GLU A N 1
ATOM 2375 C CA . GLU A 1 291 ? -26.231 -0.054 23.210 1.00 81.81 291 GLU A CA 1
ATOM 2376 C C . GLU A 1 291 ? -25.685 0.156 21.794 1.00 81.81 291 GLU A C 1
ATOM 2378 O O . GLU A 1 291 ? -25.049 1.171 21.549 1.00 81.81 291 GLU A O 1
ATOM 2383 N N . LYS A 1 292 ? -26.048 -0.692 20.825 1.00 73.00 292 LYS A N 1
ATOM 2384 C CA . LYS A 1 292 ? -25.681 -0.502 19.410 1.00 73.00 292 LYS A CA 1
ATOM 2385 C C . LYS A 1 292 ? -26.153 0.840 18.844 1.00 73.00 292 LYS A C 1
ATOM 2387 O O . LYS A 1 292 ? -25.388 1.512 18.162 1.00 73.00 292 LYS A O 1
ATOM 2392 N N . LYS A 1 293 ? -27.383 1.268 19.164 1.00 75.62 293 LYS A N 1
ATOM 2393 C CA . LYS A 1 293 ? -27.902 2.587 18.753 1.00 75.62 293 LYS A CA 1
ATOM 2394 C C . LYS A 1 293 ? -27.115 3.742 19.371 1.00 75.62 293 LYS A C 1
ATOM 2396 O O . LYS A 1 293 ? -26.813 4.701 18.673 1.00 75.62 293 LYS A O 1
ATOM 2401 N N . ILE A 1 294 ? -26.784 3.648 20.659 1.00 83.50 294 ILE A N 1
ATOM 2402 C CA . ILE A 1 294 ? -25.990 4.668 21.360 1.00 83.50 294 ILE A CA 1
ATOM 2403 C C . ILE A 1 294 ? -24.563 4.716 20.803 1.00 83.50 294 ILE A C 1
ATOM 2405 O O . ILE A 1 294 ? -24.066 5.797 20.509 1.00 83.50 294 ILE A O 1
ATOM 2409 N N . TYR A 1 295 ? -23.939 3.555 20.601 1.00 78.75 295 TYR A N 1
ATOM 2410 C CA . TYR A 1 295 ? -22.600 3.427 20.033 1.00 78.75 295 TYR A CA 1
ATOM 2411 C C . TYR A 1 295 ? -22.538 4.018 18.620 1.00 78.75 295 TYR A C 1
ATOM 2413 O O . TYR A 1 295 ? -21.775 4.945 18.386 1.00 78.75 295 TYR A O 1
ATOM 2421 N N . SER A 1 296 ? -23.408 3.572 17.708 1.00 64.69 296 SER A N 1
ATOM 2422 C CA . SER A 1 296 ? -23.448 4.075 16.327 1.00 64.69 296 SER A CA 1
ATOM 2423 C C . SER A 1 296 ? -23.778 5.570 16.254 1.00 64.69 296 SER A C 1
ATOM 2425 O O . SER A 1 296 ? -23.260 6.286 15.400 1.00 64.69 296 SER A O 1
ATOM 2427 N N . PHE A 1 297 ? -24.601 6.089 17.169 1.00 72.69 297 PHE A N 1
ATOM 2428 C CA . PHE A 1 297 ? -24.848 7.527 17.238 1.00 72.69 297 PHE A CA 1
ATOM 2429 C C . PHE A 1 297 ? -23.578 8.310 17.589 1.00 72.69 297 PHE A C 1
ATOM 2431 O O . PHE A 1 297 ? -23.292 9.300 16.927 1.00 72.69 297 PHE A O 1
ATOM 2438 N N . ILE A 1 298 ? -22.814 7.857 18.587 1.00 75.69 298 ILE A N 1
ATOM 2439 C CA . ILE A 1 298 ? -21.565 8.502 19.025 1.00 75.69 298 ILE A CA 1
ATOM 2440 C C . ILE A 1 298 ? -20.459 8.348 17.979 1.00 75.69 298 ILE A C 1
ATOM 2442 O O . ILE A 1 298 ? -19.677 9.271 17.783 1.00 75.69 298 ILE A O 1
ATOM 2446 N N . GLU A 1 299 ? -20.412 7.211 17.287 1.00 64.50 299 GLU A N 1
ATOM 2447 C CA . GLU A 1 299 ? -19.511 6.975 16.156 1.00 64.50 299 GLU A CA 1
ATOM 2448 C C . GLU A 1 299 ? -19.718 8.012 15.046 1.00 64.50 299 GLU A C 1
ATOM 2450 O O . GLU A 1 299 ? -18.753 8.597 14.563 1.00 64.50 299 GLU A O 1
ATOM 2455 N N . ASN A 1 300 ? -20.978 8.303 14.708 1.00 51.84 300 ASN A N 1
ATOM 2456 C CA . ASN A 1 300 ? -21.334 9.295 13.690 1.00 51.84 300 ASN A CA 1
ATOM 2457 C C . ASN A 1 300 ? -21.328 10.746 14.206 1.00 51.84 300 ASN A C 1
ATOM 2459 O O . ASN A 1 300 ? -21.321 11.680 13.409 1.00 51.84 300 ASN A O 1
ATOM 2463 N N . HIS A 1 301 ? -21.335 10.950 15.528 1.00 59.34 301 HIS A N 1
ATOM 2464 C CA . HIS A 1 301 ? -21.344 12.272 16.163 1.00 59.34 301 HIS A CA 1
ATOM 2465 C C . HIS A 1 301 ? -20.339 12.325 17.331 1.00 59.34 301 HIS A C 1
ATOM 2467 O O . HIS A 1 301 ? -20.741 12.374 18.504 1.00 59.34 301 HIS A O 1
ATOM 2473 N N . PRO A 1 302 ? -19.023 12.309 17.047 1.00 67.56 302 PRO A N 1
ATOM 2474 C CA . PRO A 1 302 ? -17.997 12.394 18.081 1.00 67.56 302 PRO A CA 1
ATOM 2475 C C . PRO A 1 302 ? -18.174 13.641 18.962 1.00 67.56 302 PRO A C 1
ATOM 2477 O O . PRO A 1 302 ? -18.465 14.733 18.479 1.00 67.56 302 PRO A O 1
ATOM 2480 N N . GLY A 1 303 ? -17.991 13.498 20.274 1.00 68.44 303 GLY A N 1
ATOM 2481 C CA . GLY A 1 303 ? -18.132 14.587 21.239 1.00 68.44 303 GLY A CA 1
ATOM 2482 C C . GLY A 1 303 ? -19.572 14.833 21.697 1.00 68.44 303 GLY A C 1
ATOM 2483 O O . GLY A 1 303 ? -19.828 15.820 22.391 1.00 68.44 303 GLY A O 1
ATOM 2484 N N . SER A 1 304 ? -20.492 13.923 21.379 1.00 78.25 304 SER A N 1
ATOM 2485 C CA . SER A 1 304 ? -21.889 13.978 21.815 1.00 78.25 304 SER A CA 1
ATOM 2486 C C . SER A 1 304 ? -22.033 13.988 23.339 1.00 78.25 304 SER A C 1
ATOM 2488 O O . SER A 1 304 ? -21.344 13.258 24.063 1.00 78.25 304 SER A O 1
ATOM 2490 N N . LYS A 1 305 ? -22.982 14.781 23.851 1.00 89.06 305 LYS A N 1
ATOM 2491 C CA . LYS A 1 305 ? -23.329 14.806 25.285 1.00 89.06 305 LYS A CA 1
ATOM 2492 C C . LYS A 1 305 ? -24.481 13.852 25.597 1.00 89.06 305 LYS A C 1
ATOM 2494 O O . LYS A 1 305 ? -25.368 13.633 24.783 1.00 89.06 305 LYS A O 1
ATOM 2499 N N . SER A 1 306 ? -24.545 13.361 26.838 1.00 91.00 306 SER A N 1
ATOM 2500 C CA . SER A 1 306 ? -25.618 12.436 27.267 1.00 91.00 306 SER A CA 1
ATOM 2501 C C . SER A 1 306 ? -27.048 12.959 27.030 1.00 91.00 306 SER A C 1
ATOM 2503 O O . SER A 1 306 ? -27.931 12.159 26.737 1.00 91.00 306 SER A O 1
ATOM 2505 N N . GLY A 1 307 ? -27.271 14.277 27.128 1.00 87.31 307 GLY A N 1
ATOM 2506 C CA . GLY A 1 307 ? -28.565 14.913 26.839 1.00 87.31 307 GLY A CA 1
ATOM 2507 C C . GLY A 1 307 ? -28.953 14.850 25.363 1.00 87.31 307 GLY A C 1
ATOM 2508 O O . GLY A 1 307 ? -30.063 14.444 25.042 1.00 87.31 307 GLY A O 1
ATOM 2509 N N . GLU A 1 308 ? -28.011 15.167 24.479 1.00 81.81 308 GLU A N 1
ATOM 2510 C CA . GLU A 1 308 ? -28.196 15.129 23.026 1.00 81.81 308 GLU A CA 1
ATOM 2511 C C . GLU A 1 308 ? -28.474 13.706 22.532 1.00 81.81 308 GLU A C 1
ATOM 2513 O O . GLU A 1 308 ? -29.413 13.480 21.774 1.00 81.81 308 GLU A O 1
ATOM 2518 N N . ILE A 1 309 ? -27.717 12.729 23.040 1.00 89.69 309 ILE A N 1
ATOM 2519 C CA . ILE A 1 309 ? -27.917 11.308 22.730 1.00 89.69 309 ILE A CA 1
ATOM 2520 C C . ILE A 1 309 ? -29.322 10.860 23.164 1.00 89.69 309 ILE A C 1
ATOM 2522 O O . ILE A 1 309 ? -30.004 10.146 22.430 1.00 89.69 309 ILE A O 1
ATOM 2526 N N . ALA A 1 310 ? -29.768 11.281 24.353 1.00 92.69 310 ALA A N 1
ATOM 2527 C CA . ALA A 1 310 ? -31.089 10.945 24.881 1.00 92.69 310 ALA A CA 1
ATOM 2528 C C . ALA A 1 310 ? -32.225 11.517 24.025 1.00 92.69 310 ALA A C 1
ATOM 2530 O O . ALA A 1 310 ? -33.170 10.797 23.703 1.00 92.69 310 ALA A O 1
ATOM 2531 N N . GLU A 1 311 ? -32.105 12.781 23.623 1.00 88.94 311 GLU A N 1
ATOM 2532 C CA . GLU A 1 311 ? -33.085 13.462 22.780 1.00 88.94 311 GLU A CA 1
ATOM 2533 C C . GLU A 1 311 ? -33.138 12.851 21.373 1.00 88.94 311 GLU A C 1
ATOM 2535 O O . GLU A 1 311 ? -34.200 12.427 20.918 1.00 88.94 311 GLU A O 1
ATOM 2540 N N . LYS A 1 312 ? -31.986 12.727 20.703 1.00 82.38 312 LYS A N 1
ATOM 2541 C CA . LYS A 1 312 ? -31.905 12.269 19.309 1.00 82.38 312 LYS A CA 1
ATOM 2542 C C . LYS A 1 312 ? -32.287 10.807 19.127 1.00 82.38 312 LYS A C 1
ATOM 2544 O O . LYS A 1 312 ? -32.867 10.454 18.104 1.00 82.38 312 LYS A O 1
ATOM 2549 N N . LEU A 1 313 ? -31.981 9.955 20.104 1.00 81.19 313 LEU A N 1
ATOM 2550 C CA . LEU A 1 313 ? -32.334 8.536 20.048 1.00 81.19 313 LEU A CA 1
ATOM 2551 C C . LEU A 1 313 ? -33.688 8.221 20.688 1.00 81.19 313 LEU A C 1
ATOM 2553 O O . LEU A 1 313 ? -34.111 7.064 20.645 1.00 81.19 313 LEU A O 1
ATOM 2557 N N . ASN A 1 314 ? -34.360 9.222 21.269 1.00 88.25 314 ASN A N 1
ATOM 2558 C CA . ASN A 1 314 ? -35.594 9.064 22.034 1.00 88.25 314 ASN A CA 1
ATOM 2559 C C . ASN A 1 314 ? -35.464 7.985 23.134 1.00 88.25 314 ASN A C 1
ATOM 2561 O O . ASN A 1 314 ? -36.278 7.067 23.253 1.00 88.25 314 ASN A O 1
ATOM 2565 N N . ILE A 1 315 ? -34.382 8.064 23.918 1.00 90.00 315 ILE A N 1
ATOM 2566 C CA . ILE A 1 315 ? -34.082 7.154 25.035 1.00 90.00 315 ILE A CA 1
ATOM 2567 C C . ILE A 1 315 ? -34.052 7.981 26.328 1.00 90.00 315 ILE A C 1
ATOM 2569 O O . ILE A 1 315 ? -33.389 9.016 26.357 1.00 90.00 315 ILE A O 1
ATOM 2573 N N . PRO A 1 316 ? -34.676 7.534 27.437 1.00 94.88 316 PRO A N 1
ATOM 2574 C CA . PRO A 1 316 ? -34.629 8.269 28.699 1.00 94.88 316 PRO A CA 1
ATOM 2575 C C . PRO A 1 316 ? -33.194 8.576 29.151 1.00 94.88 316 PRO A C 1
ATOM 2577 O O . PRO A 1 316 ? -32.351 7.675 29.212 1.00 94.88 316 PRO A O 1
ATOM 2580 N N . LEU A 1 317 ? -32.927 9.827 29.542 1.00 92.56 317 LEU A N 1
ATOM 2581 C CA . LEU A 1 317 ? -31.586 10.304 29.910 1.00 92.56 317 LEU A CA 1
ATOM 2582 C C . LEU A 1 317 ? -30.918 9.462 31.007 1.00 92.56 317 LEU A C 1
ATOM 2584 O O . LEU A 1 317 ? -29.717 9.210 30.953 1.00 92.56 317 LEU A O 1
ATOM 2588 N N . SER A 1 318 ? -31.687 8.987 31.989 1.00 91.38 318 SER A N 1
ATOM 2589 C CA . SER A 1 318 ? -31.195 8.089 33.043 1.00 91.38 318 SER A CA 1
ATOM 2590 C C . SER A 1 318 ? -30.669 6.762 32.482 1.00 91.38 318 SER A C 1
ATOM 2592 O O . SER A 1 318 ? -29.642 6.255 32.930 1.00 91.38 318 SER A O 1
ATOM 2594 N N . THR A 1 319 ? -31.336 6.227 31.458 1.00 87.00 319 THR A N 1
ATOM 2595 C CA . THR A 1 319 ? -30.940 4.992 30.772 1.00 87.00 319 THR A CA 1
ATOM 2596 C C . THR A 1 319 ? -29.719 5.223 29.890 1.00 87.00 319 THR A C 1
ATOM 2598 O O . THR A 1 319 ? -28.809 4.397 29.908 1.00 87.00 319 THR A O 1
ATOM 2601 N N . VAL A 1 320 ? -29.661 6.350 29.170 1.00 92.75 320 VAL A N 1
ATOM 2602 C CA . VAL A 1 320 ? -28.478 6.745 28.389 1.00 92.75 320 VAL A CA 1
ATOM 2603 C C . VAL A 1 320 ? -27.264 6.884 29.299 1.00 92.75 320 VAL A C 1
ATOM 2605 O O . VAL A 1 320 ? -26.261 6.231 29.050 1.00 92.75 320 VAL A O 1
ATOM 2608 N N . LYS A 1 321 ? -27.363 7.635 30.404 1.00 92.69 321 LYS A N 1
ATOM 2609 C CA . LYS A 1 321 ? -26.252 7.807 31.355 1.00 92.69 321 LYS A CA 1
ATOM 2610 C C . LYS A 1 321 ? -25.734 6.476 31.897 1.00 92.69 321 LYS A C 1
ATOM 2612 O O . LYS A 1 321 ? -24.530 6.260 31.852 1.00 92.69 321 LYS A O 1
ATOM 2617 N N . ARG A 1 322 ? -26.622 5.573 32.337 1.00 91.06 322 ARG A N 1
ATOM 2618 C CA . ARG A 1 322 ? -26.225 4.231 32.803 1.00 91.06 322 ARG A CA 1
ATOM 2619 C C . ARG A 1 322 ? -25.489 3.451 31.711 1.00 91.06 322 ARG A C 1
ATOM 2621 O O . ARG A 1 322 ? -24.403 2.946 31.951 1.00 91.06 322 ARG A O 1
ATOM 2628 N N . THR A 1 323 ? -26.057 3.427 30.507 1.00 89.25 323 THR A N 1
ATOM 2629 C CA . THR A 1 323 ? -25.481 2.703 29.364 1.00 89.25 323 THR A CA 1
ATOM 2630 C C . THR A 1 323 ? -24.108 3.260 28.975 1.00 89.25 323 THR A C 1
ATOM 2632 O O . THR A 1 323 ? -23.175 2.502 28.750 1.00 89.25 323 THR A O 1
ATOM 2635 N N . LEU A 1 324 ? -23.954 4.587 28.958 1.00 91.94 324 LEU A N 1
ATOM 2636 C CA . LEU A 1 324 ? -22.676 5.248 28.695 1.00 91.94 324 LEU A CA 1
ATOM 2637 C C . LEU A 1 324 ? -21.634 4.922 29.771 1.00 91.94 324 LEU A C 1
ATOM 2639 O O . LEU A 1 324 ? -20.483 4.671 29.438 1.00 91.94 324 LEU A O 1
ATOM 2643 N N . THR A 1 325 ? -22.024 4.886 31.050 1.00 89.94 325 THR A N 1
ATOM 2644 C CA . THR A 1 325 ? -21.128 4.467 32.140 1.00 89.94 325 THR A CA 1
ATOM 2645 C C . THR A 1 325 ? -20.635 3.034 31.943 1.00 89.94 325 THR A C 1
ATOM 2647 O O . THR A 1 325 ? -19.435 2.788 32.061 1.00 89.94 325 THR A O 1
ATOM 2650 N N . ASP A 1 326 ? -21.530 2.108 31.594 1.00 83.00 326 ASP A N 1
ATOM 2651 C CA . ASP A 1 326 ? -21.176 0.706 31.352 1.00 83.00 326 ASP A CA 1
ATOM 2652 C C . ASP A 1 326 ? -20.254 0.557 30.129 1.00 83.00 326 ASP A C 1
ATOM 2654 O O . ASP A 1 326 ? -19.263 -0.171 30.175 1.00 83.00 326 ASP A O 1
ATOM 2658 N N . MET A 1 327 ? -20.514 1.303 29.054 1.00 84.81 327 MET A N 1
ATOM 2659 C CA . MET A 1 327 ? -19.679 1.310 27.849 1.00 84.81 327 MET A CA 1
ATOM 2660 C C . MET A 1 327 ? -18.286 1.907 28.066 1.00 84.81 327 MET A C 1
ATOM 2662 O O . MET A 1 327 ? -17.312 1.361 27.553 1.00 84.81 327 MET A O 1
ATOM 2666 N N . VAL A 1 328 ? -18.171 2.988 28.844 1.00 82.94 328 VAL A N 1
ATOM 2667 C CA . VAL A 1 328 ? -16.869 3.558 29.230 1.00 82.94 328 VAL A CA 1
ATOM 2668 C C . VAL A 1 328 ? -16.093 2.558 30.090 1.00 82.94 328 VAL A C 1
ATOM 2670 O O . VAL A 1 328 ? -14.911 2.319 29.867 1.00 82.94 328 VAL A O 1
ATOM 2673 N N . LYS A 1 329 ? -16.765 1.893 31.039 1.00 80.25 329 LYS A N 1
ATOM 2674 C CA . LYS A 1 329 ? -16.147 0.848 31.869 1.00 80.25 329 LYS A CA 1
ATOM 2675 C C . LYS A 1 329 ? -15.642 -0.337 31.036 1.00 80.25 329 LYS A C 1
ATOM 2677 O O . LYS A 1 329 ? -14.584 -0.886 31.334 1.00 80.25 329 LYS A O 1
ATOM 2682 N N . ASN A 1 330 ? -16.387 -0.719 30.001 1.00 70.06 330 ASN A N 1
ATOM 2683 C CA . ASN A 1 330 ? -16.059 -1.835 29.109 1.00 70.06 330 ASN A CA 1
ATOM 2684 C C . ASN A 1 330 ? -15.096 -1.464 27.973 1.00 70.06 330 ASN A C 1
ATOM 2686 O O . ASN A 1 330 ? -14.877 -2.275 27.071 1.00 70.06 330 ASN A O 1
ATOM 2690 N N . LYS A 1 331 ? -14.502 -0.271 28.028 1.00 69.06 331 LYS A N 1
ATOM 2691 C CA . LYS A 1 331 ? -13.545 0.229 27.046 1.00 69.06 331 LYS A CA 1
ATOM 2692 C C . LYS A 1 331 ? -14.085 0.325 25.610 1.00 69.06 331 LYS A C 1
ATOM 2694 O O . LYS A 1 331 ? -13.403 -0.022 24.646 1.00 69.06 331 LYS A O 1
ATOM 2699 N N . LEU A 1 332 ? -15.362 0.682 25.477 1.00 69.81 332 LEU A N 1
ATOM 2700 C CA . LEU A 1 332 ? -16.040 0.888 24.193 1.00 69.81 332 LEU A CA 1
ATOM 2701 C C . LEU A 1 332 ? -16.175 2.368 23.840 1.00 69.81 332 LEU A C 1
ATOM 2703 O O . LEU A 1 332 ? -16.262 2.709 22.661 1.00 69.81 332 LEU A O 1
ATOM 2707 N N . LEU A 1 333 ? -16.215 3.232 24.855 1.00 78.44 333 LEU A N 1
ATOM 2708 C CA . LEU A 1 333 ? -16.331 4.674 24.707 1.00 78.44 333 LEU A CA 1
ATOM 2709 C C . LEU A 1 333 ? -15.281 5.382 25.564 1.00 78.44 333 LEU A C 1
ATOM 2711 O O . LEU A 1 333 ? -15.148 5.095 26.751 1.00 78.44 333 LEU A O 1
ATOM 2715 N N . ALA A 1 334 ? -14.639 6.398 25.001 1.00 75.44 334 ALA A N 1
ATOM 2716 C CA . ALA A 1 334 ? -13.829 7.344 25.748 1.00 75.44 334 ALA A CA 1
ATOM 2717 C C . ALA A 1 334 ? -14.707 8.475 26.311 1.00 75.44 334 ALA A C 1
ATOM 2719 O O . ALA A 1 334 ? -15.555 9.039 25.611 1.00 75.44 334 ALA A O 1
ATOM 2720 N N . LEU A 1 335 ? -14.486 8.822 27.582 1.00 79.50 335 LEU A N 1
ATOM 2721 C CA . LEU A 1 335 ? -15.149 9.939 28.255 1.00 79.50 335 LEU A CA 1
ATOM 2722 C C . LEU A 1 335 ? -14.247 11.174 28.239 1.00 79.50 335 LEU A C 1
ATOM 2724 O O . LEU A 1 335 ? -13.157 11.160 28.804 1.00 79.50 335 LEU A O 1
ATOM 2728 N N . ASN A 1 336 ? -14.749 12.267 27.671 1.00 69.12 336 ASN A N 1
ATOM 2729 C CA . ASN A 1 336 ? -14.042 13.537 27.562 1.00 69.12 336 ASN A CA 1
ATOM 2730 C C . ASN A 1 336 ? -14.670 14.605 28.465 1.00 69.12 336 ASN A C 1
ATOM 2732 O O . ASN A 1 336 ? -15.888 14.693 28.606 1.00 69.12 336 ASN A O 1
ATOM 2736 N N . GLY A 1 337 ? -13.833 15.445 29.082 1.00 60.56 337 GLY A N 1
ATOM 2737 C CA . GLY A 1 337 ? -14.272 16.554 29.938 1.00 60.56 337 GLY A CA 1
ATOM 2738 C C . GLY A 1 337 ? -14.679 16.160 31.369 1.00 60.56 337 GLY A C 1
ATOM 2739 O O . GLY A 1 337 ? -14.346 15.088 31.886 1.00 60.56 337 GLY A O 1
ATOM 2740 N N . ALA A 1 338 ? -15.353 17.078 32.067 1.00 64.94 338 ALA A N 1
ATOM 2741 C CA . ALA A 1 338 ? -15.904 16.882 33.411 1.00 64.94 338 ALA A CA 1
ATOM 2742 C C . ALA A 1 338 ? -17.166 17.735 33.622 1.00 64.94 338 ALA A C 1
ATOM 2744 O O . ALA A 1 338 ? -17.299 18.814 33.040 1.00 64.94 338 ALA A O 1
ATOM 2745 N N . GLY A 1 339 ? -18.078 17.267 34.479 1.00 71.50 339 GLY A N 1
ATOM 2746 C CA . GLY A 1 339 ? -19.293 18.001 34.844 1.00 71.50 339 GLY A CA 1
ATOM 2747 C C . GLY A 1 339 ? -20.181 18.322 33.636 1.00 71.50 339 GLY A C 1
ATOM 2748 O O . GLY A 1 339 ? -20.507 17.449 32.836 1.00 71.50 339 GLY A O 1
ATOM 2749 N N . ALA A 1 340 ? -20.568 19.591 33.477 1.00 62.88 340 ALA A N 1
ATOM 2750 C CA . ALA A 1 340 ? -21.397 20.052 32.352 1.00 62.88 340 ALA A CA 1
ATOM 2751 C C . ALA A 1 340 ? -20.698 19.951 30.972 1.00 62.88 340 ALA A C 1
ATOM 2753 O O . ALA A 1 340 ? -21.347 20.045 29.921 1.00 62.88 340 ALA A O 1
ATOM 2754 N N . GLY A 1 341 ? -19.375 19.753 30.968 1.00 66.38 341 GLY A N 1
ATOM 2755 C CA . GLY A 1 341 ? -18.553 19.562 29.775 1.00 66.38 341 GLY A CA 1
ATOM 2756 C C . GLY A 1 341 ? -18.376 18.104 29.347 1.00 66.38 341 GLY A C 1
ATOM 2757 O O . GLY A 1 341 ? -17.619 17.866 28.415 1.00 66.38 341 GLY A O 1
ATOM 2758 N N . THR A 1 342 ? -19.016 17.133 30.011 1.00 77.56 342 THR A N 1
ATOM 2759 C CA . THR A 1 342 ? -18.829 15.710 29.688 1.00 77.56 342 THR A CA 1
ATOM 2760 C C . THR A 1 342 ? -19.403 15.340 28.318 1.00 77.56 342 THR A C 1
ATOM 2762 O O . THR A 1 342 ? -20.604 15.496 28.081 1.00 77.56 342 THR A O 1
ATOM 2765 N N . SER A 1 343 ? -18.550 14.785 27.460 1.00 79.00 343 SER A N 1
ATOM 2766 C CA . SER A 1 343 ? -18.879 14.234 26.144 1.00 79.00 343 SER A CA 1
ATOM 2767 C C . SER A 1 343 ? -18.272 12.845 25.940 1.00 79.00 343 SER A C 1
ATOM 2769 O O . SER A 1 343 ? -17.404 12.421 26.704 1.00 79.00 343 SER A O 1
ATOM 2771 N N . TYR A 1 344 ? -18.756 12.120 24.932 1.00 82.31 344 TYR A N 1
ATOM 2772 C CA . TYR A 1 344 ? -18.394 10.725 24.676 1.00 82.31 344 TYR A CA 1
ATOM 2773 C C . TYR A 1 344 ? -17.903 10.542 23.236 1.00 82.31 344 TYR A C 1
ATOM 2775 O O . TYR A 1 344 ? -18.411 11.193 22.324 1.00 82.31 344 TYR A O 1
ATOM 2783 N N . ASN A 1 345 ? -16.931 9.649 23.049 1.00 70.50 345 ASN A N 1
ATOM 2784 C CA . ASN A 1 345 ? -16.363 9.225 21.762 1.00 70.50 345 ASN A CA 1
ATOM 2785 C C . ASN A 1 345 ? -16.208 7.705 21.735 1.00 70.50 345 ASN A C 1
ATOM 2787 O O . ASN A 1 345 ? -16.179 7.101 22.803 1.00 70.50 345 ASN A O 1
ATOM 2791 N N . ILE A 1 346 ? -16.061 7.080 20.563 1.00 71.38 346 ILE A N 1
ATOM 2792 C CA . ILE A 1 346 ? -15.697 5.657 20.508 1.00 71.38 346 ILE A CA 1
ATOM 2793 C C . ILE A 1 346 ? -14.261 5.480 21.001 1.00 71.38 346 ILE A C 1
ATOM 2795 O O . ILE A 1 346 ? -13.372 6.275 20.689 1.00 71.38 346 ILE A O 1
ATOM 2799 N N . GLU A 1 347 ? -14.025 4.426 21.776 1.00 59.16 347 GLU A N 1
ATOM 2800 C CA . GLU A 1 347 ? -12.682 4.013 22.177 1.00 59.16 347 GLU A CA 1
ATOM 2801 C C . GLU A 1 347 ? -11.962 3.439 20.950 1.00 59.16 347 GLU A C 1
ATOM 2803 O O . GLU A 1 347 ? -12.153 2.289 20.566 1.00 59.16 347 GLU A O 1
ATOM 2808 N N . GLY A 1 348 ? -11.243 4.320 20.253 1.00 48.69 348 GLY A N 1
ATOM 2809 C CA . GLY A 1 348 ? -10.685 4.094 18.916 1.00 48.69 348 GLY A CA 1
ATOM 2810 C C . GLY A 1 348 ? -10.898 5.271 17.952 1.00 48.69 348 GLY A C 1
ATOM 2811 O O . GLY A 1 348 ? -10.151 5.391 16.987 1.00 48.69 348 GLY A O 1
ATOM 2812 N N . THR A 1 349 ? -11.859 6.167 18.231 1.00 41.50 349 THR A N 1
ATOM 2813 C CA . THR A 1 349 ? -12.076 7.435 17.498 1.00 41.50 349 THR A CA 1
ATOM 2814 C C . THR A 1 349 ? -11.946 8.691 18.364 1.00 41.50 349 THR A C 1
ATOM 2816 O O . THR A 1 349 ? -12.307 9.784 17.922 1.00 41.50 349 THR A O 1
ATOM 2819 N N . ALA A 1 350 ? -11.349 8.606 19.561 1.00 40.59 350 ALA A N 1
ATOM 2820 C CA . ALA A 1 350 ? -10.521 9.739 19.980 1.00 40.59 350 ALA A CA 1
ATOM 2821 C C . ALA A 1 350 ? -9.541 9.954 18.826 1.00 40.59 350 ALA A C 1
ATOM 2823 O O . ALA A 1 350 ? -8.971 8.969 18.363 1.00 40.59 350 ALA A O 1
ATOM 2824 N N . SER A 1 351 ? -9.482 11.157 18.259 1.00 45.91 351 SER A N 1
ATOM 2825 C CA . SER A 1 351 ? -8.717 11.440 17.050 1.00 45.91 351 SER A CA 1
ATOM 2826 C C . SER A 1 351 ? -7.238 11.167 17.300 1.00 45.91 351 SER A C 1
ATOM 2828 O O . SER A 1 351 ? -6.493 12.095 17.579 1.00 45.91 351 SER A O 1
ATOM 2830 N N . ILE A 1 352 ? -6.825 9.905 17.198 1.00 45.25 352 ILE A N 1
ATOM 2831 C CA . ILE A 1 352 ? -5.432 9.542 17.085 1.00 45.25 352 ILE A CA 1
ATOM 2832 C C . ILE A 1 352 ? -5.124 9.743 15.616 1.00 45.25 352 ILE A C 1
ATOM 2834 O O . ILE A 1 352 ? -5.261 8.815 14.813 1.00 45.25 352 ILE A O 1
ATOM 2838 N N . LYS A 1 353 ? -4.790 10.974 15.232 1.00 49.72 353 LYS A N 1
ATOM 2839 C CA . LYS A 1 353 ? -4.125 11.121 13.949 1.00 49.72 353 LYS A CA 1
ATOM 2840 C C . LYS A 1 353 ? -2.716 10.589 14.173 1.00 49.72 353 LYS A C 1
ATOM 2842 O O . LYS A 1 353 ? -1.920 11.200 14.880 1.00 49.72 353 LYS A O 1
ATOM 2847 N N . LYS A 1 354 ? -2.470 9.392 13.655 1.00 51.00 354 LYS A N 1
ATOM 2848 C CA . LYS A 1 354 ? -1.145 8.778 13.639 1.00 51.00 354 LYS A CA 1
ATOM 2849 C C . LYS A 1 354 ? -0.408 9.280 12.408 1.00 51.00 354 LYS A C 1
ATOM 2851 O O . LYS A 1 354 ? -1.033 9.447 11.362 1.00 51.00 354 LYS A O 1
ATOM 2856 N N . ASP A 1 355 ? 0.886 9.523 12.559 1.00 53.88 355 ASP A N 1
ATOM 2857 C CA . ASP A 1 355 ? 1.778 9.897 11.456 1.00 53.88 355 ASP A CA 1
ATOM 2858 C C . ASP A 1 355 ? 1.414 11.233 10.771 1.00 53.88 355 ASP A C 1
ATOM 2860 O O . ASP A 1 355 ? 1.524 11.397 9.555 1.00 53.88 355 ASP A O 1
ATOM 2864 N N . VAL A 1 356 ? 0.998 12.231 11.558 1.00 68.00 356 VAL A N 1
ATOM 2865 C CA . VAL A 1 356 ? 0.765 13.599 11.069 1.00 68.00 356 VAL A CA 1
ATOM 2866 C C . VAL A 1 356 ? 2.090 14.311 10.835 1.00 68.00 356 VAL A C 1
ATOM 2868 O O . VAL A 1 356 ? 3.051 14.104 11.568 1.00 68.00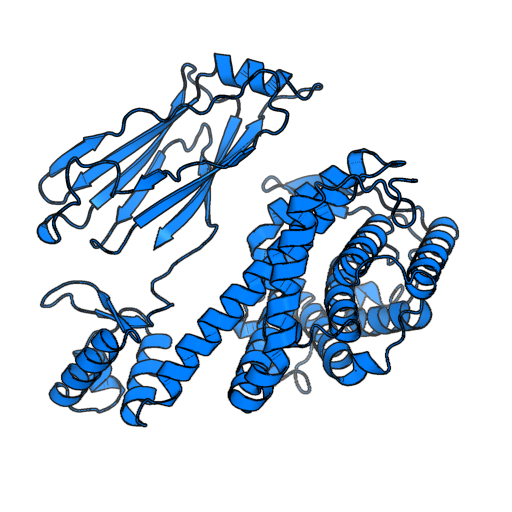 356 VAL A O 1
ATOM 2871 N N . ALA A 1 357 ? 2.139 15.205 9.846 1.00 68.44 357 ALA A N 1
ATOM 2872 C CA . ALA A 1 357 ? 3.304 16.032 9.557 1.00 68.44 357 ALA A CA 1
ATOM 2873 C C . ALA A 1 357 ? 3.093 17.502 9.956 1.00 68.44 357 ALA A C 1
ATOM 2875 O O . ALA A 1 357 ? 2.061 18.107 9.659 1.00 68.44 357 ALA A O 1
ATOM 2876 N N . MET A 1 358 ? 4.093 18.097 10.604 1.00 81.56 358 MET A N 1
ATOM 2877 C CA . MET A 1 358 ? 4.152 19.522 10.938 1.00 81.56 358 MET A CA 1
ATOM 2878 C C . MET A 1 358 ? 5.409 20.122 10.330 1.00 81.56 358 MET A C 1
ATOM 2880 O O . MET A 1 358 ? 6.514 19.790 10.753 1.00 81.56 358 MET A O 1
ATOM 2884 N N . ARG A 1 359 ? 5.243 20.992 9.332 1.00 83.81 359 ARG A N 1
ATOM 2885 C CA . ARG A 1 359 ? 6.358 21.675 8.668 1.00 83.81 359 ARG A CA 1
ATOM 2886 C C . ARG A 1 359 ? 6.653 23.015 9.340 1.00 83.81 359 ARG A C 1
ATOM 2888 O O . ARG A 1 359 ? 5.731 23.766 9.653 1.00 83.81 359 ARG A O 1
ATOM 2895 N N . PHE A 1 360 ? 7.938 23.294 9.495 1.00 89.75 360 PHE A N 1
ATOM 2896 C CA . PHE A 1 360 ? 8.527 24.543 9.949 1.00 89.75 360 PHE A CA 1
ATOM 2897 C C . PHE A 1 360 ? 9.435 25.083 8.851 1.00 89.75 360 PHE A C 1
ATOM 2899 O O . PHE A 1 360 ? 10.203 24.330 8.249 1.00 89.75 360 PHE A O 1
ATOM 2906 N N . THR A 1 361 ? 9.337 26.386 8.614 1.00 88.69 361 THR A N 1
ATOM 2907 C CA . THR A 1 361 ? 10.119 27.117 7.610 1.00 88.69 361 THR A CA 1
ATOM 2908 C C . THR A 1 361 ? 10.644 28.410 8.225 1.00 88.69 361 THR A C 1
ATOM 2910 O O . THR A 1 361 ? 10.249 28.786 9.330 1.00 88.69 361 THR A O 1
ATOM 2913 N N . ASN A 1 362 ? 11.480 29.153 7.498 1.00 87.94 362 ASN A N 1
ATOM 2914 C CA . ASN A 1 362 ? 11.930 30.473 7.948 1.00 87.94 362 ASN A CA 1
ATOM 2915 C C . ASN A 1 362 ? 10.792 31.464 8.212 1.00 87.94 362 ASN A C 1
ATOM 2917 O O . ASN A 1 362 ? 10.906 32.265 9.140 1.00 87.94 362 ASN A O 1
ATOM 2921 N N . ALA A 1 363 ? 9.708 31.389 7.436 1.00 87.19 363 ALA A N 1
ATOM 2922 C CA . ALA A 1 363 ? 8.533 32.242 7.600 1.00 87.19 363 ALA A CA 1
ATOM 2923 C C . ALA A 1 363 ? 7.603 31.758 8.724 1.00 87.19 363 ALA A C 1
ATOM 2925 O O . ALA A 1 363 ? 6.914 32.564 9.344 1.00 87.19 363 ALA A O 1
ATOM 2926 N N . GLU A 1 364 ? 7.584 30.452 9.000 1.00 90.06 364 GLU A N 1
ATOM 2927 C CA . GLU A 1 364 ? 6.686 29.837 9.975 1.00 90.06 364 GLU A CA 1
ATOM 2928 C C . GLU A 1 364 ? 7.458 28.906 10.919 1.00 90.06 364 GLU A C 1
ATOM 2930 O O . GLU A 1 364 ? 7.542 27.692 10.726 1.00 90.06 364 GLU A O 1
ATOM 2935 N N . ARG A 1 365 ? 8.045 29.507 11.958 1.00 93.50 365 ARG A N 1
ATOM 2936 C CA . ARG A 1 365 ? 8.930 28.831 12.926 1.00 93.50 365 ARG A CA 1
ATOM 2937 C C . ARG A 1 365 ? 8.215 28.307 14.159 1.00 93.50 365 ARG A C 1
ATOM 2939 O O . ARG A 1 365 ? 8.819 27.613 14.967 1.00 93.50 365 ARG A O 1
ATOM 2946 N N . LYS A 1 366 ? 6.944 28.660 14.323 1.00 94.62 366 LYS A N 1
ATOM 2947 C CA . LYS A 1 366 ? 6.173 28.428 15.540 1.00 94.62 366 LYS A CA 1
ATOM 2948 C C . LYS A 1 366 ? 4.840 27.788 15.190 1.00 94.62 366 LYS A C 1
ATOM 2950 O O . LYS A 1 366 ? 4.155 28.242 14.276 1.00 94.62 366 LYS A O 1
ATOM 2955 N N . LYS A 1 367 ? 4.463 26.761 15.945 1.00 90.88 367 LYS A N 1
ATOM 2956 C CA . LYS A 1 367 ? 3.165 26.092 15.851 1.00 90.88 367 LYS A CA 1
ATOM 2957 C C . LYS A 1 367 ? 2.550 25.989 17.239 1.00 90.88 367 LYS A C 1
ATOM 2959 O O . LYS A 1 367 ? 3.239 25.680 18.212 1.00 90.88 367 LYS A O 1
ATOM 2964 N N . GLU A 1 368 ? 1.257 26.273 17.324 1.00 92.25 368 GLU A N 1
ATOM 2965 C CA . GLU A 1 368 ? 0.517 26.327 18.582 1.00 92.25 368 GLU A CA 1
ATOM 2966 C C . GLU A 1 368 ? -0.598 25.283 18.601 1.00 92.25 368 GLU A C 1
ATOM 2968 O O . GLU A 1 368 ? -1.310 25.086 17.617 1.00 92.25 368 GLU A O 1
ATOM 2973 N N . PHE A 1 369 ? -0.753 24.629 19.748 1.00 86.88 369 PHE A N 1
ATOM 2974 C CA . PHE A 1 369 ? -1.708 23.555 19.978 1.00 86.88 369 PHE A CA 1
ATOM 2975 C C . PHE A 1 369 ? -2.400 23.744 21.320 1.00 86.88 369 PHE A C 1
ATOM 2977 O O . PHE A 1 369 ? -1.904 24.427 22.219 1.00 86.88 369 PHE A O 1
ATOM 2984 N N . VAL A 1 370 ? -3.551 23.095 21.474 1.00 85.75 370 VAL A N 1
ATOM 2985 C CA . VAL A 1 370 ? -4.299 23.088 22.730 1.00 85.75 370 VAL A CA 1
ATOM 2986 C C . VAL A 1 370 ? -4.593 21.650 23.121 1.00 85.75 370 VAL A C 1
ATOM 2988 O O . VAL A 1 370 ? -5.453 20.999 22.529 1.00 85.75 370 VAL A O 1
ATOM 2991 N N . ILE A 1 371 ? -3.914 21.174 24.160 1.00 82.81 371 ILE A N 1
ATOM 2992 C CA . ILE A 1 371 ? -4.188 19.876 24.768 1.00 82.81 371 ILE A CA 1
ATOM 2993 C C . ILE A 1 371 ? -5.363 20.061 25.726 1.00 82.81 371 ILE A C 1
ATOM 2995 O O . ILE A 1 371 ? -5.287 20.794 26.712 1.00 82.81 371 ILE A O 1
ATOM 2999 N N . LYS A 1 372 ? -6.501 19.443 25.401 1.00 79.25 372 LYS A N 1
ATOM 3000 C CA . LYS A 1 372 ? -7.785 19.741 26.059 1.00 79.25 372 LYS A CA 1
ATOM 3001 C C . LYS A 1 372 ? -8.010 18.980 27.362 1.00 79.25 372 LYS A C 1
ATOM 3003 O O . LYS A 1 372 ? -8.862 19.382 28.152 1.00 79.25 372 LYS A O 1
ATOM 3008 N N . ASN A 1 373 ? -7.326 17.860 27.567 1.00 78.50 373 ASN A N 1
ATOM 3009 C CA . ASN A 1 373 ? -7.508 17.002 28.732 1.00 78.50 373 ASN A CA 1
ATOM 3010 C C . ASN A 1 373 ? -6.264 16.130 28.974 1.00 78.50 373 ASN A C 1
ATOM 3012 O O . ASN A 1 373 ? -5.396 16.043 28.117 1.00 78.50 373 ASN A O 1
ATOM 3016 N N . GLN A 1 374 ? -6.211 15.467 30.129 1.00 74.38 374 GLN A N 1
ATOM 3017 C CA . GLN A 1 374 ? -5.063 14.668 30.576 1.00 74.38 374 GLN A CA 1
ATOM 3018 C C . GLN A 1 374 ? -4.791 13.405 29.748 1.00 74.38 374 GLN A C 1
ATOM 3020 O O . GLN A 1 374 ? -3.699 12.856 29.813 1.00 74.38 374 GLN A O 1
ATOM 3025 N N . SER A 1 375 ? -5.778 12.929 28.992 1.00 65.69 375 SER A N 1
ATOM 3026 C CA . SER A 1 375 ? -5.614 11.795 28.083 1.00 65.69 375 SER A CA 1
ATOM 3027 C C . SER A 1 375 ? -5.090 12.221 26.714 1.00 65.69 375 SER A C 1
ATOM 3029 O O . SER A 1 375 ? -4.756 11.348 25.919 1.00 65.69 375 SER A O 1
ATOM 3031 N N . ALA A 1 376 ? -5.034 13.531 26.449 1.00 71.69 376 ALA A N 1
ATOM 3032 C CA . ALA A 1 376 ? -4.580 14.069 25.184 1.00 71.69 376 ALA A CA 1
ATOM 3033 C C . ALA A 1 376 ? -3.074 14.352 25.195 1.00 71.69 376 ALA A C 1
ATOM 3035 O O . ALA A 1 376 ? -2.525 14.800 26.206 1.00 71.69 376 ALA A O 1
ATOM 3036 N N . PHE A 1 377 ? -2.412 14.111 24.068 1.00 81.50 377 PHE A N 1
ATOM 3037 C CA . PHE A 1 377 ? -0.964 14.259 23.941 1.00 81.50 377 PHE A CA 1
ATOM 3038 C C . PHE A 1 377 ? -0.542 14.638 22.519 1.00 81.50 377 PHE A C 1
ATOM 3040 O O . PHE A 1 377 ? -1.291 14.471 21.557 1.00 81.50 377 PHE A O 1
ATOM 3047 N N . ILE A 1 378 ? 0.687 15.138 22.400 1.00 86.25 378 ILE A N 1
ATOM 3048 C CA . ILE A 1 378 ? 1.415 15.240 21.134 1.00 86.25 378 ILE A CA 1
ATOM 3049 C C . ILE A 1 378 ? 2.712 14.462 21.305 1.00 86.25 378 ILE A C 1
ATOM 3051 O O . ILE A 1 378 ? 3.493 14.772 22.200 1.00 86.25 378 ILE A O 1
ATOM 3055 N N . GLN A 1 379 ? 2.945 13.468 20.456 1.00 85.88 379 GLN A N 1
ATOM 3056 C CA . GLN A 1 379 ? 4.160 12.660 20.482 1.00 85.88 379 GLN A CA 1
ATOM 3057 C C . GLN A 1 379 ? 4.929 12.846 19.178 1.00 85.88 379 GLN A C 1
ATOM 3059 O O . GLN A 1 379 ? 4.499 12.348 18.143 1.00 85.88 379 GLN A O 1
ATOM 3064 N N . ILE A 1 380 ? 6.080 13.521 19.210 1.00 87.44 380 ILE A N 1
ATOM 3065 C CA . ILE A 1 380 ? 6.955 13.639 18.032 1.00 87.44 380 ILE A CA 1
ATOM 3066 C C . ILE A 1 380 ? 7.859 12.408 17.978 1.00 87.44 380 ILE A C 1
ATOM 3068 O O . ILE A 1 380 ? 8.598 12.150 18.925 1.00 87.44 380 ILE A O 1
ATOM 3072 N N . LYS A 1 381 ? 7.833 11.664 16.869 1.00 81.19 381 LYS A N 1
ATOM 3073 C CA . LYS A 1 381 ? 8.596 10.410 16.703 1.00 81.19 381 LYS A CA 1
ATOM 3074 C C . LYS A 1 381 ? 9.750 10.519 15.721 1.00 81.19 381 LYS A C 1
ATOM 3076 O O . LYS A 1 381 ? 10.732 9.788 15.829 1.00 81.19 381 LYS A O 1
ATOM 3081 N N . LYS A 1 382 ? 9.618 11.390 14.724 1.00 79.44 382 LYS A N 1
ATOM 3082 C CA . LYS A 1 382 ? 10.581 11.497 13.628 1.00 79.44 382 LYS A CA 1
ATOM 3083 C C . LYS A 1 382 ? 10.719 12.951 13.203 1.00 79.44 382 LYS A C 1
ATOM 3085 O O . LYS A 1 382 ? 9.736 13.683 13.150 1.00 79.44 382 LYS A O 1
ATOM 3090 N N . ILE A 1 383 ? 11.945 13.356 12.910 1.00 86.31 383 ILE A N 1
ATOM 3091 C CA . ILE A 1 383 ? 12.292 14.681 12.398 1.00 86.31 383 ILE A CA 1
ATOM 3092 C C . ILE A 1 383 ? 12.886 14.476 11.011 1.00 86.31 383 ILE A C 1
ATOM 3094 O O . ILE A 1 383 ? 13.805 13.680 10.838 1.00 86.31 383 ILE A O 1
ATOM 3098 N N . ILE A 1 384 ? 12.355 15.169 10.017 1.00 79.38 384 ILE A N 1
ATOM 3099 C CA . ILE A 1 384 ? 12.822 15.116 8.635 1.00 79.38 384 ILE A CA 1
ATOM 3100 C C . ILE A 1 384 ? 13.299 16.514 8.268 1.00 79.38 384 ILE A C 1
ATOM 3102 O O . ILE A 1 384 ? 12.566 17.484 8.440 1.00 79.38 384 ILE A O 1
ATOM 3106 N N . LEU A 1 385 ? 14.522 16.616 7.768 1.00 83.81 385 LEU A N 1
ATOM 3107 C CA . LEU A 1 385 ? 15.099 17.848 7.263 1.00 83.81 385 LEU A CA 1
ATOM 3108 C C . LEU A 1 385 ? 15.073 17.839 5.738 1.00 83.81 385 LEU A C 1
ATOM 3110 O O . LEU A 1 385 ? 15.370 16.836 5.092 1.00 83.81 385 LEU A O 1
ATOM 3114 N N . THR A 1 386 ? 14.737 18.982 5.162 1.00 81.75 386 THR A N 1
ATOM 3115 C CA . THR A 1 386 ? 14.875 19.237 3.729 1.00 81.75 386 THR A CA 1
ATOM 3116 C C . THR A 1 386 ? 15.915 20.339 3.561 1.00 81.75 386 THR A C 1
ATOM 3118 O O . THR A 1 386 ? 15.623 21.477 3.932 1.00 81.75 386 THR A O 1
ATOM 3121 N N . PRO A 1 387 ? 17.131 20.032 3.071 1.00 83.75 387 PRO A N 1
ATOM 3122 C CA . PRO A 1 387 ? 18.141 21.050 2.795 1.00 83.75 387 PRO A CA 1
ATOM 3123 C C . PRO A 1 387 ? 17.610 22.075 1.787 1.00 83.75 387 PRO A C 1
ATOM 3125 O O . PRO A 1 387 ? 17.079 21.696 0.746 1.00 83.75 387 PRO A O 1
ATOM 3128 N N . LEU A 1 388 ? 17.761 23.363 2.093 1.00 83.75 388 LEU A N 1
ATOM 3129 C CA . LEU A 1 388 ? 17.383 24.480 1.214 1.00 83.75 388 LEU A CA 1
ATOM 3130 C C . LEU A 1 388 ? 18.567 24.972 0.362 1.00 83.75 388 LEU A C 1
ATOM 3132 O O . LEU A 1 388 ? 18.551 26.082 -0.165 1.00 83.75 388 LEU A O 1
ATOM 3136 N N . PHE A 1 389 ? 19.614 24.157 0.260 1.00 85.38 389 PHE A N 1
ATOM 3137 C CA . PHE A 1 389 ? 20.845 24.434 -0.467 1.00 85.38 389 PHE A CA 1
ATOM 3138 C C . PHE A 1 389 ? 21.276 23.199 -1.257 1.00 85.38 389 PHE A C 1
ATOM 3140 O O . PHE A 1 389 ? 20.977 22.066 -0.873 1.00 85.38 389 PHE A O 1
ATOM 3147 N N . ASP A 1 390 ? 22.024 23.428 -2.331 1.00 81.38 390 ASP A N 1
ATOM 3148 C CA . ASP A 1 390 ? 22.606 22.357 -3.134 1.00 81.38 390 ASP A CA 1
ATOM 3149 C C . ASP A 1 390 ? 23.775 21.694 -2.405 1.00 81.38 390 ASP A C 1
ATOM 3151 O O . ASP A 1 390 ? 24.597 22.356 -1.763 1.00 81.38 390 ASP A O 1
ATOM 3155 N N . TRP A 1 391 ? 23.858 20.374 -2.524 1.00 80.12 391 TRP A N 1
ATOM 3156 C CA . TRP A 1 391 ? 24.889 19.560 -1.895 1.00 80.12 391 TRP A CA 1
ATOM 3157 C C . TRP A 1 391 ? 25.123 18.296 -2.728 1.00 80.12 391 TRP A C 1
ATOM 3159 O O . TRP A 1 391 ? 24.191 17.740 -3.309 1.00 80.12 391 TRP A O 1
ATOM 3169 N N . SER A 1 392 ? 26.381 17.872 -2.838 1.00 73.44 392 SER A N 1
ATOM 3170 C CA . SER A 1 392 ? 26.804 16.795 -3.750 1.00 73.44 392 SER A CA 1
ATOM 3171 C C . SER A 1 392 ? 27.202 15.514 -3.020 1.00 73.44 392 SER A C 1
ATOM 3173 O O . SER A 1 392 ? 27.222 14.439 -3.628 1.00 73.44 392 SER A O 1
ATOM 3175 N N . HIS A 1 393 ? 27.517 15.601 -1.723 1.00 70.94 393 HIS A N 1
ATOM 3176 C CA . HIS A 1 393 ? 28.009 14.467 -0.941 1.00 70.94 393 HIS A CA 1
ATOM 3177 C C . HIS A 1 393 ? 27.208 14.216 0.347 1.00 70.94 393 HIS A C 1
ATOM 3179 O O . HIS A 1 393 ? 26.959 15.170 1.079 1.00 70.94 393 HIS A O 1
ATOM 3185 N N . PRO A 1 394 ? 26.843 12.944 0.653 1.00 57.91 394 PRO A N 1
ATOM 3186 C CA . PRO A 1 394 ? 26.042 12.479 1.802 1.00 57.91 394 PRO A CA 1
ATOM 3187 C C . PRO A 1 394 ? 26.282 13.139 3.177 1.00 57.91 394 PRO A C 1
ATOM 3189 O O . PRO A 1 394 ? 25.381 13.120 4.007 1.00 57.91 394 PRO A O 1
ATOM 3192 N N . ASP A 1 395 ? 27.460 13.703 3.428 1.00 68.38 395 ASP A N 1
ATOM 3193 C CA . ASP A 1 395 ? 27.928 14.286 4.690 1.00 68.38 395 ASP A CA 1
ATOM 3194 C C . ASP A 1 395 ? 27.926 15.831 4.725 1.00 68.38 395 ASP A C 1
ATOM 3196 O O . ASP A 1 395 ? 27.949 16.427 5.808 1.00 68.38 395 ASP A O 1
ATOM 3200 N N . GLU A 1 396 ? 27.833 16.502 3.570 1.00 75.94 396 GLU A N 1
ATOM 3201 C CA . GLU A 1 396 ? 27.893 17.971 3.469 1.00 75.94 396 GLU A CA 1
ATOM 3202 C C . GLU A 1 396 ? 26.759 18.660 4.238 1.00 75.94 396 GLU A C 1
ATOM 3204 O O . GLU A 1 396 ? 26.967 19.673 4.917 1.00 75.94 396 GLU A O 1
ATOM 3209 N N . TRP A 1 397 ? 25.553 18.092 4.180 1.00 81.88 397 TRP A N 1
ATOM 3210 C CA . TRP A 1 397 ? 24.399 18.642 4.883 1.00 81.88 397 TRP A CA 1
ATOM 3211 C C . TRP A 1 397 ? 24.531 18.492 6.408 1.00 81.88 397 TRP A C 1
ATOM 3213 O O . TRP A 1 397 ? 24.135 19.396 7.142 1.00 81.88 397 TRP A O 1
ATOM 3223 N N . GLY A 1 398 ? 25.141 17.405 6.899 1.00 80.69 398 GLY A N 1
ATOM 3224 C CA . GLY A 1 398 ? 25.363 17.177 8.330 1.00 80.69 398 GLY A CA 1
ATOM 3225 C C . GLY A 1 398 ? 26.347 18.189 8.919 1.00 80.69 398 GLY A C 1
ATOM 3226 O O . GLY A 1 398 ? 26.104 18.763 9.983 1.00 80.69 398 GLY A O 1
ATOM 3227 N N . GLY A 1 399 ? 27.413 18.496 8.172 1.00 81.00 399 GLY A N 1
ATOM 3228 C CA . GLY A 1 399 ? 28.364 19.551 8.528 1.00 81.00 399 GLY A CA 1
ATOM 3229 C C . GLY A 1 399 ? 27.733 20.947 8.566 1.00 81.00 399 GLY A C 1
ATOM 3230 O O . GLY A 1 399 ? 28.063 21.744 9.448 1.00 81.00 399 GLY A O 1
ATOM 3231 N N . ARG A 1 400 ? 26.801 21.249 7.650 1.00 85.38 400 ARG A N 1
ATOM 3232 C CA . ARG A 1 400 ? 26.027 22.502 7.689 1.00 85.38 400 ARG A CA 1
ATOM 3233 C C . ARG A 1 400 ? 25.064 22.555 8.866 1.00 85.38 400 ARG A C 1
ATOM 3235 O O . ARG A 1 400 ? 25.089 23.540 9.598 1.00 85.38 400 ARG A O 1
ATOM 3242 N N . LEU A 1 401 ? 24.298 21.491 9.103 1.00 87.25 401 LEU A N 1
ATOM 3243 C CA . LEU A 1 401 ? 23.373 21.390 10.234 1.00 87.25 401 LEU A CA 1
ATOM 3244 C C . LEU A 1 401 ? 24.075 21.685 11.567 1.00 87.25 401 LEU A C 1
ATOM 3246 O O . LEU A 1 401 ? 23.564 22.454 12.383 1.00 87.25 401 LEU A O 1
ATOM 3250 N N . ALA A 1 402 ? 25.276 21.132 11.757 1.00 83.25 402 ALA A N 1
ATOM 3251 C CA . ALA A 1 402 ? 26.082 21.361 12.952 1.00 83.25 402 ALA A CA 1
ATOM 3252 C C . ALA A 1 402 ? 26.456 22.842 13.163 1.00 83.25 402 ALA A C 1
ATOM 3254 O O . ALA A 1 402 ? 26.591 23.277 14.304 1.00 83.25 402 ALA A O 1
ATOM 3255 N N . ARG A 1 403 ? 26.603 23.626 12.085 1.00 83.44 403 ARG A N 1
ATOM 3256 C CA . ARG A 1 403 ? 26.888 25.072 12.151 1.00 83.44 403 ARG A CA 1
ATOM 3257 C C . ARG A 1 403 ? 25.627 25.909 12.347 1.00 83.44 403 ARG A C 1
ATOM 3259 O O . ARG A 1 403 ? 25.684 26.920 13.037 1.00 83.44 403 ARG A O 1
ATOM 3266 N N . THR A 1 404 ? 24.509 25.495 11.751 1.00 84.62 404 THR A N 1
ATOM 3267 C CA . THR A 1 404 ? 23.206 26.164 11.895 1.00 84.62 404 THR A CA 1
ATOM 3268 C C . THR A 1 404 ? 22.672 26.043 13.326 1.00 84.62 404 THR A C 1
ATOM 3270 O O . THR A 1 404 ? 21.960 26.931 13.794 1.00 84.62 404 THR A O 1
ATOM 3273 N N . GLY A 1 405 ? 23.011 24.963 14.040 1.00 86.31 405 GLY A N 1
ATOM 3274 C CA . GLY A 1 405 ? 22.630 24.782 15.442 1.00 86.31 405 GLY A CA 1
ATOM 3275 C C . GLY A 1 405 ? 21.113 24.784 15.627 1.00 86.31 405 GLY A C 1
ATOM 3276 O O . GLY A 1 405 ? 20.594 25.606 16.378 1.00 86.31 405 GLY A O 1
ATOM 3277 N N . LEU A 1 406 ? 20.405 23.919 14.890 1.00 91.56 406 LEU A N 1
ATOM 3278 C CA . LEU A 1 406 ? 18.945 23.808 14.953 1.00 91.56 406 LEU A CA 1
ATOM 3279 C C . LEU A 1 406 ? 18.495 23.081 16.221 1.00 91.56 406 LEU A C 1
ATOM 3281 O O . LEU A 1 406 ? 19.054 22.048 16.588 1.00 91.56 406 LEU A O 1
ATOM 3285 N N . TYR A 1 407 ? 17.453 23.590 16.872 1.00 92.81 407 TYR A N 1
ATOM 3286 C CA . TYR A 1 407 ? 16.828 22.929 18.014 1.00 92.81 407 TYR A CA 1
ATOM 3287 C C . TYR A 1 407 ? 15.332 23.212 18.102 1.00 92.81 407 TYR A C 1
ATOM 3289 O O . TYR A 1 407 ? 14.843 24.254 17.665 1.00 92.81 407 TYR A O 1
ATOM 3297 N N . LEU A 1 408 ? 14.607 22.265 18.696 1.00 92.69 408 LEU A N 1
ATOM 3298 C CA . LEU A 1 408 ? 13.192 22.406 19.018 1.00 92.69 408 LEU A CA 1
ATOM 3299 C C . LEU A 1 408 ? 13.039 22.867 20.463 1.00 92.69 408 LEU A C 1
ATOM 3301 O O . LEU A 1 408 ? 13.595 22.272 21.388 1.00 92.69 408 LEU A O 1
ATOM 3305 N N . GLN A 1 409 ? 12.237 23.904 20.651 1.00 92.56 409 GLN A N 1
ATOM 3306 C CA . GLN A 1 409 ? 11.819 24.395 21.949 1.00 92.56 409 GLN A CA 1
ATOM 3307 C C . GLN A 1 409 ? 10.326 24.133 22.123 1.00 92.56 409 GLN A C 1
ATOM 3309 O O . GLN A 1 409 ? 9.508 24.587 21.326 1.00 92.56 409 GLN A O 1
ATOM 3314 N N . VAL A 1 410 ? 9.960 23.437 23.198 1.00 92.50 410 VAL A N 1
ATOM 3315 C CA . VAL A 1 410 ? 8.557 23.252 23.578 1.00 92.50 410 VAL A CA 1
ATOM 3316 C C . VAL A 1 410 ? 8.256 24.139 24.780 1.00 92.50 410 VAL A C 1
ATOM 3318 O O . VAL A 1 410 ? 9.023 24.181 25.742 1.00 92.50 410 VAL A O 1
ATOM 3321 N N . THR A 1 411 ? 7.149 24.873 24.723 1.00 92.12 411 THR A N 1
ATOM 3322 C CA . THR A 1 411 ? 6.621 25.664 25.840 1.00 92.12 411 THR A CA 1
ATOM 3323 C C . THR A 1 411 ? 5.189 25.232 26.119 1.00 92.12 411 THR A C 1
ATOM 3325 O O . THR A 1 411 ? 4.354 25.259 25.220 1.00 92.12 411 THR A O 1
ATOM 3328 N N . CYS A 1 412 ? 4.898 24.855 27.360 1.00 90.94 412 CYS A N 1
ATOM 3329 C CA . CYS A 1 412 ? 3.555 24.530 27.828 1.00 90.94 412 CYS A CA 1
ATOM 3330 C C . CYS A 1 412 ? 3.072 25.610 28.799 1.00 90.94 412 CYS A C 1
ATOM 3332 O O . CYS A 1 412 ? 3.805 25.987 29.708 1.00 90.94 412 CYS A O 1
ATOM 3334 N N . SER A 1 413 ? 1.837 26.078 28.642 1.00 90.38 413 SER A N 1
ATOM 3335 C CA . SER A 1 413 ? 1.174 26.995 29.572 1.00 90.38 413 SER A CA 1
ATOM 3336 C C . SER A 1 413 ? -0.168 26.416 29.997 1.00 90.38 413 SER A C 1
ATOM 3338 O O . SER A 1 413 ? -0.970 26.022 29.150 1.00 90.38 413 SER A O 1
ATOM 3340 N N . ASN A 1 414 ? -0.409 26.328 31.302 1.00 87.75 414 ASN A N 1
ATOM 3341 C CA . ASN A 1 414 ? -1.672 25.831 31.838 1.00 87.75 414 ASN A CA 1
ATOM 3342 C C . ASN A 1 414 ? -2.693 26.969 32.036 1.00 87.75 414 ASN A C 1
ATOM 3344 O O . ASN A 1 414 ? -2.366 28.157 31.996 1.00 87.75 414 ASN A O 1
ATOM 3348 N N . ASN A 1 415 ? -3.951 26.616 32.299 1.00 83.69 415 ASN A N 1
ATOM 3349 C CA . ASN A 1 415 ? -5.030 27.594 32.504 1.00 83.69 415 ASN A CA 1
ATOM 3350 C C . ASN A 1 415 ? -4.888 28.453 33.787 1.00 83.69 415 ASN A C 1
ATOM 3352 O O . ASN A 1 415 ? -5.631 29.420 33.954 1.00 83.69 415 ASN A O 1
ATOM 3356 N N . LYS A 1 416 ? -3.950 28.116 34.683 1.00 81.38 416 LYS A N 1
ATOM 3357 C CA . LYS A 1 416 ? -3.617 28.870 35.904 1.00 81.38 416 LYS A CA 1
ATOM 3358 C C . LYS A 1 416 ? -2.471 29.865 35.683 1.00 81.38 416 LYS A C 1
ATOM 3360 O O . LYS A 1 416 ? -2.096 30.567 36.618 1.00 81.38 416 LYS A O 1
ATOM 3365 N N . GLY A 1 417 ? -1.919 29.931 34.469 1.00 79.06 417 GLY A N 1
ATOM 3366 C CA . GLY A 1 417 ? -0.821 30.827 34.106 1.00 79.06 417 GLY A CA 1
ATOM 3367 C C . GLY A 1 417 ? 0.576 30.293 34.436 1.00 79.06 417 GLY A C 1
ATOM 3368 O O . GLY A 1 417 ? 1.553 31.022 34.277 1.00 79.06 417 GLY A O 1
ATOM 3369 N N . THR A 1 418 ? 0.705 29.038 34.879 1.00 84.25 418 THR A N 1
ATOM 3370 C CA . THR A 1 418 ? 2.011 28.387 35.033 1.00 84.25 418 THR A CA 1
ATOM 3371 C C . THR A 1 418 ? 2.553 28.030 33.656 1.00 84.25 418 THR A C 1
ATOM 3373 O O . THR A 1 418 ? 1.891 27.328 32.890 1.00 84.25 418 THR A O 1
ATOM 3376 N N . MET A 1 419 ? 3.770 28.486 33.360 1.00 87.31 419 MET A N 1
ATOM 3377 C CA . MET A 1 419 ? 4.475 28.166 32.123 1.00 87.31 419 MET A CA 1
ATOM 3378 C C . MET A 1 419 ? 5.701 27.311 32.406 1.00 87.31 419 MET A C 1
ATOM 3380 O O . MET A 1 419 ? 6.492 27.640 33.289 1.00 87.31 419 MET A O 1
ATOM 3384 N N . VAL A 1 420 ? 5.892 26.270 31.600 1.00 86.94 420 VAL A N 1
ATOM 3385 C CA . VAL A 1 420 ? 7.080 25.420 31.631 1.00 86.94 420 VAL A CA 1
ATOM 3386 C C . VAL A 1 420 ? 7.688 25.342 30.238 1.00 86.94 420 VAL A C 1
ATOM 3388 O O . VAL A 1 420 ? 6.982 25.183 29.241 1.00 86.94 420 VAL A O 1
ATOM 3391 N N . LYS A 1 421 ? 9.011 25.484 30.165 1.00 88.50 421 LYS A N 1
ATOM 3392 C CA . LYS A 1 421 ? 9.790 25.346 28.933 1.00 88.50 421 LYS A CA 1
ATOM 3393 C C . LYS A 1 421 ? 10.638 24.090 29.014 1.00 88.50 421 LYS A C 1
ATOM 3395 O O . LYS A 1 421 ? 11.283 23.854 30.031 1.00 88.50 421 LYS A O 1
ATOM 3400 N N . SER A 1 422 ? 10.659 23.317 27.935 1.00 86.06 422 SER A N 1
ATOM 3401 C CA . SER A 1 422 ? 11.557 22.176 27.808 1.00 86.06 422 SER A CA 1
ATOM 3402 C C . SER A 1 422 ? 13.020 22.608 27.821 1.00 86.06 422 SER A C 1
ATOM 3404 O O . SER A 1 422 ? 13.348 23.730 27.427 1.00 86.06 422 SER A O 1
ATOM 3406 N N . SER A 1 423 ? 13.923 21.685 28.150 1.00 85.25 423 SER A N 1
ATOM 3407 C CA . SER A 1 423 ? 15.285 21.799 27.628 1.00 85.25 423 SER A CA 1
ATOM 3408 C C . SER A 1 423 ? 15.234 21.804 26.087 1.00 85.25 423 SER A C 1
ATOM 3410 O O . SER A 1 423 ? 14.401 21.093 25.512 1.00 85.25 423 SER A O 1
ATOM 3412 N N . PRO A 1 424 ? 16.064 22.609 25.403 1.00 86.75 424 PRO A N 1
ATOM 3413 C CA . PRO A 1 424 ? 16.152 22.584 23.948 1.00 86.75 424 PRO A CA 1
ATOM 3414 C C . PRO A 1 424 ? 16.508 21.188 23.433 1.00 86.75 424 PRO A C 1
ATOM 3416 O O . PRO A 1 424 ? 17.470 20.588 23.910 1.00 86.75 424 PRO A O 1
ATOM 3419 N N . TYR A 1 425 ? 15.768 20.685 22.446 1.00 89.19 425 TYR A N 1
ATOM 3420 C CA . TYR A 1 425 ? 16.090 19.427 21.773 1.00 89.19 425 TYR A CA 1
ATOM 3421 C C . TYR A 1 425 ? 16.974 19.712 20.558 1.00 89.19 425 TYR A C 1
ATOM 3423 O O . TYR A 1 425 ? 16.454 20.218 19.559 1.00 89.19 425 TYR A O 1
ATOM 3431 N N . PRO A 1 426 ? 18.288 19.426 20.607 1.00 89.56 426 PRO A N 1
ATOM 3432 C CA . PRO A 1 426 ? 19.166 19.680 19.476 1.00 89.56 426 PRO A CA 1
ATOM 3433 C C . PRO A 1 426 ? 18.841 18.732 18.321 1.00 89.56 426 PRO A C 1
ATOM 3435 O O . PRO A 1 426 ? 18.708 17.524 18.510 1.00 89.56 426 PRO A O 1
ATOM 3438 N N . ILE A 1 427 ? 18.763 19.280 17.111 1.00 89.19 427 ILE A N 1
ATOM 3439 C CA . ILE A 1 427 ? 18.717 18.508 15.873 1.00 89.19 427 ILE A CA 1
ATOM 3440 C C . ILE A 1 427 ? 20.137 18.507 15.314 1.00 89.19 427 ILE A C 1
ATOM 3442 O O . ILE A 1 427 ? 20.592 19.491 14.732 1.00 89.19 427 ILE A O 1
ATOM 3446 N N . SER A 1 428 ? 20.858 17.408 15.520 1.00 83.25 428 SER A N 1
ATOM 3447 C CA . SER A 1 428 ? 22.246 17.271 15.088 1.00 83.25 428 SER A CA 1
ATOM 3448 C C . SER A 1 428 ? 22.489 15.942 14.382 1.00 83.25 428 SER A C 1
ATOM 3450 O O . SER A 1 428 ? 21.857 14.929 14.674 1.00 83.25 428 SER A O 1
ATOM 3452 N N . ALA A 1 429 ? 23.423 15.959 13.436 1.00 74.25 429 ALA A N 1
ATOM 3453 C CA . ALA A 1 429 ? 23.880 14.796 12.691 1.00 74.25 429 ALA A CA 1
ATOM 3454 C C . ALA A 1 429 ? 25.379 14.597 12.922 1.00 74.25 429 ALA A C 1
ATOM 3456 O O . ALA A 1 429 ? 26.146 15.561 12.939 1.00 74.25 429 ALA A O 1
ATOM 3457 N N . GLY A 1 430 ? 25.798 13.341 13.082 1.00 64.06 430 GLY A N 1
ATOM 3458 C CA . GLY A 1 430 ? 27.213 12.985 13.040 1.00 64.06 430 GLY A CA 1
ATOM 3459 C C . GLY A 1 430 ? 27.755 12.987 11.602 1.00 64.06 430 GLY A C 1
ATOM 3460 O O . GLY A 1 430 ? 26.975 12.908 10.654 1.00 64.06 430 GLY A O 1
ATOM 3461 N N . PRO A 1 431 ? 29.085 12.991 11.417 1.00 54.12 431 PRO A N 1
ATOM 3462 C CA . PRO A 1 431 ? 29.727 13.009 10.095 1.00 54.12 431 PRO A CA 1
ATOM 3463 C C . PRO A 1 431 ? 29.450 11.761 9.233 1.00 54.12 431 PRO A C 1
ATOM 3465 O O . PRO A 1 431 ? 29.753 11.752 8.048 1.00 54.12 431 PRO A O 1
ATOM 3468 N N . HIS A 1 432 ? 28.867 10.708 9.812 1.00 57.09 432 HIS A N 1
ATOM 3469 C CA . HIS A 1 432 ? 28.495 9.466 9.120 1.00 57.09 432 HIS A CA 1
ATOM 3470 C C . HIS A 1 432 ? 26.983 9.320 8.919 1.00 57.09 432 HIS A C 1
ATOM 3472 O O . HIS A 1 432 ? 26.497 8.235 8.608 1.00 57.09 432 HIS A O 1
ATOM 3478 N N . HIS A 1 433 ? 26.218 10.385 9.160 1.00 60.75 433 HIS A N 1
ATOM 3479 C CA . HIS A 1 433 ? 24.770 10.355 9.031 1.00 60.75 433 HIS A CA 1
ATOM 3480 C C . HIS A 1 433 ? 24.375 10.822 7.631 1.00 60.75 433 HIS A C 1
ATOM 3482 O O . HIS A 1 433 ? 24.442 12.002 7.304 1.00 60.75 433 HIS A O 1
ATOM 3488 N N . TYR A 1 434 ? 23.996 9.867 6.787 1.00 60.16 434 TYR A N 1
ATOM 3489 C CA . TYR A 1 434 ? 23.840 10.079 5.344 1.00 60.16 434 TYR A CA 1
ATOM 3490 C C . TYR A 1 434 ? 22.415 10.446 4.909 1.00 60.16 434 TYR A C 1
ATOM 3492 O O . TYR A 1 434 ? 22.168 10.666 3.724 1.00 60.16 434 TYR A O 1
ATOM 3500 N N . GLN A 1 435 ? 21.464 10.486 5.846 1.00 65.00 435 GLN A N 1
ATOM 3501 C CA . GLN A 1 435 ? 20.057 10.778 5.576 1.00 65.00 435 GLN A CA 1
ATOM 3502 C C . GLN A 1 435 ? 19.569 11.932 6.456 1.00 65.00 435 GLN A C 1
ATOM 3504 O O . GLN A 1 435 ? 19.753 11.867 7.669 1.00 65.00 435 GLN A O 1
ATOM 3509 N N . PRO A 1 436 ? 18.870 12.942 5.913 1.00 75.25 436 PRO A N 1
ATOM 3510 C CA . PRO A 1 436 ? 18.310 14.045 6.690 1.00 75.25 436 PRO A CA 1
ATOM 3511 C C . PRO A 1 436 ? 17.030 13.634 7.434 1.00 75.25 436 PRO A C 1
ATOM 3513 O O . PRO A 1 436 ? 16.033 14.343 7.452 1.00 75.25 436 PRO A O 1
ATOM 3516 N N . VAL A 1 437 ? 17.035 12.446 8.030 1.00 72.56 437 VAL A N 1
ATOM 3517 C CA . VAL A 1 437 ? 15.908 11.839 8.726 1.00 72.56 437 VAL A CA 1
ATOM 3518 C C . VAL A 1 437 ? 16.406 11.304 10.060 1.00 72.56 437 VAL A C 1
ATOM 3520 O O . VAL A 1 437 ? 17.383 10.560 10.119 1.00 72.56 437 VAL A O 1
ATOM 3523 N N . PHE A 1 438 ? 15.714 11.671 11.130 1.00 76.31 438 PHE A N 1
ATOM 3524 C CA . PHE A 1 438 ? 16.028 11.277 12.494 1.00 76.31 438 PHE A CA 1
ATOM 3525 C C . PHE A 1 438 ? 14.814 10.580 13.082 1.00 76.31 438 PHE A C 1
ATOM 3527 O O . PHE A 1 438 ? 13.777 11.206 13.297 1.00 76.31 438 PHE A O 1
ATOM 3534 N N . ILE A 1 439 ? 14.936 9.280 13.332 1.00 71.75 439 ILE A N 1
ATOM 3535 C CA . ILE A 1 439 ? 13.962 8.541 14.133 1.00 71.75 439 ILE A CA 1
ATOM 3536 C C . ILE A 1 439 ? 14.394 8.696 15.587 1.00 71.75 439 ILE A C 1
ATOM 3538 O O . ILE A 1 439 ? 15.522 8.352 15.943 1.00 71.75 439 ILE A O 1
ATOM 3542 N N . LEU A 1 440 ? 13.519 9.255 16.415 1.00 76.44 440 LEU A N 1
ATOM 3543 C CA . LEU A 1 440 ? 13.814 9.485 17.820 1.00 76.44 440 LEU A CA 1
ATOM 3544 C C . LEU A 1 440 ? 13.723 8.153 18.566 1.00 76.44 440 LEU A C 1
ATOM 3546 O O . LEU A 1 440 ? 12.685 7.495 18.551 1.00 76.44 440 LEU A O 1
ATOM 3550 N N . SER A 1 441 ? 14.813 7.753 19.223 1.00 70.88 441 SER A N 1
ATOM 3551 C CA . SER A 1 441 ? 14.843 6.539 20.050 1.00 70.88 441 SER A CA 1
ATOM 3552 C C . SER A 1 441 ? 13.874 6.627 21.230 1.00 70.88 441 SER A C 1
ATOM 3554 O O . SER A 1 441 ? 13.309 5.617 21.643 1.00 70.88 441 SER A O 1
ATOM 3556 N N . GLN A 1 442 ? 13.659 7.843 21.738 1.00 79.94 442 GLN A N 1
ATOM 3557 C CA . GLN A 1 442 ? 12.576 8.190 22.646 1.00 79.94 442 GLN A CA 1
ATOM 3558 C C . GLN A 1 442 ? 11.775 9.346 22.044 1.00 79.94 442 GLN A C 1
ATOM 3560 O O . GLN A 1 442 ? 12.353 10.409 21.799 1.00 79.94 442 GLN A O 1
ATOM 3565 N N . PRO A 1 443 ? 10.474 9.154 21.778 1.00 82.25 443 PRO A N 1
ATOM 3566 C CA . PRO A 1 443 ? 9.623 10.225 21.293 1.00 82.25 443 PRO A CA 1
ATOM 3567 C C . PRO A 1 443 ? 9.577 11.421 22.251 1.00 82.25 443 PRO A C 1
ATOM 3569 O O . PRO A 1 443 ? 9.742 11.288 23.464 1.00 82.25 443 PRO A O 1
ATOM 3572 N N . ILE A 1 444 ? 9.324 12.606 21.702 1.00 86.94 444 ILE A N 1
ATOM 3573 C CA . ILE A 1 444 ? 9.091 13.807 22.506 1.00 86.94 444 ILE A CA 1
ATOM 3574 C C . ILE A 1 444 ? 7.604 13.840 22.870 1.00 86.94 444 ILE A C 1
ATOM 3576 O O . ILE A 1 444 ? 6.779 14.218 22.038 1.00 86.94 444 ILE A O 1
ATOM 3580 N N . ASP A 1 445 ? 7.280 13.435 24.101 1.00 84.44 445 ASP A N 1
ATOM 3581 C CA . ASP A 1 445 ? 5.908 13.366 24.620 1.00 84.44 445 ASP A CA 1
ATOM 3582 C C . ASP A 1 445 ? 5.479 14.657 25.323 1.00 84.44 445 ASP A C 1
ATOM 3584 O O . ASP A 1 445 ? 5.955 15.000 26.409 1.00 84.44 445 ASP A O 1
ATOM 3588 N N . ILE A 1 446 ? 4.522 15.359 24.724 1.00 86.62 446 ILE A N 1
ATOM 3589 C CA . ILE A 1 446 ? 3.944 16.601 25.234 1.00 86.62 446 ILE A CA 1
ATOM 3590 C C . ILE A 1 446 ? 2.532 16.309 25.774 1.00 86.62 446 ILE A C 1
ATOM 3592 O O . ILE A 1 446 ? 1.712 15.779 25.023 1.00 86.62 446 ILE A O 1
ATOM 3596 N N . PRO A 1 447 ? 2.196 16.660 27.035 1.00 73.62 447 PRO A N 1
ATOM 3597 C CA . PRO A 1 447 ? 2.985 17.433 28.002 1.00 73.62 447 PRO A CA 1
ATOM 3598 C C . PRO A 1 447 ? 3.804 16.569 28.986 1.00 73.62 447 PRO A C 1
ATOM 3600 O O . PRO A 1 447 ? 4.468 17.129 29.856 1.00 73.62 447 PRO A O 1
ATOM 3603 N N . ALA A 1 448 ? 3.724 15.236 28.889 1.00 62.31 448 ALA A N 1
ATOM 3604 C CA . ALA A 1 448 ? 4.131 14.284 29.932 1.00 62.31 448 ALA A CA 1
ATOM 3605 C C . ALA A 1 448 ? 5.602 14.392 30.378 1.00 62.31 448 ALA A C 1
ATOM 3607 O O . ALA A 1 448 ? 5.879 14.181 31.553 1.00 62.31 448 ALA A O 1
ATOM 3608 N N . ASN A 1 449 ? 6.515 14.781 29.482 1.00 60.56 449 ASN A N 1
ATOM 3609 C CA . ASN A 1 449 ? 7.951 14.881 29.781 1.00 60.56 449 ASN A CA 1
ATOM 3610 C C . ASN A 1 449 ? 8.413 16.304 30.148 1.00 60.56 449 ASN A C 1
ATOM 3612 O O . ASN A 1 449 ? 9.613 16.558 30.233 1.00 60.56 449 ASN A O 1
ATOM 3616 N N . PHE A 1 450 ? 7.482 17.248 30.330 1.00 63.44 450 PHE A N 1
ATOM 3617 C CA . PHE A 1 450 ? 7.795 18.674 30.502 1.00 63.44 450 PHE A CA 1
ATOM 3618 C C . PHE A 1 450 ? 7.406 19.255 31.849 1.00 63.44 450 PHE A C 1
ATOM 3620 O O . PHE A 1 450 ? 7.646 20.433 32.076 1.00 63.44 450 PHE A O 1
ATOM 3627 N N . TRP A 1 451 ? 6.800 18.461 32.719 1.00 62.44 451 TRP A N 1
ATOM 3628 C CA . TRP A 1 451 ? 6.424 18.855 34.068 1.00 62.44 451 TRP A CA 1
ATOM 3629 C C . TRP A 1 451 ? 7.039 17.838 35.026 1.00 62.44 451 TRP A C 1
ATOM 3631 O O . TRP A 1 451 ? 7.083 16.655 34.694 1.00 62.44 451 TRP A O 1
ATOM 3641 N N . ASP A 1 452 ? 7.506 18.288 36.194 1.00 57.09 452 ASP A N 1
ATOM 3642 C CA . ASP A 1 452 ? 8.083 17.393 37.213 1.00 57.09 452 ASP A CA 1
ATOM 3643 C C . ASP A 1 452 ? 7.080 16.300 37.645 1.00 57.09 452 ASP A C 1
ATOM 3645 O O . ASP A 1 452 ? 7.485 15.196 37.997 1.00 57.09 452 ASP A O 1
ATOM 3649 N N . ASP A 1 453 ? 5.777 16.593 37.525 1.00 58.38 453 ASP A N 1
ATOM 3650 C CA . ASP A 1 453 ? 4.651 15.671 37.683 1.00 58.38 453 ASP A CA 1
ATOM 3651 C C . ASP A 1 453 ? 3.628 15.855 36.546 1.00 58.38 453 ASP A C 1
ATOM 3653 O O . ASP A 1 453 ? 3.470 16.947 35.999 1.00 58.38 453 ASP A O 1
ATOM 3657 N N . THR A 1 454 ? 2.863 14.807 36.206 1.00 63.31 454 THR A N 1
ATOM 3658 C CA . THR A 1 454 ? 1.787 14.913 35.200 1.00 63.31 454 THR A CA 1
ATOM 3659 C C . THR A 1 454 ? 0.765 15.989 35.612 1.00 63.31 454 THR A C 1
ATOM 3661 O O . THR A 1 454 ? 0.206 15.877 36.707 1.00 63.31 454 THR A O 1
ATOM 3664 N N . PRO A 1 455 ? 0.440 16.979 34.751 1.00 69.69 455 PRO A N 1
ATOM 3665 C CA . PRO A 1 455 ? -0.490 18.052 35.100 1.00 69.69 455 PRO A CA 1
ATOM 3666 C C . PRO A 1 455 ? -1.841 17.526 35.592 1.00 69.69 455 PRO A C 1
ATOM 3668 O O . PRO A 1 455 ? -2.420 16.601 35.006 1.00 69.69 455 PRO A O 1
ATOM 3671 N N . TYR A 1 456 ? -2.385 18.137 36.646 1.00 74.31 456 TYR A N 1
ATOM 3672 C CA . TYR A 1 456 ? -3.680 17.740 37.193 1.00 74.31 456 TYR A CA 1
ATOM 3673 C C . TYR A 1 456 ? -4.807 18.065 36.207 1.00 74.31 456 TYR A C 1
ATOM 3675 O O . TYR A 1 456 ? -4.760 19.055 35.481 1.00 74.31 456 TYR A O 1
ATOM 3683 N N . LYS A 1 457 ? -5.922 17.322 36.262 1.00 74.62 457 LYS A N 1
ATOM 3684 C CA . LYS A 1 457 ? -7.113 17.591 35.427 1.00 74.62 457 LYS A CA 1
ATOM 3685 C C . LYS A 1 457 ? -7.608 19.049 35.499 1.00 74.62 457 LYS A C 1
ATOM 3687 O O . LYS A 1 457 ? -8.165 19.548 34.528 1.00 74.62 457 LYS A O 1
ATOM 3692 N N . SER A 1 458 ? -7.398 19.729 36.632 1.00 77.19 458 SER A N 1
ATOM 3693 C CA . SER A 1 458 ? -7.766 21.143 36.835 1.00 77.19 458 SER A CA 1
ATOM 3694 C C . SER A 1 458 ? -6.921 22.151 36.042 1.00 77.19 458 SER A C 1
ATOM 3696 O O . SER A 1 458 ? -7.301 23.314 35.960 1.00 77.19 458 SER A O 1
ATOM 3698 N N . GLU A 1 459 ? -5.794 21.719 35.478 1.00 78.12 459 GLU A N 1
ATOM 3699 C CA . GLU A 1 459 ? -4.787 22.574 34.830 1.00 78.12 459 GLU A CA 1
ATOM 3700 C C . GLU A 1 459 ? -4.945 22.612 33.305 1.00 78.12 459 GLU A C 1
ATOM 3702 O O . GLU A 1 459 ? -4.330 23.427 32.622 1.00 78.12 459 GLU A O 1
ATOM 3707 N N . TYR A 1 460 ? -5.832 21.775 32.769 1.00 80.88 460 TYR A N 1
ATOM 3708 C CA . TYR A 1 460 ? -6.215 21.783 31.364 1.00 80.88 460 TYR A CA 1
ATOM 3709 C C . TYR A 1 460 ? -7.283 22.861 31.077 1.00 80.88 460 TYR A C 1
ATOM 3711 O O . TYR A 1 460 ? -8.138 23.126 31.929 1.00 80.88 460 TYR A O 1
ATOM 3719 N N . PRO A 1 461 ? -7.310 23.455 29.869 1.00 84.94 461 PRO A N 1
ATOM 3720 C CA . PRO A 1 461 ? -6.475 23.122 28.716 1.00 84.94 461 PRO A CA 1
ATOM 3721 C C . PRO A 1 461 ? -5.031 23.619 28.861 1.00 84.94 461 PRO A C 1
ATOM 3723 O O . PRO A 1 461 ? -4.790 24.674 29.441 1.00 84.94 461 PRO A O 1
ATOM 3726 N N . ILE A 1 462 ? -4.090 22.859 28.301 1.00 86.88 462 ILE A N 1
ATOM 3727 C CA . ILE A 1 462 ? -2.681 23.244 28.206 1.00 86.88 462 ILE A CA 1
ATOM 3728 C C . ILE A 1 462 ? -2.439 23.797 26.807 1.00 86.88 462 ILE A C 1
ATOM 3730 O O . ILE A 1 462 ? -2.651 23.105 25.810 1.00 86.88 462 ILE A O 1
ATOM 3734 N N . GLN A 1 463 ? -2.000 25.047 26.732 1.00 90.25 463 GLN A N 1
ATOM 3735 C CA . GLN A 1 463 ? -1.482 25.622 25.502 1.00 90.25 463 GLN A CA 1
ATOM 3736 C C . GLN A 1 463 ? -0.060 25.126 25.288 1.00 90.25 463 GLN A C 1
ATOM 3738 O O . GLN A 1 463 ? 0.787 25.254 26.169 1.00 90.25 463 GLN A O 1
ATOM 3743 N N . VAL A 1 464 ? 0.196 24.568 24.116 1.00 91.88 464 VAL A N 1
ATOM 3744 C CA . VAL A 1 464 ? 1.507 24.078 23.712 1.00 91.88 464 VAL A CA 1
ATOM 3745 C C . VAL A 1 464 ? 1.994 24.933 22.563 1.00 91.88 464 VAL A C 1
ATOM 3747 O O . VAL A 1 464 ? 1.294 25.138 21.580 1.00 91.88 464 VAL A O 1
ATOM 3750 N N . THR A 1 465 ? 3.218 25.413 22.678 1.00 93.69 465 THR A N 1
ATOM 3751 C CA . THR A 1 465 ? 3.964 26.045 21.601 1.00 93.69 465 THR A CA 1
ATOM 3752 C C . THR A 1 465 ? 5.156 25.164 21.280 1.00 93.69 465 THR A C 1
ATOM 3754 O O . THR A 1 465 ? 5.955 24.877 22.169 1.00 93.69 465 THR A O 1
ATOM 3757 N N . ILE A 1 466 ? 5.293 24.778 20.017 1.00 94.00 466 ILE A N 1
ATOM 3758 C CA . ILE A 1 466 ? 6.509 24.169 19.480 1.00 94.00 466 ILE A CA 1
ATOM 3759 C C . ILE A 1 466 ? 7.154 25.212 18.577 1.00 94.00 466 ILE A C 1
ATOM 3761 O O . ILE A 1 466 ? 6.519 25.715 17.650 1.00 94.00 466 ILE A O 1
ATOM 3765 N N . GLU A 1 467 ? 8.399 25.557 18.869 1.00 95.00 467 GLU A N 1
ATOM 3766 C CA . GLU A 1 467 ? 9.156 26.571 18.148 1.00 95.00 467 GLU A CA 1
ATOM 3767 C C . GLU A 1 467 ? 10.492 25.994 17.681 1.00 95.00 467 GLU A C 1
ATOM 3769 O O . GLU A 1 467 ? 11.200 25.331 18.442 1.00 95.00 467 GLU A O 1
ATOM 3774 N N . LEU A 1 468 ? 10.823 26.237 16.417 1.00 94.38 468 LEU A N 1
ATOM 3775 C CA . LEU A 1 468 ? 12.114 25.911 15.837 1.00 94.38 468 LEU A CA 1
ATOM 3776 C C . LEU A 1 468 ? 13.046 27.114 15.988 1.00 94.38 468 LEU A C 1
ATOM 3778 O O . LEU A 1 468 ? 12.699 28.232 15.607 1.00 94.38 468 LEU A O 1
ATOM 3782 N N . LEU A 1 469 ? 14.235 26.877 16.529 1.00 92.62 469 LEU A N 1
ATOM 3783 C CA . LEU A 1 469 ? 15.238 27.900 16.801 1.00 92.62 469 LEU A CA 1
ATOM 3784 C C . LEU A 1 469 ? 16.591 27.490 16.206 1.00 92.62 469 LEU A C 1
ATOM 3786 O O . LEU A 1 469 ? 16.854 26.311 15.970 1.00 92.62 469 LEU A O 1
ATOM 3790 N N . SER A 1 470 ? 17.444 28.478 15.938 1.00 90.19 470 SER A N 1
ATOM 3791 C CA . SER A 1 470 ? 18.751 28.300 15.298 1.00 90.19 470 SER A CA 1
ATOM 3792 C C . SER A 1 470 ? 19.766 29.306 15.835 1.00 90.19 470 SER A C 1
ATOM 3794 O O . SER A 1 470 ? 19.396 30.353 16.366 1.00 90.19 470 SER A O 1
ATOM 3796 N N . SER A 1 471 ? 21.055 28.996 15.686 1.00 85.69 471 SER A N 1
ATOM 3797 C CA . SER A 1 471 ? 22.145 29.952 15.892 1.00 85.69 471 SER A CA 1
ATOM 3798 C C . SER A 1 471 ? 22.230 31.026 14.798 1.00 85.69 471 SER A C 1
ATOM 3800 O O . SER A 1 471 ? 22.887 32.045 15.010 1.00 85.69 471 SER A O 1
ATOM 3802 N N . THR A 1 472 ? 21.577 30.831 13.648 1.00 84.00 472 THR A N 1
ATOM 3803 C CA . THR A 1 472 ? 21.510 31.803 12.549 1.00 84.00 472 THR A CA 1
ATOM 3804 C C . THR A 1 472 ? 20.108 32.404 12.409 1.00 84.00 472 THR A C 1
ATOM 3806 O O . THR A 1 472 ? 19.121 31.770 12.791 1.00 84.00 472 THR A O 1
ATOM 3809 N N . PRO A 1 473 ? 19.985 33.633 11.860 1.00 81.88 473 PRO A N 1
ATOM 3810 C CA . PRO A 1 473 ? 18.688 34.255 11.631 1.00 81.88 473 PRO A CA 1
ATOM 3811 C C . PRO A 1 473 ? 17.810 33.444 10.698 1.00 81.88 473 PRO A C 1
ATOM 3813 O O . PRO A 1 473 ? 16.623 33.414 10.955 1.00 81.88 473 PRO A O 1
ATOM 3816 N N . ASP A 1 474 ? 18.368 32.764 9.696 1.00 83.38 474 ASP A N 1
ATOM 3817 C CA . ASP A 1 474 ? 17.649 31.876 8.780 1.00 83.38 474 ASP A CA 1
ATOM 3818 C C . ASP A 1 474 ? 18.131 30.430 8.912 1.00 83.38 474 ASP A C 1
ATOM 3820 O O . ASP A 1 474 ? 19.288 30.158 9.238 1.00 83.38 474 ASP A O 1
ATOM 3824 N N . PHE A 1 475 ? 17.215 29.502 8.668 1.00 82.88 475 PHE A N 1
ATOM 3825 C CA . PHE A 1 475 ? 17.430 28.074 8.582 1.00 82.88 475 PHE A CA 1
ATOM 3826 C C . PHE A 1 475 ? 17.852 27.713 7.168 1.00 82.88 475 PHE A C 1
ATOM 3828 O O . PHE A 1 475 ? 17.163 28.032 6.199 1.00 82.88 475 PHE A O 1
ATOM 3835 N N . ASP A 1 476 ? 18.924 26.941 7.083 1.00 86.12 476 ASP A N 1
ATOM 3836 C CA . ASP A 1 476 ? 19.344 26.271 5.854 1.00 86.12 476 ASP A CA 1
ATOM 3837 C C . ASP A 1 476 ? 18.499 25.005 5.574 1.00 86.12 476 ASP A C 1
ATOM 3839 O O . ASP A 1 476 ? 18.744 24.292 4.601 1.00 86.12 476 ASP A O 1
ATOM 3843 N N . PHE A 1 477 ? 17.511 24.700 6.427 1.00 87.88 477 PHE A N 1
ATOM 3844 C CA . PHE A 1 477 ? 16.677 23.503 6.353 1.00 87.88 477 PHE A CA 1
ATOM 3845 C C . PHE A 1 477 ? 15.217 23.823 6.655 1.00 87.88 477 PHE A C 1
ATOM 3847 O O . PHE A 1 477 ? 14.913 24.484 7.649 1.00 87.88 477 PHE A O 1
ATOM 3854 N N . ASP A 1 478 ? 14.319 23.239 5.871 1.00 84.88 478 ASP A N 1
ATOM 3855 C CA . ASP A 1 478 ? 12.940 23.049 6.303 1.00 84.88 478 ASP A CA 1
ATOM 3856 C C . ASP A 1 478 ? 12.853 21.818 7.204 1.00 84.88 478 ASP A C 1
ATOM 3858 O O . ASP A 1 478 ? 13.478 20.788 6.936 1.00 84.88 478 ASP A O 1
ATOM 3862 N N . VAL A 1 479 ? 12.055 21.911 8.266 1.00 86.88 479 VAL A N 1
ATOM 3863 C CA . VAL A 1 479 ? 11.926 20.844 9.266 1.00 86.88 479 VAL A CA 1
ATOM 3864 C C . VAL A 1 479 ? 10.505 20.323 9.268 1.00 86.88 479 VAL A C 1
ATOM 3866 O O . VAL A 1 479 ? 9.557 21.081 9.432 1.00 86.88 479 VAL A O 1
ATOM 3869 N N . MET A 1 480 ? 10.345 19.016 9.114 1.00 79.56 480 MET A N 1
ATOM 3870 C CA . MET A 1 480 ? 9.067 18.333 9.209 1.00 79.56 480 MET A CA 1
ATOM 3871 C C . MET A 1 480 ? 9.090 17.369 10.390 1.00 79.56 480 MET A C 1
ATOM 3873 O O . MET A 1 480 ? 9.883 16.430 10.426 1.00 79.56 480 MET A O 1
ATOM 3877 N N . LEU A 1 481 ? 8.214 17.601 11.362 1.00 85.38 481 LEU A N 1
ATOM 3878 C CA . LEU A 1 481 ? 8.007 16.702 12.491 1.00 85.38 481 LEU A CA 1
ATOM 3879 C C . LEU A 1 481 ? 6.903 15.716 12.133 1.00 85.38 481 LEU A C 1
ATOM 3881 O O . LEU A 1 481 ? 5.812 16.143 11.757 1.00 85.38 481 LEU A O 1
ATOM 3885 N N . VAL A 1 482 ? 7.175 14.422 12.269 1.00 70.81 482 VAL A N 1
ATOM 3886 C CA . VAL A 1 482 ? 6.140 13.388 12.265 1.00 70.81 482 VAL A CA 1
ATOM 3887 C C . VAL A 1 482 ? 5.695 13.172 13.701 1.00 70.81 482 VAL A C 1
ATOM 3889 O O . VAL A 1 482 ? 6.520 12.846 14.566 1.00 70.81 482 VAL A O 1
ATOM 3892 N N . TYR A 1 483 ? 4.410 13.382 13.949 1.00 76.88 483 TYR A N 1
ATOM 3893 C CA . TYR A 1 483 ? 3.824 13.323 15.275 1.00 76.88 483 TYR A CA 1
ATOM 3894 C C . TYR A 1 483 ? 2.496 12.574 15.292 1.00 76.88 483 TYR A C 1
ATOM 3896 O O . TYR A 1 483 ? 1.763 12.542 14.305 1.00 76.88 483 TYR A O 1
ATOM 3904 N N . ASP A 1 484 ? 2.189 12.012 16.454 1.00 72.56 484 ASP A N 1
ATOM 3905 C CA . ASP A 1 484 ? 0.842 11.580 16.794 1.00 72.56 484 ASP A CA 1
ATOM 3906 C C . ASP A 1 484 ? 0.179 12.678 17.630 1.00 72.56 484 ASP A C 1
ATOM 3908 O O . ASP A 1 484 ? 0.800 13.221 18.547 1.00 72.56 484 ASP A O 1
ATOM 3912 N N . GLU A 1 485 ? -1.079 12.988 17.337 1.00 65.62 485 GLU A N 1
ATOM 3913 C CA . GLU A 1 485 ? -1.963 13.731 18.242 1.00 65.62 485 GLU A CA 1
ATOM 3914 C C . GLU A 1 485 ? -3.081 12.799 18.707 1.00 65.62 485 GLU A C 1
ATOM 3916 O O . GLU A 1 485 ? -3.566 12.009 17.899 1.00 65.62 485 GLU A O 1
ATOM 3921 N N . GLY A 1 486 ? -3.466 12.866 19.985 1.00 58.38 486 GLY A N 1
ATOM 3922 C CA . GLY A 1 486 ? -4.512 12.033 20.598 1.00 58.38 486 GLY A CA 1
ATOM 3923 C C . GLY A 1 486 ? -5.267 12.776 21.679 1.00 58.38 486 GLY A C 1
ATOM 3924 O O . GLY A 1 486 ? -4.638 13.676 22.278 1.00 58.38 486 GLY A O 1
#

Foldseek 3Di:
DQCDDQQARADDPPVVVVVLVVLLVVLLVCVVVVCVVCPVVLVVLLLLQLLLQLVLLLVLVPQPDDSVNLNVCVVCVVPDDQDDPNSLQSQ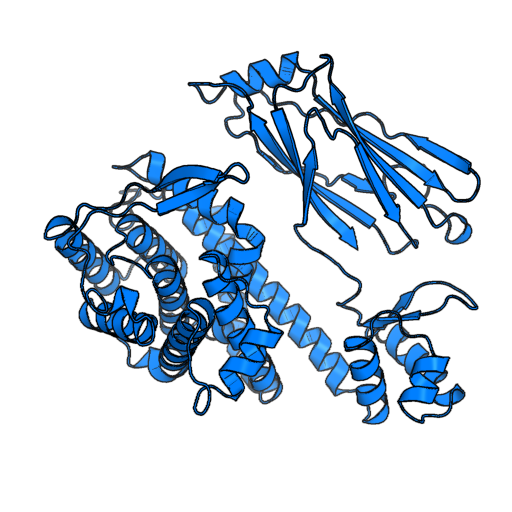LLSVLLVCLLVCLQVQQLDLQSLLVSQLSNCVRPPVQNVFRSHWDPQADFDWDQDPVRDIDTLAGAFGTDPRLVVLSVSLSVSLVPDPPDDLLLNLLVSLLSQVRNVTTPDCSSSSSLSSSSSSCVNNSVSCCSSHHLSNLCSLVVVVQSVLSSQQRVPVVHGHCNSSSVVSSVSSVVRSVVSVVSSVLVVLQVPDDPVLVLLLVVCAVPPFDDLVRSCVVVVHPSVVSVVSQVVCVVSQQWDWDDDDPSTGIHGNVPPPFPAFDKDKAFLVRFKDKDWQAFLVKKKWFFKKAKDFLDDDDALQPVLVVLVQFFKWKKKWKAWPVGDIWIDDTHTDHDDSPHRHRMDGDPGIDIPPCVTDPHRDDRNRDGMMMMIGMDTPDSGDSIMMMTTIIID